Protein AF-A0A7D9I6R4-F1 (afdb_monomer)

Foldseek 3Di:
DDDDDDDDDDDDDDDDDDDDDDDDDDDDDDDDDDDDDDDDDDDDDDDDDDPPDFDQQCPDPDRQWDPQWDWAGDRNGIATDGHQQWDDRRRHDTDGDAQVNDDDDPQWDWDDDPNHTDIDGNLQADDPRRPHGAKFKWKFFFAPWIAASLGDIDHFQFQAKFWAKAFQPPRQKTKIWHWHQWFPSPGIATQWMWIDGVPWTWIGGQVWIDIPNHTDDPQDDDPQQWTWHDDPQWIWIDGPQQWIWIGSSMHIIMIMGGSVRQQGMATCNARNPNDPQQRLQAPVRDRDPDNQRSRLSRHPDVPGDGTDDDDQLCVVPVVLLVVQQVLLCCCCDPPNVVQCVPVPCVSVVLSVQSSRQSSVPPPQSQLSSLLSVVVSQVVSVVVVRHGPCLVVPVCNVFQCSVVQAIDPWDWDGDPNHIATHADPQFDDRRSSRGNPLKWKWKWFWFQQFIWIWTQDPNDIDIDTLDRRTALEWAADVNVQWIWGHNQFFIWIAAQNNPDIGTQDTDHQFQYWYADVVQQWIWTQGNPWRWIWIWHRPDPVRDTPGTLVVGTQFQYWYALPPQQWIWTAHPDFQGTWTQRPVVRDIHRLGGDDWHWNAWEDPNVQQKIWTWTQDPVRWIFIWMTHSNNDIDTLPRTGRADWEWEDDPFWIWIARLPQQKIWIAGPVPRDTPDMDRHDRRGDYIYMGIARFVVVVPDQFDPQWDWDDDRNDIATGGHPPWDDRRSDTD

Structure (mmCIF, N/CA/C/O backbone):
data_AF-A0A7D9I6R4-F1
#
_entry.id   AF-A0A7D9I6R4-F1
#
loop_
_atom_site.group_PDB
_atom_site.id
_atom_site.type_symbol
_atom_site.label_atom_id
_atom_site.label_alt_id
_atom_site.label_comp_id
_atom_site.label_asym_id
_atom_site.label_entity_id
_atom_site.label_seq_id
_atom_site.pdbx_PDB_ins_code
_atom_site.Cartn_x
_atom_site.Cartn_y
_atom_site.Cartn_z
_atom_site.occupancy
_atom_site.B_iso_or_equiv
_atom_site.auth_seq_id
_atom_site.auth_comp_id
_atom_site.auth_asym_id
_atom_site.auth_atom_id
_atom_site.pdbx_PDB_model_num
ATOM 1 N N . MET A 1 1 ? 73.455 -9.790 -32.658 1.00 32.09 1 MET A N 1
ATOM 2 C CA . MET A 1 1 ? 73.722 -9.852 -31.201 1.00 32.09 1 MET A CA 1
ATOM 3 C C . MET A 1 1 ? 72.393 -9.532 -30.529 1.00 32.09 1 MET A C 1
ATOM 5 O O . MET A 1 1 ? 71.788 -8.560 -30.947 1.00 32.09 1 MET A O 1
ATOM 9 N N . GLN A 1 2 ? 71.750 -10.508 -29.870 1.00 26.17 2 GLN A N 1
ATOM 10 C CA . GLN A 1 2 ? 71.812 -10.755 -28.407 1.00 26.17 2 GLN A CA 1
ATOM 11 C C . GLN A 1 2 ? 71.181 -9.602 -27.591 1.00 26.17 2 GLN A C 1
ATOM 13 O O . GLN A 1 2 ? 71.525 -8.459 -27.856 1.00 26.17 2 GLN A O 1
ATOM 18 N N . ALA A 1 3 ? 70.298 -9.817 -26.602 1.00 26.41 3 ALA A N 1
ATOM 19 C CA . ALA A 1 3 ? 69.797 -11.053 -25.963 1.00 26.41 3 ALA A CA 1
ATOM 20 C C . ALA A 1 3 ? 68.340 -10.844 -25.440 1.00 26.41 3 ALA A C 1
ATOM 22 O O . ALA A 1 3 ? 67.947 -9.707 -25.222 1.00 26.41 3 ALA A O 1
ATOM 23 N N . GLN A 1 4 ? 67.449 -11.849 -25.489 1.00 29.31 4 GLN A N 1
ATOM 24 C CA . GLN A 1 4 ? 66.974 -12.737 -24.390 1.00 29.31 4 GLN A CA 1
ATOM 25 C C . GLN A 1 4 ? 66.313 -12.101 -23.148 1.00 29.31 4 GLN A C 1
ATOM 27 O O . GLN A 1 4 ? 66.927 -11.268 -22.493 1.00 29.31 4 GLN A O 1
ATOM 32 N N . THR A 1 5 ? 65.144 -12.650 -2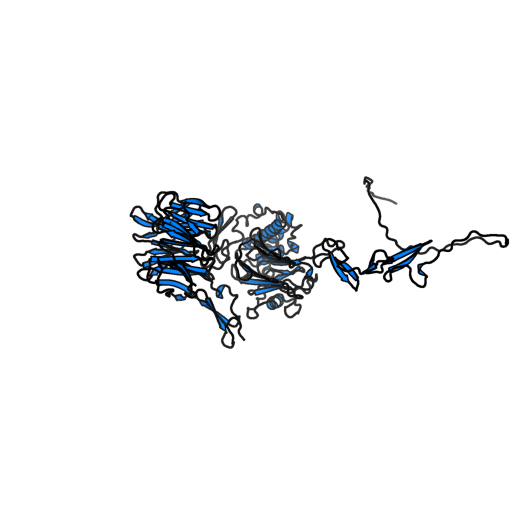2.761 1.00 25.30 5 THR A N 1
ATOM 33 C CA . THR A 1 5 ? 64.712 -13.191 -21.429 1.00 25.30 5 THR A CA 1
ATOM 34 C C . THR A 1 5 ? 63.216 -13.569 -21.587 1.00 25.30 5 THR A C 1
ATOM 36 O O . THR A 1 5 ? 62.458 -12.700 -21.992 1.00 25.30 5 THR A O 1
ATOM 39 N N . THR A 1 6 ? 62.704 -14.813 -21.562 1.00 26.06 6 THR A N 1
ATOM 40 C CA . THR A 1 6 ? 62.756 -15.985 -20.642 1.00 26.06 6 THR A CA 1
ATOM 41 C C . THR A 1 6 ? 61.730 -15.948 -19.493 1.00 26.06 6 THR A C 1
ATOM 43 O O . THR A 1 6 ? 61.860 -15.091 -18.634 1.00 26.06 6 THR A O 1
ATOM 46 N N . ILE A 1 7 ? 60.801 -16.927 -19.461 1.00 24.83 7 ILE A N 1
ATOM 47 C CA . ILE A 1 7 ? 60.247 -17.740 -18.329 1.00 24.83 7 ILE A CA 1
ATOM 48 C C . ILE A 1 7 ? 59.116 -18.619 -18.949 1.00 24.83 7 ILE A C 1
ATOM 50 O O . ILE A 1 7 ? 58.303 -18.075 -19.683 1.00 24.83 7 ILE A O 1
ATOM 54 N N . PHE A 1 8 ? 59.087 -19.965 -18.969 1.00 24.11 8 PHE A N 1
ATOM 55 C CA . PHE A 1 8 ? 59.126 -21.057 -17.961 1.00 24.11 8 PHE A CA 1
ATOM 56 C C . PHE A 1 8 ? 57.809 -21.363 -17.207 1.00 24.11 8 PHE A C 1
ATOM 58 O O . PHE A 1 8 ? 57.538 -20.714 -16.209 1.00 24.11 8 PHE A O 1
ATOM 65 N N . VAL A 1 9 ? 57.127 -22.469 -17.572 1.00 24.27 9 VAL A N 1
ATOM 66 C CA . VAL A 1 9 ? 56.463 -23.447 -16.659 1.00 24.27 9 VAL A CA 1
ATOM 67 C C . VAL A 1 9 ? 56.519 -24.853 -17.304 1.00 24.27 9 VAL A C 1
ATOM 69 O O . VAL A 1 9 ? 56.555 -24.961 -18.530 1.00 24.27 9 VAL A O 1
ATOM 72 N N . ARG A 1 10 ? 56.575 -25.940 -16.509 1.00 24.72 10 ARG A N 1
ATOM 73 C CA . ARG A 1 10 ? 56.607 -27.345 -16.982 1.00 24.72 10 ARG A CA 1
ATOM 74 C C . ARG A 1 10 ? 55.971 -28.316 -15.962 1.00 24.72 10 ARG A C 1
ATOM 76 O O . ARG A 1 10 ? 56.543 -28.474 -14.890 1.00 24.72 10 ARG A O 1
ATOM 83 N N . GLY A 1 11 ? 54.908 -29.040 -16.353 1.00 23.61 11 GLY A N 1
ATOM 84 C CA . GLY A 1 11 ? 54.276 -30.154 -15.597 1.00 23.61 11 GLY A CA 1
ATOM 85 C C . GLY A 1 11 ? 53.530 -29.728 -14.314 1.00 23.61 11 GLY A C 1
ATOM 86 O O . GLY A 1 11 ? 53.775 -28.635 -13.824 1.00 23.61 11 GLY A O 1
ATOM 87 N N . LEU A 1 12 ? 52.617 -30.486 -13.692 1.00 25.75 12 LEU A N 1
ATOM 88 C CA . LEU A 1 12 ? 51.916 -31.775 -13.927 1.00 25.75 12 LEU A CA 1
ATOM 89 C C . LEU A 1 12 ? 50.505 -31.619 -13.264 1.00 25.75 12 LEU A C 1
ATOM 91 O O . LEU A 1 12 ? 50.325 -30.649 -12.535 1.00 25.75 12 LEU A O 1
ATOM 95 N N . GLN A 1 13 ? 49.470 -32.462 -13.388 1.00 25.48 13 GLN A N 1
ATOM 96 C CA . GLN A 1 13 ? 49.214 -33.778 -14.009 1.00 25.48 13 GLN A CA 1
ATOM 97 C C . GLN A 1 13 ? 47.686 -33.889 -14.278 1.00 25.48 13 GLN A C 1
ATOM 99 O O . GLN A 1 13 ? 46.950 -33.175 -13.608 1.00 25.48 13 GLN A O 1
ATOM 104 N N . ASN A 1 14 ? 47.196 -34.795 -15.143 1.00 27.12 14 ASN A N 1
ATOM 105 C CA . ASN A 1 14 ? 45.758 -35.137 -15.222 1.00 27.12 14 ASN A CA 1
ATOM 106 C C . ASN A 1 14 ? 45.530 -36.652 -15.339 1.00 27.12 14 ASN A C 1
ATOM 108 O O . ASN A 1 14 ? 46.279 -37.337 -16.038 1.00 27.12 14 ASN A O 1
ATOM 112 N N . ASP A 1 15 ? 44.496 -37.139 -14.648 1.00 27.59 15 ASP A N 1
ATOM 113 C CA . ASP A 1 15 ? 44.070 -38.541 -14.615 1.00 27.59 15 ASP A CA 1
ATOM 114 C C . ASP A 1 15 ? 42.933 -38.842 -15.612 1.00 27.59 15 ASP A C 1
ATOM 116 O O . ASP A 1 15 ? 42.275 -37.954 -16.151 1.00 27.59 15 ASP A O 1
ATOM 120 N N . LEU A 1 16 ? 42.752 -40.135 -15.863 1.00 28.47 16 LEU A N 1
ATOM 121 C CA . LEU A 1 16 ? 41.934 -40.774 -16.901 1.00 28.47 16 LEU A CA 1
ATOM 122 C C . LEU A 1 16 ? 40.437 -40.383 -16.948 1.00 28.47 16 LEU A C 1
ATOM 124 O O . LEU A 1 16 ? 39.720 -40.581 -15.971 1.00 28.47 16 LEU A O 1
ATOM 128 N N . SER A 1 17 ? 39.920 -40.044 -18.138 1.00 27.73 17 SER A N 1
ATOM 129 C CA . SER A 1 17 ? 38.779 -40.727 -18.810 1.00 27.73 17 SER A CA 1
ATOM 130 C C . SER A 1 17 ? 38.403 -40.045 -20.144 1.00 27.73 17 SER A C 1
ATOM 132 O O . SER A 1 17 ? 38.553 -38.839 -20.291 1.00 27.73 17 SER A O 1
ATOM 134 N N . GLY A 1 18 ? 37.957 -40.826 -21.136 1.00 28.66 18 GLY A N 1
ATOM 135 C CA . GLY A 1 18 ? 37.377 -40.344 -22.408 1.00 28.66 18 GLY A CA 1
ATOM 136 C C . GLY A 1 18 ? 36.001 -40.997 -22.639 1.00 28.66 18 GLY A C 1
ATOM 137 O O . GLY A 1 18 ? 35.413 -41.431 -21.647 1.00 28.66 18 GLY A O 1
ATOM 138 N N . PRO A 1 19 ? 35.528 -41.217 -23.887 1.00 32.28 19 PRO A N 1
ATOM 139 C CA . PRO A 1 19 ? 36.073 -40.739 -25.164 1.00 32.28 19 PRO A 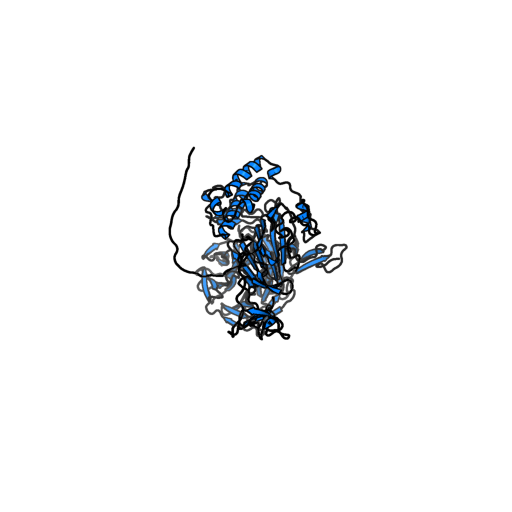CA 1
ATOM 140 C C . PRO A 1 19 ? 35.034 -40.154 -26.167 1.00 32.28 19 PRO A C 1
ATOM 142 O O . PRO A 1 19 ? 33.860 -40.498 -26.155 1.00 32.28 19 PRO A O 1
ATOM 145 N N . GLU A 1 20 ? 35.555 -39.349 -27.101 1.00 27.98 20 GLU A N 1
ATOM 146 C CA . GLU A 1 20 ? 35.215 -39.281 -28.542 1.00 27.98 20 GLU A CA 1
ATOM 147 C C . GLU A 1 20 ? 33.764 -39.052 -29.037 1.00 27.98 20 GLU A C 1
ATOM 149 O O . GLU A 1 20 ? 32.931 -39.957 -29.082 1.00 27.98 20 GLU A O 1
ATOM 154 N N . HIS A 1 21 ? 33.575 -37.897 -29.691 1.00 26.62 21 HIS A N 1
ATOM 155 C CA . HIS A 1 21 ? 32.935 -37.826 -31.013 1.00 26.62 21 HIS A CA 1
ATOM 156 C C . HIS A 1 21 ? 33.837 -37.059 -31.995 1.00 26.62 21 HIS A C 1
ATOM 158 O O . HIS A 1 21 ? 34.577 -36.159 -31.598 1.00 26.62 21 HIS A O 1
ATOM 164 N N . TYR A 1 22 ? 33.815 -37.471 -33.265 1.00 26.95 22 TYR A N 1
ATOM 165 C CA . TYR A 1 22 ? 34.643 -36.941 -34.353 1.00 26.95 22 TYR A CA 1
ATOM 166 C C . TYR A 1 22 ? 33.794 -36.094 -35.309 1.00 26.95 22 TYR A C 1
ATOM 168 O O . TYR A 1 22 ? 32.767 -36.571 -35.784 1.00 26.95 22 TYR A O 1
ATOM 176 N N . GLU A 1 23 ? 34.293 -34.920 -35.700 1.00 26.16 23 GLU A N 1
ATOM 177 C CA . GLU A 1 23 ? 33.867 -34.232 -36.926 1.00 26.16 23 GLU A CA 1
ATOM 178 C C . GLU A 1 23 ? 34.981 -34.221 -37.982 1.00 26.16 23 GLU A C 1
ATOM 180 O O . GLU A 1 23 ? 36.171 -34.351 -37.684 1.00 26.16 23 GLU A O 1
ATOM 185 N N . ILE A 1 24 ? 34.574 -34.094 -39.246 1.00 25.53 24 ILE A N 1
ATOM 186 C CA . ILE A 1 24 ? 35.428 -34.222 -40.430 1.00 25.53 24 ILE A CA 1
ATOM 187 C C . ILE A 1 24 ? 35.634 -32.842 -41.058 1.00 25.53 24 ILE A C 1
ATOM 189 O O . ILE A 1 24 ? 34.670 -32.180 -41.433 1.00 25.53 24 ILE A O 1
ATOM 193 N N . THR A 1 25 ? 36.887 -32.434 -41.281 1.00 27.55 25 THR A N 1
ATOM 194 C CA . THR A 1 25 ? 37.210 -31.228 -42.065 1.00 27.55 25 THR A CA 1
ATOM 195 C C . THR A 1 25 ? 37.971 -31.573 -43.349 1.00 27.55 25 THR A C 1
ATOM 197 O O . THR A 1 25 ? 38.782 -32.498 -43.389 1.00 27.55 25 THR A O 1
ATOM 200 N N . ARG A 1 26 ? 37.688 -30.816 -44.418 1.00 26.62 26 ARG A N 1
ATOM 201 C CA . ARG A 1 26 ? 38.297 -30.927 -45.757 1.00 26.62 26 ARG A CA 1
ATOM 202 C C . ARG A 1 26 ? 39.832 -30.945 -45.734 1.00 26.62 26 ARG A C 1
ATOM 204 O O . ARG A 1 26 ? 40.449 -30.159 -45.023 1.00 26.62 26 ARG A O 1
ATOM 211 N N . MET A 1 27 ? 40.425 -31.713 -46.650 1.00 27.06 27 MET A N 1
ATOM 212 C CA . MET A 1 27 ? 41.819 -31.543 -47.080 1.00 27.06 27 MET A CA 1
ATOM 213 C C . MET A 1 27 ? 41.871 -30.952 -48.494 1.00 27.06 27 MET A C 1
ATOM 215 O O . MET A 1 27 ? 41.152 -31.411 -49.382 1.00 27.06 27 MET A O 1
ATOM 219 N N . GLU A 1 28 ? 42.739 -29.963 -48.710 1.00 29.31 28 GLU A N 1
ATOM 220 C CA . GLU A 1 28 ? 43.051 -29.430 -50.039 1.00 29.31 28 GLU A CA 1
ATOM 221 C C . GLU A 1 28 ? 44.321 -30.065 -50.627 1.00 29.31 28 GLU A C 1
ATOM 223 O O . GLU A 1 28 ? 45.289 -30.322 -49.920 1.00 29.31 28 GLU A O 1
ATOM 228 N N . ASN A 1 29 ? 44.272 -30.283 -51.945 1.00 28.66 29 ASN A N 1
ATOM 229 C CA . ASN A 1 29 ? 45.355 -30.284 -52.938 1.00 28.66 29 ASN A CA 1
ATOM 230 C C . ASN A 1 29 ? 46.816 -30.508 -52.493 1.00 28.66 29 ASN A C 1
ATOM 232 O O . ASN A 1 29 ? 47.449 -29.607 -51.951 1.00 28.66 29 ASN A O 1
ATOM 236 N N . ASP A 1 30 ? 47.421 -31.584 -53.010 1.00 30.09 30 ASP A N 1
ATOM 237 C CA . ASP A 1 30 ? 48.823 -31.545 -53.448 1.00 30.09 30 ASP A CA 1
ATOM 238 C C . ASP A 1 30 ? 49.037 -32.399 -54.717 1.00 30.09 30 ASP A C 1
ATOM 240 O O . ASP A 1 30 ? 48.397 -33.438 -54.906 1.00 30.09 30 ASP A O 1
ATOM 244 N N . LEU A 1 31 ? 49.896 -31.932 -55.631 1.00 31.44 31 LEU A N 1
ATOM 245 C CA . LEU A 1 31 ? 50.113 -32.517 -56.969 1.00 31.44 31 LEU A CA 1
ATOM 246 C C . LEU A 1 31 ? 51.328 -33.472 -57.003 1.00 31.44 31 LEU A C 1
ATOM 248 O O . LEU A 1 31 ? 52.356 -33.166 -56.401 1.00 31.44 31 LEU A O 1
ATOM 252 N N . PRO A 1 32 ? 51.286 -34.587 -57.764 1.00 39.84 32 PRO A N 1
ATOM 253 C CA . PRO A 1 32 ? 52.398 -35.536 -57.842 1.00 39.84 32 PRO A CA 1
ATOM 254 C C . PRO A 1 32 ? 53.421 -35.191 -58.939 1.00 39.84 32 PRO A C 1
ATOM 256 O O . PRO A 1 32 ? 53.068 -34.693 -60.011 1.00 39.84 32 PRO A O 1
ATOM 259 N N . SER A 1 33 ? 54.686 -35.564 -58.721 1.00 30.00 33 SER A N 1
ATOM 260 C CA . SER A 1 33 ? 55.720 -35.636 -59.765 1.00 30.00 33 SER A CA 1
ATOM 261 C C . SER A 1 33 ? 55.946 -37.092 -60.231 1.00 30.00 33 SER A C 1
ATOM 263 O O . SER A 1 33 ? 55.788 -38.016 -59.431 1.00 30.00 33 SER A O 1
ATOM 265 N N . PRO A 1 34 ? 56.276 -37.343 -61.517 1.00 44.47 34 PRO A N 1
ATOM 266 C CA . PRO A 1 34 ? 56.351 -38.698 -62.072 1.00 44.47 34 PRO A CA 1
ATOM 267 C C . PRO A 1 34 ? 57.790 -39.168 -62.334 1.00 44.47 34 PRO A C 1
ATOM 269 O O . PRO A 1 34 ? 58.611 -38.367 -62.768 1.00 44.47 34 PRO A O 1
ATOM 272 N N . GLU A 1 35 ? 58.065 -40.477 -62.248 1.00 32.78 35 GLU A N 1
ATOM 273 C CA . GLU A 1 35 ? 59.196 -41.070 -62.983 1.00 32.78 35 GLU A CA 1
ATOM 274 C C . GLU A 1 35 ? 59.034 -42.579 -63.308 1.00 32.78 35 GLU A C 1
ATOM 276 O O . GLU A 1 35 ? 58.620 -43.387 -62.483 1.00 32.78 35 GLU A O 1
ATOM 281 N N . HIS A 1 36 ? 59.423 -42.929 -64.542 1.00 33.00 36 HIS A N 1
ATOM 282 C CA . HIS A 1 36 ? 59.846 -44.248 -65.051 1.00 33.00 36 HIS A CA 1
ATOM 283 C C . HIS A 1 36 ? 58.875 -45.426 -65.347 1.00 33.00 36 HIS A C 1
ATOM 285 O O . HIS A 1 36 ? 58.915 -46.485 -64.734 1.00 33.00 36 HIS A O 1
ATOM 291 N N . SER A 1 37 ? 58.256 -45.311 -66.534 1.00 35.50 37 SER A N 1
ATOM 292 C CA . SER A 1 37 ? 58.421 -46.206 -67.716 1.00 35.50 37 SER A CA 1
ATOM 293 C C . SER A 1 37 ? 57.910 -47.667 -67.752 1.00 35.50 37 SER A C 1
ATOM 295 O O . SER A 1 37 ? 58.115 -48.484 -66.866 1.00 35.50 37 SER A O 1
ATOM 297 N N . VAL A 1 38 ? 57.320 -47.993 -68.911 1.00 38.84 38 VAL A N 1
ATOM 298 C CA . VAL A 1 38 ? 56.558 -49.206 -69.271 1.00 38.84 38 VAL A CA 1
ATOM 299 C C . VAL A 1 38 ? 57.440 -50.315 -69.874 1.00 38.84 38 VAL A C 1
ATOM 301 O O . VAL A 1 38 ? 58.400 -50.013 -70.580 1.00 38.84 38 VAL A O 1
ATOM 304 N N . SER A 1 39 ? 57.026 -51.585 -69.760 1.00 32.97 39 SER A N 1
ATOM 305 C CA . SER A 1 39 ? 57.252 -52.579 -70.827 1.00 32.97 39 SER A CA 1
ATOM 306 C C . SER A 1 39 ? 56.009 -53.444 -71.061 1.00 32.97 39 SER A C 1
ATOM 308 O O . SER A 1 39 ? 55.287 -53.782 -70.128 1.00 32.97 39 SER A O 1
ATOM 310 N N . PHE A 1 40 ? 55.757 -53.764 -72.329 1.00 37.91 40 PHE A N 1
ATOM 311 C CA . PHE A 1 40 ? 54.580 -54.476 -72.835 1.00 37.91 40 PHE A CA 1
ATOM 312 C C . PHE A 1 40 ? 54.872 -55.972 -73.066 1.00 37.91 40 PHE A C 1
ATOM 314 O O . PHE A 1 40 ? 56.020 -56.337 -73.300 1.00 37.91 40 PHE A O 1
ATOM 321 N N . ILE A 1 41 ? 53.797 -56.771 -73.139 1.00 37.44 41 ILE A N 1
ATOM 322 C CA . ILE A 1 41 ? 53.741 -58.193 -73.548 1.00 37.44 41 ILE A CA 1
ATOM 323 C C . ILE A 1 41 ? 54.261 -59.192 -72.497 1.00 37.44 41 ILE A C 1
ATOM 325 O O . ILE A 1 41 ? 55.437 -59.523 -72.455 1.00 37.44 41 ILE A O 1
ATOM 329 N N . ASP A 1 42 ? 53.323 -59.779 -71.753 1.00 38.62 42 ASP A N 1
ATOM 330 C CA . ASP A 1 42 ? 52.967 -61.182 -71.998 1.00 38.62 42 ASP A CA 1
ATOM 331 C C . ASP A 1 42 ? 51.455 -61.364 -71.800 1.00 38.62 42 ASP A C 1
ATOM 333 O O . ASP A 1 42 ? 50.863 -60.815 -70.870 1.00 38.62 42 ASP A O 1
ATOM 337 N N . LEU A 1 43 ? 50.805 -62.064 -72.733 1.00 39.88 43 LEU A N 1
ATOM 338 C CA . LEU A 1 43 ? 49.350 -62.211 -72.783 1.00 39.88 43 LEU A CA 1
ATOM 339 C C . LEU A 1 43 ? 48.955 -63.687 -72.642 1.00 39.88 43 LEU A C 1
ATOM 341 O O . LEU A 1 43 ? 49.490 -64.537 -73.350 1.00 39.88 43 LEU A O 1
ATOM 345 N N . LEU A 1 44 ? 47.878 -63.908 -71.879 1.00 40.19 44 LEU A N 1
ATOM 346 C CA . LEU A 1 44 ? 46.994 -65.085 -71.888 1.00 40.19 44 LEU A CA 1
ATOM 347 C C . LEU A 1 44 ? 47.365 -66.273 -70.972 1.00 40.19 44 LEU A C 1
ATOM 349 O O . LEU A 1 44 ? 48.530 -66.581 -70.762 1.00 40.19 44 LEU A O 1
ATOM 353 N N . ILE A 1 45 ? 46.303 -66.981 -70.539 1.00 41.12 45 ILE A N 1
ATOM 354 C CA . ILE A 1 45 ? 46.241 -68.169 -69.651 1.00 41.12 45 ILE A CA 1
ATOM 355 C C . ILE A 1 45 ? 46.300 -67.817 -68.140 1.00 41.12 45 ILE A C 1
ATOM 357 O O . ILE A 1 45 ? 47.296 -67.286 -67.677 1.00 41.12 45 ILE A O 1
ATOM 361 N N . MET A 1 46 ? 45.317 -68.138 -67.277 1.00 37.50 46 MET A N 1
ATOM 362 C CA . MET A 1 46 ? 43.909 -68.551 -67.463 1.00 37.50 46 MET A CA 1
ATOM 363 C C . MET A 1 46 ? 43.188 -68.644 -66.087 1.00 37.50 46 MET A C 1
ATOM 365 O O . MET A 1 46 ? 43.808 -69.047 -65.113 1.00 37.50 46 MET A O 1
ATOM 369 N N . TYR A 1 47 ? 41.870 -68.405 -66.059 1.00 41.81 47 TYR A N 1
ATOM 370 C CA . TYR A 1 47 ? 40.887 -68.764 -65.005 1.00 41.81 47 TYR A CA 1
ATOM 371 C C . TYR A 1 47 ? 40.875 -68.076 -63.614 1.00 41.81 47 TYR A C 1
ATOM 373 O O . TYR A 1 47 ? 41.536 -68.492 -62.672 1.00 41.81 47 TYR A O 1
ATOM 381 N N . ILE A 1 48 ? 39.917 -67.143 -63.492 1.00 46.75 48 ILE A N 1
ATOM 382 C CA . ILE A 1 48 ? 38.890 -67.016 -62.430 1.00 46.75 48 ILE A CA 1
ATOM 383 C C . ILE A 1 48 ? 39.347 -67.144 -60.961 1.00 46.75 48 ILE A C 1
ATOM 385 O O . ILE A 1 48 ? 39.329 -68.225 -60.374 1.00 46.75 48 ILE A O 1
ATOM 389 N N . THR A 1 49 ? 39.472 -65.992 -60.301 1.00 54.47 49 THR A N 1
ATOM 390 C CA . THR A 1 49 ? 38.707 -65.748 -59.067 1.00 54.47 49 THR A CA 1
ATOM 391 C C . THR A 1 49 ? 37.471 -64.916 -59.431 1.00 54.47 49 THR A C 1
ATOM 393 O O . THR A 1 49 ? 37.564 -64.061 -60.317 1.00 54.47 49 THR A O 1
ATOM 396 N N . PRO A 1 50 ? 36.296 -65.135 -58.813 1.00 56.00 50 PRO A N 1
ATOM 397 C CA . PRO A 1 50 ? 35.211 -64.177 -58.935 1.00 56.00 50 PRO A CA 1
ATOM 398 C C . PRO A 1 50 ? 35.600 -62.932 -58.134 1.00 56.00 50 PRO A C 1
ATOM 400 O O . PRO A 1 50 ? 35.640 -62.967 -56.907 1.00 56.00 50 PRO A O 1
ATOM 403 N N . PHE A 1 51 ? 35.874 -61.824 -58.824 1.00 58.56 51 PHE A N 1
ATOM 404 C CA . PHE A 1 51 ? 35.659 -60.520 -58.208 1.00 58.56 51 PHE A CA 1
ATOM 405 C C . PHE A 1 51 ? 34.163 -60.438 -57.905 1.00 58.56 51 PHE A C 1
ATOM 407 O O . PHE A 1 51 ? 33.346 -60.369 -58.824 1.00 58.56 51 PHE A O 1
ATOM 414 N N . THR A 1 52 ? 33.805 -60.504 -56.625 1.00 65.75 52 THR A N 1
ATOM 415 C CA . THR A 1 52 ? 32.480 -60.101 -56.163 1.00 65.75 52 THR A CA 1
ATOM 416 C C . THR A 1 52 ? 32.384 -58.603 -56.398 1.00 65.75 52 THR A C 1
ATOM 418 O O . THR A 1 52 ? 32.946 -57.814 -55.639 1.00 65.75 52 THR A O 1
ATOM 421 N N . VAL A 1 53 ? 31.767 -58.228 -57.516 1.00 75.31 53 VAL A N 1
ATOM 422 C CA . VAL A 1 53 ? 31.395 -56.841 -57.776 1.00 75.31 53 VAL A CA 1
ATOM 423 C C . VAL A 1 53 ? 30.343 -56.475 -56.741 1.00 75.31 53 VAL A C 1
ATOM 425 O O . VAL A 1 53 ? 29.401 -57.241 -56.534 1.00 75.31 53 VAL A O 1
ATOM 428 N N . ASP A 1 54 ? 30.553 -55.342 -56.084 1.00 81.56 54 ASP A N 1
ATOM 429 C CA . ASP A 1 54 ? 29.588 -54.758 -55.163 1.00 81.56 54 ASP A CA 1
ATOM 430 C C . ASP A 1 54 ? 28.246 -54.553 -55.877 1.00 81.56 54 ASP A C 1
ATOM 432 O O . ASP A 1 54 ? 28.216 -54.072 -57.015 1.00 81.56 54 ASP A O 1
ATOM 436 N N . ILE A 1 55 ? 27.150 -54.976 -55.251 1.00 83.56 55 ILE A N 1
ATOM 437 C CA . ILE A 1 55 ? 25.811 -54.776 -55.800 1.00 83.56 55 ILE A CA 1
ATOM 438 C C . ILE A 1 55 ? 25.293 -53.495 -55.172 1.00 83.56 55 ILE A C 1
ATOM 440 O O . ILE A 1 55 ? 24.968 -53.492 -54.000 1.00 83.56 55 ILE A O 1
ATOM 444 N N . ASP A 1 56 ? 25.190 -52.424 -55.954 1.00 86.81 56 ASP A N 1
ATOM 445 C CA . ASP A 1 56 ? 24.537 -51.206 -55.481 1.00 86.81 56 ASP A CA 1
ATOM 446 C C . ASP A 1 56 ? 23.024 -51.449 -55.358 1.00 86.81 56 ASP A C 1
ATOM 448 O O . ASP A 1 56 ? 22.281 -51.363 -56.344 1.00 86.81 56 ASP A O 1
ATOM 452 N N . GLU A 1 57 ? 22.564 -51.790 -54.151 1.00 89.50 57 GLU A N 1
ATOM 453 C CA . GLU A 1 57 ? 21.143 -52.023 -53.882 1.00 89.50 57 GLU A CA 1
ATOM 454 C C . GLU A 1 57 ? 20.298 -50.741 -53.988 1.00 89.50 57 GLU A C 1
ATOM 456 O O . GLU A 1 57 ? 19.093 -50.822 -54.249 1.00 89.50 57 GLU A O 1
ATOM 461 N N . CYS A 1 58 ? 20.915 -49.561 -53.865 1.00 88.81 58 CYS A N 1
ATOM 462 C CA . CYS A 1 58 ? 20.255 -48.262 -53.989 1.00 88.81 58 CYS A CA 1
ATOM 463 C C . CYS A 1 58 ? 19.975 -47.873 -55.453 1.00 88.81 58 CYS A C 1
ATOM 465 O O . CYS A 1 58 ? 19.035 -47.125 -55.720 1.00 88.81 58 CYS A O 1
ATOM 467 N N . SER A 1 59 ? 20.723 -48.427 -56.413 1.00 85.75 59 SER A N 1
ATOM 468 C CA . SER A 1 59 ? 20.498 -48.257 -57.861 1.00 85.75 59 SER A CA 1
ATOM 469 C C . SER A 1 59 ? 19.319 -49.078 -58.426 1.00 85.75 59 SER A C 1
ATOM 471 O O . SER A 1 59 ? 19.103 -49.112 -59.642 1.00 85.75 59 SER A O 1
ATOM 473 N N . ASN A 1 60 ? 18.545 -49.766 -57.581 1.00 78.06 60 ASN A N 1
ATOM 474 C CA . ASN A 1 60 ? 17.411 -50.590 -58.003 1.00 78.06 60 ASN A CA 1
ATOM 475 C C . ASN A 1 60 ? 16.142 -49.753 -58.298 1.00 78.06 60 ASN A C 1
ATOM 477 O O . ASN A 1 60 ? 15.924 -48.689 -57.728 1.00 78.06 60 ASN A O 1
ATOM 481 N N . ALA A 1 61 ? 15.257 -50.246 -59.174 1.00 68.44 61 ALA A N 1
ATOM 482 C CA . ALA A 1 61 ? 14.067 -49.508 -59.634 1.00 68.44 61 ALA A CA 1
ATOM 483 C C . ALA A 1 61 ? 13.007 -49.257 -58.538 1.00 68.44 61 ALA A C 1
ATOM 485 O O . ALA A 1 61 ? 12.117 -48.423 -58.707 1.00 68.44 61 ALA A O 1
ATOM 486 N N . THR A 1 62 ? 13.104 -49.981 -57.425 1.00 78.12 62 THR A N 1
ATOM 487 C CA . THR A 1 62 ? 12.398 -49.724 -56.167 1.00 78.12 62 THR A CA 1
ATOM 488 C C . THR A 1 62 ? 13.444 -49.690 -55.060 1.00 78.12 62 THR A C 1
ATOM 490 O O . THR A 1 62 ? 14.116 -50.703 -54.853 1.00 78.12 62 THR A O 1
ATOM 493 N N . SER A 1 63 ? 13.577 -48.548 -54.380 1.00 83.00 63 SER A N 1
ATOM 494 C CA . SER A 1 63 ? 14.499 -48.376 -53.247 1.00 83.00 63 SER A CA 1
ATOM 495 C C . SER A 1 63 ? 14.242 -49.436 -52.164 1.00 83.00 63 SER A C 1
ATOM 497 O O . SER A 1 63 ? 13.075 -49.735 -51.895 1.00 83.00 63 SER A O 1
ATOM 499 N N . PRO A 1 64 ? 15.287 -49.999 -51.531 1.00 88.00 64 PRO A N 1
ATOM 500 C CA . PRO A 1 64 ? 15.142 -50.952 -50.432 1.00 88.00 64 PRO A CA 1
ATOM 501 C C . PRO A 1 64 ? 14.873 -50.284 -49.067 1.00 88.00 64 PRO A C 1
ATOM 503 O O . PRO A 1 64 ? 14.741 -50.989 -48.066 1.00 88.00 64 PRO A O 1
ATOM 506 N N . CYS A 1 65 ? 14.816 -48.950 -49.019 1.00 92.94 65 CYS A N 1
ATOM 507 C CA . CYS A 1 65 ? 14.562 -48.149 -47.819 1.00 92.94 65 CYS A CA 1
ATOM 508 C C . CYS A 1 65 ? 13.115 -47.629 -47.757 1.00 92.94 65 CYS A C 1
ATOM 510 O O . CYS A 1 65 ? 12.378 -47.681 -48.746 1.00 92.94 65 CYS A O 1
ATOM 512 N N . HIS A 1 66 ? 12.721 -47.074 -46.607 1.00 93.75 66 HIS A N 1
ATOM 513 C CA . HIS A 1 66 ? 11.445 -46.375 -46.441 1.00 93.75 66 HIS A CA 1
ATOM 514 C C . HIS A 1 66 ? 11.308 -45.219 -47.454 1.00 93.75 66 HIS A C 1
ATOM 516 O O . HIS A 1 66 ? 12.304 -44.647 -47.898 1.00 93.75 66 HIS A O 1
ATOM 522 N N . ALA A 1 67 ? 10.076 -44.840 -47.816 1.00 90.75 67 ALA A N 1
ATOM 523 C CA . ALA A 1 67 ? 9.832 -43.760 -48.784 1.00 90.75 67 ALA A CA 1
ATOM 524 C C . ALA A 1 67 ? 10.474 -42.426 -48.347 1.00 90.75 67 ALA A C 1
ATOM 526 O O . ALA A 1 67 ? 11.017 -41.684 -49.170 1.00 90.75 67 ALA A O 1
ATOM 527 N N . ASP A 1 68 ? 10.481 -42.184 -47.038 1.00 92.12 68 ASP A N 1
ATOM 528 C CA . ASP A 1 68 ? 11.074 -41.018 -46.378 1.00 92.12 68 ASP A CA 1
ATOM 529 C C . ASP A 1 68 ? 12.491 -41.285 -45.836 1.00 92.12 68 ASP A C 1
ATOM 531 O O . ASP A 1 68 ? 12.923 -40.671 -44.866 1.00 92.12 68 ASP A O 1
ATOM 535 N N . ALA A 1 69 ? 13.227 -42.204 -46.468 1.00 92.88 69 ALA A N 1
ATOM 536 C CA . ALA A 1 69 ? 14.637 -42.470 -46.202 1.00 92.88 69 ALA A CA 1
ATOM 537 C C . ALA A 1 69 ? 15.483 -42.381 -47.478 1.00 92.88 69 ALA A C 1
ATOM 539 O O . ALA A 1 69 ? 15.013 -42.667 -48.584 1.00 92.88 69 ALA A O 1
ATOM 540 N N . ASP A 1 70 ? 16.746 -42.008 -47.306 1.00 93.44 70 ASP A N 1
ATOM 541 C CA . ASP A 1 70 ? 17.772 -42.052 -48.338 1.00 93.44 70 ASP A CA 1
ATOM 542 C C . ASP A 1 70 ? 18.603 -43.335 -48.191 1.00 93.44 70 ASP A C 1
ATOM 544 O O . ASP A 1 70 ? 19.011 -43.727 -47.093 1.00 93.44 70 ASP A O 1
ATOM 548 N N . CYS A 1 71 ? 18.833 -44.005 -49.321 1.00 93.06 71 CYS A N 1
ATOM 549 C CA . CYS A 1 71 ? 19.631 -45.223 -49.407 1.00 93.06 71 CYS A CA 1
ATOM 550 C C . CYS A 1 71 ? 21.092 -44.863 -49.687 1.00 93.06 71 CYS A C 1
ATOM 552 O O . CYS A 1 71 ? 21.384 -44.162 -50.659 1.00 93.06 71 CYS A O 1
ATOM 554 N N . VAL A 1 72 ? 22.011 -45.365 -48.862 1.00 92.06 72 VAL A N 1
ATOM 555 C CA . VAL A 1 72 ? 23.457 -45.192 -49.030 1.00 92.06 72 VAL A CA 1
ATOM 556 C C . VAL A 1 72 ? 24.104 -46.563 -49.212 1.00 92.06 72 VAL A C 1
ATOM 558 O O . VAL A 1 72 ? 24.139 -47.373 -48.284 1.00 92.06 72 VAL A O 1
ATOM 561 N N . ASN A 1 73 ? 24.625 -46.813 -50.414 1.00 90.31 73 ASN A N 1
ATOM 562 C CA . ASN A 1 73 ? 25.349 -48.040 -50.733 1.00 90.31 73 ASN A CA 1
ATOM 563 C C . ASN A 1 73 ? 26.720 -48.065 -50.039 1.00 90.31 73 ASN A C 1
ATOM 565 O O . ASN A 1 73 ? 27.445 -47.064 -50.052 1.00 90.31 73 ASN A O 1
ATOM 569 N N . ILE A 1 74 ? 27.095 -49.207 -49.465 1.00 90.56 74 ILE A N 1
ATOM 570 C CA . ILE A 1 74 ? 28.382 -49.439 -48.800 1.00 90.56 74 ILE A CA 1
ATOM 571 C C . ILE A 1 74 ? 28.979 -50.779 -49.271 1.00 90.56 74 ILE A C 1
ATOM 573 O O . ILE A 1 74 ? 28.241 -51.669 -49.662 1.00 90.56 74 ILE A O 1
ATOM 577 N N . PRO A 1 75 ? 30.305 -50.996 -49.243 1.00 88.00 75 PRO A N 1
ATOM 578 C CA . PRO A 1 75 ? 30.872 -52.224 -49.807 1.00 88.00 75 PRO A CA 1
ATOM 579 C C . PRO A 1 75 ? 30.319 -53.514 -49.165 1.00 88.00 75 PRO A C 1
ATOM 581 O O . PRO A 1 75 ? 30.674 -53.865 -48.037 1.00 88.00 75 PRO A O 1
ATOM 584 N N . GLY A 1 76 ? 29.486 -54.237 -49.916 1.00 84.25 76 GLY A N 1
ATOM 585 C CA . GLY A 1 76 ? 28.827 -55.489 -49.550 1.00 84.25 76 GLY A CA 1
ATOM 586 C C . GLY A 1 76 ? 27.457 -55.373 -48.867 1.00 84.25 76 GLY A C 1
ATOM 587 O O . GLY A 1 76 ? 26.995 -56.406 -48.376 1.00 84.25 76 GLY A O 1
ATOM 588 N N . ASN A 1 77 ? 26.848 -54.181 -48.767 1.00 88.38 77 ASN A N 1
ATOM 589 C CA . ASN A 1 77 ? 25.509 -53.961 -48.189 1.00 88.38 77 ASN A CA 1
ATOM 590 C C . ASN A 1 77 ? 24.984 -52.529 -48.475 1.00 88.38 77 ASN A C 1
ATOM 592 O O . ASN A 1 77 ? 25.704 -51.672 -48.965 1.00 88.38 77 ASN A O 1
ATOM 596 N N . TYR A 1 78 ? 23.794 -52.180 -47.992 1.00 91.12 78 TYR A N 1
ATOM 597 C CA . TYR A 1 78 ? 23.320 -50.793 -47.932 1.00 91.12 78 TYR A CA 1
ATOM 598 C C . TYR A 1 78 ? 22.972 -50.372 -46.497 1.00 91.12 78 TYR A C 1
ATOM 600 O O . TYR A 1 78 ? 22.778 -51.202 -45.603 1.00 91.12 78 TYR A O 1
ATOM 608 N N . THR A 1 79 ? 22.885 -49.063 -46.268 1.00 92.81 79 THR A N 1
ATOM 609 C CA . THR A 1 79 ? 22.243 -48.484 -45.083 1.00 92.81 79 THR A CA 1
ATOM 610 C C . THR A 1 79 ? 21.147 -47.511 -45.502 1.00 92.81 79 THR A C 1
ATOM 612 O O . THR A 1 79 ? 21.222 -46.891 -46.563 1.00 92.81 79 THR A O 1
ATOM 615 N N . CYS A 1 80 ? 20.123 -47.383 -44.665 1.00 94.62 80 CYS A N 1
ATOM 616 C CA . CYS A 1 80 ? 19.017 -46.459 -44.863 1.00 94.62 80 CYS A CA 1
ATOM 617 C C . CYS A 1 80 ? 19.039 -45.419 -43.748 1.00 94.62 80 CYS A C 1
ATOM 619 O O . CYS A 1 80 ? 19.081 -45.786 -42.575 1.00 94.62 80 CYS A O 1
ATOM 621 N N . MET A 1 81 ? 18.974 -44.139 -44.099 1.00 92.19 81 MET A N 1
ATOM 622 C CA . MET A 1 81 ? 18.866 -43.048 -43.129 1.00 92.19 81 MET A CA 1
ATOM 623 C C . MET A 1 81 ? 17.583 -42.276 -43.410 1.00 92.19 81 MET A C 1
ATOM 625 O O . MET A 1 81 ? 17.328 -41.933 -44.562 1.00 92.19 81 MET A O 1
ATOM 629 N N . CYS A 1 82 ? 16.762 -42.022 -42.390 1.00 91.50 82 CYS A N 1
ATOM 630 C CA . CYS A 1 82 ? 15.576 -41.185 -42.566 1.00 91.50 82 CYS A CA 1
ATOM 631 C C . CYS A 1 82 ? 15.981 -39.787 -43.064 1.00 91.50 82 CYS A C 1
ATOM 633 O O . CYS A 1 82 ? 17.033 -39.260 -42.692 1.00 91.50 82 CYS A O 1
ATOM 635 N N . LYS A 1 83 ? 15.157 -39.207 -43.937 1.00 89.19 83 LYS A N 1
ATOM 636 C CA . LYS A 1 83 ? 15.359 -37.862 -44.482 1.00 89.19 83 LYS A CA 1
ATOM 637 C C . LYS A 1 83 ? 15.247 -36.817 -43.376 1.00 89.19 83 LYS A C 1
ATOM 639 O O . LYS A 1 83 ? 14.667 -37.065 -42.321 1.00 89.19 83 LYS A O 1
ATOM 644 N N . LEU A 1 84 ? 15.780 -35.625 -43.638 1.00 81.50 84 LEU A N 1
ATOM 645 C CA . LEU A 1 84 ? 15.672 -34.492 -42.722 1.00 81.50 84 LEU A CA 1
ATOM 646 C C . LEU A 1 84 ? 14.198 -34.243 -42.348 1.00 81.50 84 LEU A C 1
ATOM 648 O O . LEU A 1 84 ? 13.342 -34.184 -43.229 1.00 81.50 84 LEU A O 1
ATOM 652 N N . GLY A 1 85 ? 13.915 -34.138 -41.046 1.00 76.94 85 GLY A N 1
ATOM 653 C CA . GLY A 1 85 ? 12.550 -34.054 -40.515 1.00 76.94 85 GLY A CA 1
ATOM 654 C C . GLY A 1 85 ? 11.874 -35.401 -40.229 1.00 76.94 85 GLY A C 1
ATOM 655 O O . GLY A 1 85 ? 10.703 -35.405 -39.869 1.00 76.94 85 GLY A O 1
ATOM 656 N N . PHE A 1 86 ? 12.574 -36.536 -40.353 1.00 82.81 86 PHE A N 1
ATOM 657 C CA . PHE A 1 86 ? 12.048 -37.867 -40.028 1.00 82.81 86 PHE A CA 1
ATOM 658 C C . PHE A 1 86 ? 13.001 -38.672 -39.126 1.00 82.81 86 PHE A C 1
ATOM 660 O O . PHE A 1 86 ? 14.221 -38.555 -39.224 1.00 82.81 86 PHE A O 1
ATOM 667 N N . SER A 1 87 ? 12.446 -39.536 -38.271 1.00 83.56 87 SER A N 1
ATOM 668 C CA . SER A 1 87 ? 13.182 -40.396 -37.330 1.00 83.56 87 SER A CA 1
ATOM 669 C C . SER A 1 87 ? 12.703 -41.850 -37.394 1.00 83.56 87 SER A C 1
ATOM 671 O O . SER A 1 87 ? 11.524 -42.115 -37.633 1.00 83.56 87 SER A O 1
ATOM 673 N N . GLY A 1 88 ? 13.610 -42.809 -37.184 1.00 87.44 88 GLY A N 1
ATOM 674 C CA . GLY A 1 88 ? 13.296 -44.239 -37.192 1.00 87.44 88 GLY A CA 1
ATOM 675 C C . GLY A 1 88 ? 14.452 -45.129 -37.659 1.00 87.44 88 GLY A C 1
ATOM 676 O O . GLY A 1 88 ? 15.619 -44.788 -37.482 1.00 87.44 88 GLY A O 1
ATOM 677 N N . ASP A 1 89 ? 14.127 -46.292 -38.230 1.00 88.69 89 ASP A N 1
ATOM 678 C CA . ASP A 1 89 ? 15.094 -47.324 -38.645 1.00 88.69 89 ASP A CA 1
ATOM 679 C C . ASP A 1 89 ? 15.569 -47.202 -40.105 1.00 88.69 89 ASP A C 1
ATOM 681 O O . ASP A 1 89 ? 16.416 -47.981 -40.548 1.00 88.69 89 ASP A O 1
ATOM 685 N N . GLY A 1 90 ? 15.008 -46.259 -40.869 1.00 89.94 90 GLY A N 1
ATOM 686 C CA . GLY A 1 90 ? 15.319 -46.036 -42.283 1.00 89.94 90 GLY A CA 1
ATOM 687 C C . GLY A 1 90 ? 14.753 -47.087 -43.249 1.00 89.94 90 GLY A C 1
ATOM 688 O O . GLY A 1 90 ? 14.599 -46.807 -44.436 1.00 89.94 90 GLY A O 1
ATOM 689 N N . GLN A 1 91 ? 14.433 -48.294 -42.785 1.00 89.75 91 GLN A N 1
ATOM 690 C CA . GLN A 1 91 ? 14.092 -49.444 -43.629 1.00 89.75 91 GLN A CA 1
ATOM 691 C C . GLN A 1 91 ? 12.583 -49.624 -43.780 1.00 89.75 91 GLN A C 1
ATOM 693 O O . GLN A 1 91 ? 12.081 -49.760 -44.893 1.00 89.75 91 GLN A O 1
ATOM 698 N N . GLN A 1 92 ? 11.859 -49.639 -42.663 1.00 85.94 92 GLN A N 1
ATOM 699 C CA . GLN A 1 92 ? 10.408 -49.846 -42.613 1.00 85.94 92 GLN A CA 1
ATOM 700 C C . GLN A 1 92 ? 9.692 -48.748 -41.831 1.00 85.94 92 GLN A C 1
ATOM 702 O O . GLN A 1 92 ? 8.485 -48.591 -41.994 1.00 85.94 92 GLN A O 1
ATOM 707 N N . ASN A 1 93 ? 10.420 -47.987 -41.014 1.00 86.38 93 ASN A N 1
ATOM 708 C CA . ASN A 1 93 ? 9.867 -46.949 -40.169 1.00 86.38 93 ASN A CA 1
ATOM 709 C C . ASN A 1 93 ? 10.709 -45.673 -40.277 1.00 86.38 93 ASN A C 1
ATOM 711 O O . ASN A 1 93 ? 11.827 -45.625 -39.769 1.00 86.38 93 ASN A O 1
ATOM 715 N N . CYS A 1 94 ? 10.147 -44.637 -40.896 1.00 88.62 94 CYS A N 1
ATOM 716 C CA . CYS A 1 94 ? 10.538 -43.249 -40.668 1.00 88.62 94 CYS A CA 1
ATOM 717 C C . CYS A 1 94 ? 9.255 -42.465 -40.394 1.00 88.62 94 CYS A C 1
ATOM 719 O O . CYS A 1 94 ? 8.433 -42.302 -41.295 1.00 88.62 94 CYS A O 1
ATOM 721 N N . VAL A 1 95 ? 9.074 -42.011 -39.156 1.00 84.50 95 VAL A N 1
ATOM 722 C CA . VAL A 1 95 ? 7.977 -41.112 -38.771 1.00 84.50 95 VAL A CA 1
ATOM 723 C C . VAL A 1 95 ? 8.450 -39.671 -38.877 1.00 84.50 95 VAL A C 1
ATOM 725 O O . VAL A 1 95 ? 9.638 -39.409 -38.684 1.00 84.50 95 VAL A O 1
ATOM 728 N N . ALA A 1 96 ? 7.546 -38.744 -39.190 1.00 80.31 96 ALA A N 1
ATOM 729 C CA . ALA A 1 96 ? 7.864 -37.324 -39.113 1.00 80.31 96 ALA A CA 1
ATOM 730 C C . ALA A 1 96 ? 8.291 -36.976 -37.677 1.00 80.31 96 ALA A C 1
ATOM 732 O O . ALA A 1 96 ? 7.724 -37.488 -36.712 1.00 80.31 96 ALA A O 1
ATOM 733 N N . ILE A 1 97 ? 9.321 -36.146 -37.545 1.00 79.75 97 ILE A N 1
ATOM 734 C CA . ILE A 1 97 ? 9.693 -35.534 -36.273 1.00 79.75 97 ILE A CA 1
ATOM 735 C C . ILE A 1 97 ? 8.739 -34.365 -36.078 1.00 79.75 97 ILE A C 1
ATOM 737 O O . ILE A 1 97 ? 8.736 -33.444 -36.888 1.00 79.75 97 ILE A O 1
ATOM 741 N N . ASP A 1 98 ? 7.958 -34.416 -35.010 1.00 82.88 98 ASP A N 1
ATOM 742 C CA . ASP A 1 98 ? 7.099 -33.343 -34.524 1.00 82.88 98 ASP A CA 1
ATOM 743 C C . ASP A 1 98 ? 7.264 -33.204 -33.000 1.00 82.88 98 ASP A C 1
ATOM 745 O O . ASP A 1 98 ? 8.070 -33.907 -32.382 1.00 82.88 98 ASP A O 1
ATOM 749 N N . CYS A 1 99 ? 6.502 -32.308 -32.375 1.00 81.06 99 CYS A N 1
ATOM 750 C CA . CYS A 1 99 ? 6.554 -32.102 -30.926 1.00 81.06 99 CYS A CA 1
ATOM 751 C C . CYS A 1 99 ? 5.823 -33.176 -30.094 1.00 81.06 99 CYS A C 1
ATOM 753 O O . CYS A 1 99 ? 5.825 -33.078 -28.869 1.00 81.06 99 CYS A O 1
ATOM 755 N N . GLU A 1 100 ? 5.217 -34.201 -30.710 1.00 81.50 100 GLU A N 1
ATOM 756 C CA . GLU A 1 100 ? 4.773 -35.410 -29.998 1.00 81.50 100 GLU A CA 1
ATOM 757 C C . GLU A 1 100 ? 5.922 -36.430 -29.865 1.00 81.50 100 GLU A C 1
ATOM 759 O O . GLU A 1 100 ? 5.948 -37.226 -28.924 1.00 81.50 100 GLU A O 1
ATOM 764 N N . VAL A 1 101 ? 6.892 -36.397 -30.790 1.00 79.31 101 VAL A N 1
ATOM 765 C CA . VAL A 1 101 ? 8.053 -37.306 -30.834 1.00 79.31 101 VAL A CA 1
ATOM 766 C C . VAL A 1 101 ? 9.330 -36.677 -30.253 1.00 79.31 101 VAL A C 1
ATOM 768 O O . VAL A 1 101 ? 10.150 -37.382 -29.655 1.00 79.31 101 VAL A O 1
ATOM 771 N N . LEU A 1 102 ? 9.530 -35.368 -30.428 1.00 81.31 102 LEU A N 1
ATOM 772 C CA . LEU A 1 102 ? 10.753 -34.658 -30.050 1.00 81.31 102 LEU A CA 1
ATOM 773 C C . LEU A 1 102 ? 10.715 -34.185 -28.587 1.00 81.31 102 LEU A C 1
ATOM 775 O O . LEU A 1 102 ? 10.060 -33.201 -28.255 1.00 81.31 102 LEU A O 1
ATOM 779 N N . ASN A 1 103 ? 11.476 -34.859 -27.719 1.00 84.56 103 ASN A N 1
ATOM 780 C CA . ASN A 1 103 ? 11.718 -34.397 -26.350 1.00 84.56 103 ASN A CA 1
ATOM 781 C C . ASN A 1 103 ? 12.906 -33.429 -26.325 1.00 84.56 103 ASN A C 1
ATOM 783 O O . ASN A 1 103 ? 14.020 -33.829 -26.667 1.00 84.56 103 ASN A O 1
ATOM 787 N N . CYS A 1 104 ? 12.667 -32.196 -25.886 1.00 86.12 104 CYS A N 1
ATOM 788 C CA . CYS A 1 104 ? 13.700 -31.177 -25.720 1.00 86.12 104 CYS A CA 1
ATOM 789 C C . CYS A 1 104 ? 14.308 -31.177 -24.307 1.00 86.12 104 CYS A C 1
ATOM 791 O O . CYS A 1 104 ? 13.793 -31.825 -23.390 1.00 86.12 104 CYS A O 1
ATOM 793 N N . GLY A 1 105 ? 15.441 -30.493 -24.154 1.00 87.25 105 GLY A N 1
ATOM 794 C CA . GLY A 1 105 ? 16.163 -30.321 -22.898 1.00 87.25 105 GLY A CA 1
ATOM 795 C C . GLY A 1 105 ? 15.474 -29.381 -21.904 1.00 87.25 105 GLY A C 1
ATOM 796 O O . GLY A 1 105 ? 14.337 -28.944 -22.086 1.00 87.25 105 GLY A O 1
ATOM 797 N N . ALA A 1 106 ? 16.180 -29.068 -20.816 1.00 89.06 106 ALA A N 1
ATOM 798 C CA . ALA A 1 106 ? 15.741 -28.022 -19.897 1.00 89.06 106 ALA A CA 1
ATOM 799 C C . ALA A 1 106 ? 15.740 -26.667 -20.621 1.00 89.06 106 ALA A C 1
ATOM 801 O O . ALA A 1 106 ? 16.640 -26.398 -21.409 1.00 89.06 106 ALA A O 1
ATOM 802 N N . ASN A 1 107 ? 14.735 -25.833 -20.343 1.00 87.31 107 ASN A N 1
ATOM 803 C CA . ASN A 1 107 ? 14.557 -24.509 -20.950 1.00 87.31 107 ASN A CA 1
ATOM 804 C C . ASN A 1 107 ? 14.472 -24.506 -22.488 1.00 87.31 107 ASN A C 1
ATOM 806 O O . ASN A 1 107 ? 14.640 -23.458 -23.104 1.00 87.31 107 ASN A O 1
ATOM 810 N N . GLU A 1 108 ? 14.174 -25.644 -23.118 1.00 87.94 108 GLU A N 1
ATOM 811 C CA . GLU A 1 108 ? 13.966 -25.748 -24.561 1.00 87.94 108 GLU A CA 1
ATOM 812 C C . GLU A 1 108 ? 12.494 -26.023 -24.904 1.00 87.94 108 GLU A C 1
ATOM 814 O O . GLU A 1 108 ? 11.785 -26.743 -24.198 1.00 87.94 108 GLU A O 1
ATOM 819 N N . VAL A 1 109 ? 12.043 -25.493 -26.040 1.00 87.31 109 VAL A N 1
ATOM 820 C CA . VAL A 1 109 ? 10.715 -25.727 -26.616 1.00 87.31 109 VAL A CA 1
ATOM 821 C C . VAL A 1 109 ? 10.872 -26.294 -28.021 1.00 87.31 109 VAL A C 1
ATOM 823 O O . VAL A 1 109 ? 11.679 -25.815 -28.818 1.00 87.31 109 VAL A O 1
ATOM 826 N N . CYS A 1 110 ? 10.075 -27.312 -28.343 1.00 85.12 110 CYS A N 1
ATOM 827 C CA . CYS A 1 110 ? 9.939 -27.786 -29.714 1.00 85.12 110 CYS A CA 1
ATOM 828 C C . CYS A 1 110 ? 9.085 -26.800 -30.522 1.00 85.12 110 CYS A C 1
ATOM 830 O O . CYS A 1 110 ? 7.944 -26.518 -30.153 1.00 85.12 110 CYS A O 1
ATOM 832 N N . MET A 1 111 ? 9.614 -26.309 -31.643 1.00 82.06 111 MET A N 1
ATOM 833 C CA . MET A 1 111 ? 8.867 -25.481 -32.593 1.00 82.06 111 MET A CA 1
ATOM 834 C C . MET A 1 111 ? 9.174 -25.874 -34.041 1.00 82.06 111 MET A C 1
ATOM 836 O O . MET A 1 111 ? 10.239 -26.421 -34.332 1.00 82.06 111 MET A O 1
ATOM 840 N N . ASP A 1 112 ? 8.252 -25.558 -34.950 1.00 80.31 112 ASP A N 1
ATOM 841 C CA . ASP A 1 112 ? 8.499 -25.603 -36.393 1.00 80.31 112 ASP A CA 1
ATOM 842 C C . ASP A 1 112 ? 9.371 -24.403 -36.801 1.00 80.31 112 ASP A C 1
ATOM 844 O O . ASP A 1 112 ? 8.996 -23.248 -36.581 1.00 80.31 112 ASP A O 1
ATOM 848 N N . VAL A 1 113 ? 10.536 -24.679 -37.389 1.00 77.19 113 VAL A N 1
ATOM 849 C CA . VAL A 1 113 ? 11.382 -23.686 -38.054 1.00 77.19 113 VAL A CA 1
ATOM 850 C C . VAL A 1 113 ? 11.614 -24.119 -39.497 1.00 77.19 113 VAL A C 1
ATOM 852 O O . VAL A 1 113 ? 12.238 -25.147 -39.757 1.00 77.19 113 VAL A O 1
ATOM 855 N N . ASP A 1 114 ? 11.130 -23.306 -40.437 1.00 80.50 114 ASP A N 1
ATOM 856 C CA . ASP A 1 114 ? 11.243 -23.518 -41.887 1.00 80.50 114 ASP A CA 1
ATOM 857 C C . ASP A 1 114 ? 10.691 -24.874 -42.394 1.00 80.50 114 ASP A C 1
ATOM 859 O O . ASP A 1 114 ? 11.138 -25.397 -43.419 1.00 80.50 114 ASP A O 1
ATOM 863 N N . GLY A 1 115 ? 9.684 -25.437 -41.713 1.00 75.69 115 GLY A N 1
ATOM 864 C CA . GLY A 1 115 ? 9.056 -26.721 -42.044 1.00 75.69 115 GLY A CA 1
ATOM 865 C C . GLY A 1 115 ? 9.716 -27.930 -41.371 1.00 75.69 115 GLY A C 1
ATOM 866 O O . GLY A 1 115 ? 9.530 -29.059 -41.831 1.00 75.69 115 GLY A O 1
ATOM 867 N N . LEU A 1 116 ? 10.517 -27.705 -40.327 1.00 77.06 116 LEU A N 1
ATOM 868 C CA . LEU A 1 116 ? 11.230 -28.726 -39.562 1.00 77.06 116 LEU A CA 1
ATOM 869 C C . LEU A 1 116 ? 11.076 -28.469 -38.063 1.00 77.06 116 LEU A C 1
ATOM 871 O O . LEU A 1 116 ? 11.445 -27.409 -37.558 1.00 77.06 116 LEU A O 1
ATOM 875 N N . TYR A 1 117 ? 10.606 -29.476 -37.333 1.00 80.62 117 TYR A N 1
ATOM 876 C CA . TYR A 1 117 ? 10.515 -29.400 -35.881 1.00 80.62 117 TYR A CA 1
ATOM 877 C C . TYR A 1 117 ? 11.891 -29.574 -35.240 1.00 80.62 117 TYR A C 1
ATOM 879 O O . TYR A 1 117 ? 12.577 -30.577 -35.464 1.00 80.62 117 TYR A O 1
ATOM 887 N N . ARG A 1 118 ? 12.293 -28.593 -34.430 1.00 83.75 118 ARG A N 1
ATOM 888 C CA . ARG A 1 118 ? 13.547 -28.609 -33.671 1.00 83.75 118 ARG A CA 1
ATOM 889 C C . ARG A 1 118 ? 13.350 -28.016 -32.281 1.00 83.75 118 ARG A C 1
ATOM 891 O O . ARG A 1 118 ? 12.458 -27.196 -32.072 1.00 83.75 118 ARG A O 1
ATOM 898 N N . CYS A 1 119 ? 14.221 -28.404 -31.360 1.00 84.56 119 CYS A N 1
ATOM 899 C CA . CYS A 1 119 ? 14.344 -27.736 -30.074 1.00 84.56 119 CYS A CA 1
ATOM 900 C C . CYS A 1 119 ? 15.062 -26.396 -30.267 1.00 84.56 119 CYS A C 1
ATOM 902 O O . CYS A 1 119 ? 16.058 -26.310 -30.990 1.00 84.56 119 CYS A O 1
ATOM 904 N N . VAL A 1 120 ? 14.523 -25.354 -29.649 1.00 86.94 120 VAL A N 1
ATOM 905 C CA . VAL A 1 120 ? 15.148 -24.037 -29.481 1.00 86.94 120 VAL A CA 1
ATOM 906 C C . VAL A 1 120 ? 15.017 -23.639 -28.017 1.00 86.94 120 VAL A C 1
ATOM 908 O O . VAL A 1 120 ? 14.178 -24.204 -27.317 1.00 86.94 120 VAL A O 1
ATOM 911 N N . CYS A 1 121 ? 15.771 -22.646 -27.550 1.00 86.75 121 CYS A N 1
ATOM 912 C CA . CYS A 1 121 ? 15.518 -22.092 -26.224 1.00 86.75 121 CYS A CA 1
ATOM 913 C C . CYS A 1 121 ? 14.084 -21.553 -26.117 1.00 86.75 121 CYS A C 1
ATOM 915 O O . CYS A 1 121 ? 13.558 -20.938 -27.048 1.00 86.75 121 CYS A O 1
ATOM 917 N N . HIS A 1 122 ? 13.453 -21.791 -24.970 1.00 89.56 122 HIS A N 1
ATOM 918 C CA . HIS A 1 122 ? 12.240 -21.098 -24.557 1.00 89.56 122 HIS A CA 1
ATOM 919 C C . HIS A 1 122 ? 12.491 -19.579 -24.649 1.00 89.56 122 HIS A C 1
ATOM 921 O O . HIS A 1 122 ? 13.600 -19.164 -24.323 1.00 89.56 122 HIS A O 1
ATOM 927 N N . PRO A 1 123 ? 11.518 -18.735 -25.050 1.00 87.19 123 PRO A N 1
ATOM 928 C CA . PRO A 1 123 ? 11.755 -17.305 -25.310 1.00 87.19 123 PRO A CA 1
ATOM 929 C C . PRO A 1 123 ? 12.384 -16.495 -24.165 1.00 87.19 123 PRO A C 1
ATOM 931 O O . PRO A 1 123 ? 12.938 -15.430 -24.404 1.00 87.19 123 PRO A O 1
ATOM 934 N N . ASP A 1 124 ? 12.315 -17.001 -22.934 1.00 91.31 124 ASP A N 1
ATOM 935 C CA . ASP A 1 124 ? 12.944 -16.403 -21.751 1.00 91.31 124 ASP A CA 1
ATOM 936 C C . ASP A 1 124 ? 14.428 -16.798 -21.570 1.00 91.31 124 ASP A C 1
ATOM 938 O O . ASP A 1 124 ? 15.044 -16.378 -20.599 1.00 91.31 124 ASP A O 1
ATOM 942 N N . TYR A 1 125 ? 15.017 -17.608 -22.461 1.00 92.12 125 TYR A N 1
ATOM 943 C CA . TYR A 1 125 ? 16.377 -18.150 -22.332 1.00 92.12 125 TYR A CA 1
ATOM 944 C C . TYR A 1 125 ? 17.193 -18.053 -23.631 1.00 92.12 125 TYR A C 1
ATOM 946 O O . TYR A 1 125 ? 16.657 -18.032 -24.739 1.00 92.12 125 TYR A O 1
ATOM 954 N N . THR A 1 126 ? 18.520 -18.029 -23.493 1.00 91.62 126 THR A N 1
ATOM 955 C CA . THR A 1 126 ? 19.501 -17.914 -24.581 1.00 91.62 126 THR A CA 1
ATOM 956 C C . THR A 1 126 ? 20.775 -18.729 -24.307 1.00 91.62 126 THR A C 1
ATOM 958 O O . THR A 1 126 ? 20.914 -19.381 -23.270 1.00 91.62 126 THR A O 1
ATOM 961 N N . GLY A 1 127 ? 21.714 -18.687 -25.255 1.00 90.25 127 GLY A N 1
ATOM 962 C CA . GLY A 1 127 ? 22.975 -19.430 -25.243 1.00 90.25 127 GLY A CA 1
ATOM 963 C C . GLY A 1 127 ? 22.864 -20.833 -25.849 1.00 90.25 127 GLY A C 1
ATOM 964 O O . GLY A 1 127 ? 21.775 -21.381 -25.998 1.00 90.25 127 GLY A O 1
ATOM 965 N N . ASP A 1 128 ? 24.012 -21.441 -26.170 1.00 85.06 128 ASP A N 1
ATOM 966 C CA . ASP A 1 128 ? 24.106 -22.770 -26.810 1.00 85.06 128 ASP A CA 1
ATOM 967 C C . ASP A 1 128 ? 23.532 -23.925 -25.956 1.00 85.06 128 ASP A C 1
ATOM 969 O O . ASP A 1 128 ? 23.486 -25.071 -26.402 1.00 85.06 128 ASP A O 1
ATOM 973 N N . SER A 1 129 ? 23.160 -23.662 -24.700 1.00 88.50 129 SER A N 1
ATOM 974 C CA . SER A 1 129 ? 22.594 -24.638 -23.757 1.00 88.50 129 SER A CA 1
ATOM 975 C C . SER A 1 129 ? 21.342 -24.131 -23.028 1.00 88.50 129 SER A C 1
ATOM 977 O O . SER A 1 129 ? 20.905 -24.776 -22.077 1.00 88.50 129 SER A O 1
ATOM 979 N N . CYS A 1 130 ? 20.765 -23.002 -23.466 1.00 90.44 130 CYS A N 1
ATOM 980 C CA . CYS A 1 130 ? 19.550 -22.398 -22.900 1.00 90.44 130 CYS A CA 1
ATOM 981 C C . CYS A 1 130 ? 19.604 -22.180 -21.370 1.00 90.44 130 CYS A C 1
ATOM 983 O O . CYS A 1 130 ? 18.593 -22.237 -20.667 1.00 90.44 130 CYS A O 1
ATOM 985 N N . ASP A 1 131 ? 20.807 -21.942 -20.846 1.00 92.81 131 ASP A N 1
ATOM 986 C CA . ASP A 1 131 ? 21.125 -21.794 -19.425 1.00 92.81 131 ASP A CA 1
ATOM 987 C C . ASP A 1 131 ? 21.201 -20.328 -18.969 1.00 92.81 131 ASP A C 1
ATOM 989 O O . ASP A 1 131 ? 21.295 -20.058 -17.772 1.00 92.81 131 ASP A O 1
ATOM 993 N N . GLN A 1 132 ? 21.129 -19.380 -19.907 1.00 91.06 132 GLN A N 1
ATOM 994 C CA . GLN A 1 132 ? 21.156 -17.942 -19.644 1.00 91.06 132 GLN A CA 1
ATOM 995 C C . GLN A 1 132 ? 19.745 -17.372 -19.772 1.00 91.06 132 GLN A C 1
ATOM 997 O O . GLN A 1 132 ? 19.155 -17.428 -20.846 1.00 91.06 132 GLN A O 1
ATOM 1002 N N . GLU A 1 133 ? 19.197 -16.834 -18.688 1.00 91.94 133 GLU A N 1
ATOM 1003 C CA . GLU A 1 133 ? 17.885 -16.181 -18.687 1.00 91.94 133 GLU A CA 1
ATOM 1004 C C . GLU A 1 133 ? 17.975 -14.787 -19.327 1.00 91.94 133 GLU A C 1
ATOM 1006 O O . GLU A 1 133 ? 18.857 -13.992 -18.994 1.00 91.94 133 GLU A O 1
ATOM 1011 N N . ILE A 1 134 ? 17.069 -14.492 -20.258 1.00 92.50 134 ILE A N 1
ATOM 1012 C CA . ILE A 1 134 ? 16.882 -13.163 -20.841 1.00 92.50 134 ILE A CA 1
ATOM 1013 C C . ILE A 1 134 ? 15.904 -12.410 -19.944 1.00 92.50 134 ILE A C 1
ATOM 1015 O O . ILE A 1 134 ? 14.750 -12.822 -19.799 1.00 92.50 134 ILE A O 1
ATOM 1019 N N . LYS A 1 135 ? 16.342 -11.279 -19.395 1.00 93.81 135 LYS A N 1
ATOM 1020 C CA . LYS A 1 135 ? 15.500 -10.400 -18.587 1.00 93.81 135 LYS A CA 1
ATOM 1021 C C . LYS A 1 135 ? 15.887 -8.935 -18.754 1.00 93.81 135 LYS A C 1
ATOM 1023 O O . LYS A 1 135 ? 17.072 -8.621 -18.850 1.00 93.81 135 LYS A O 1
ATOM 1028 N N . GLY A 1 136 ? 14.887 -8.063 -18.784 1.00 93.69 136 GLY A N 1
ATOM 1029 C CA . GLY A 1 136 ? 15.049 -6.613 -18.727 1.00 93.69 136 GLY A CA 1
ATOM 1030 C C . GLY A 1 136 ? 14.609 -6.096 -17.363 1.00 93.69 136 GLY A C 1
ATOM 1031 O O . GLY A 1 136 ? 13.581 -6.537 -16.850 1.00 93.69 136 GLY A O 1
ATOM 1032 N N . THR A 1 137 ? 15.344 -5.133 -16.803 1.00 93.94 137 THR A N 1
ATOM 1033 C CA . THR A 1 137 ? 14.986 -4.460 -15.545 1.00 93.94 137 THR A CA 1
ATOM 1034 C C . THR A 1 137 ? 14.741 -2.973 -15.793 1.00 93.94 137 THR A C 1
ATOM 1036 O O . THR A 1 137 ? 15.651 -2.265 -16.209 1.00 93.94 137 THR A O 1
ATOM 1039 N N . CYS A 1 138 ? 13.529 -2.500 -15.508 1.00 95.31 138 CYS A N 1
ATOM 1040 C CA . CYS A 1 138 ? 13.174 -1.083 -15.481 1.00 95.31 138 CYS A CA 1
ATOM 1041 C C . CYS A 1 138 ? 13.110 -0.596 -14.032 1.00 95.31 138 CYS A C 1
ATOM 1043 O O . CYS A 1 138 ? 12.621 -1.305 -13.148 1.00 95.31 138 CYS A O 1
ATOM 1045 N N . LEU A 1 139 ? 13.580 0.625 -13.791 1.00 90.75 139 LEU A N 1
ATOM 1046 C CA . LEU A 1 139 ? 13.594 1.258 -12.476 1.00 90.75 139 LEU A CA 1
ATOM 1047 C C . LEU A 1 139 ? 12.825 2.579 -12.531 1.00 90.75 139 LEU A C 1
ATOM 1049 O O . LEU A 1 139 ? 13.110 3.411 -13.387 1.00 90.75 139 LEU A O 1
ATOM 1053 N N . ALA A 1 140 ? 11.920 2.802 -11.582 1.00 89.69 140 ALA A N 1
ATOM 1054 C CA . ALA A 1 140 ? 11.389 4.123 -11.253 1.00 89.69 140 ALA A CA 1
ATOM 1055 C C . ALA A 1 140 ? 11.720 4.395 -9.779 1.00 89.69 140 ALA A C 1
ATOM 1057 O O . ALA A 1 140 ? 11.177 3.746 -8.883 1.00 89.69 140 ALA A O 1
ATOM 1058 N N . ARG A 1 141 ? 12.685 5.283 -9.517 1.00 78.88 141 ARG A N 1
ATOM 1059 C CA . ARG A 1 141 ? 13.234 5.530 -8.175 1.00 78.88 141 ARG A CA 1
ATOM 1060 C C . ARG A 1 141 ? 12.987 6.965 -7.745 1.00 78.88 141 ARG A C 1
ATOM 1062 O O . ARG A 1 141 ? 13.553 7.899 -8.304 1.00 78.88 141 ARG A O 1
ATOM 1069 N N . GLY A 1 142 ? 12.162 7.132 -6.718 1.00 67.12 142 GLY A N 1
ATOM 1070 C CA . GLY A 1 142 ? 11.700 8.458 -6.331 1.00 67.12 142 GLY A CA 1
ATOM 1071 C C . GLY A 1 142 ? 10.702 9.002 -7.354 1.00 67.12 142 GLY A C 1
ATOM 1072 O O . GLY A 1 142 ? 9.977 8.264 -8.017 1.00 67.12 142 GLY A O 1
ATOM 1073 N N . ASP A 1 143 ? 10.712 10.318 -7.491 1.00 65.75 143 ASP A N 1
ATOM 1074 C CA . ASP A 1 143 ? 10.343 11.041 -8.703 1.00 65.75 143 ASP A CA 1
ATOM 1075 C C . ASP A 1 143 ? 11.319 12.233 -8.726 1.00 65.75 143 ASP A C 1
ATOM 1077 O O . ASP A 1 143 ? 11.354 12.999 -7.754 1.00 65.75 143 ASP A O 1
ATOM 1081 N N . PRO A 1 144 ? 12.204 12.327 -9.735 1.00 78.31 144 PRO A N 1
ATOM 1082 C CA . PRO A 1 144 ? 11.854 12.088 -11.135 1.00 78.31 144 PRO A CA 1
ATOM 1083 C C . PRO A 1 144 ? 12.556 10.920 -11.848 1.00 78.31 144 PRO A C 1
ATOM 1085 O O . PRO A 1 144 ? 12.427 10.846 -13.068 1.00 78.31 144 PRO A O 1
ATOM 1088 N N . HIS A 1 145 ? 13.342 10.072 -11.176 1.00 88.50 145 HIS A N 1
ATOM 1089 C CA . HIS A 1 145 ? 14.299 9.194 -11.869 1.00 88.50 145 HIS A CA 1
ATOM 1090 C C . HIS A 1 145 ? 13.687 7.915 -12.445 1.00 88.50 145 HIS A C 1
ATOM 1092 O O . HIS A 1 145 ? 13.125 7.092 -11.718 1.00 88.50 145 HIS A O 1
ATOM 1098 N N . TYR A 1 146 ? 13.914 7.698 -13.740 1.00 92.62 146 TYR A N 1
ATOM 1099 C CA . TYR A 1 146 ? 13.593 6.459 -14.443 1.00 92.62 146 TYR A CA 1
ATOM 1100 C C . TYR A 1 146 ? 14.832 5.898 -15.146 1.00 92.62 146 TYR A C 1
ATOM 1102 O O . TYR A 1 146 ? 15.692 6.651 -15.612 1.00 92.62 146 TYR A O 1
ATOM 1110 N N . THR A 1 147 ? 14.892 4.574 -15.268 1.00 93.88 147 THR A N 1
ATOM 1111 C CA . THR A 1 147 ? 15.817 3.846 -16.144 1.00 93.88 147 THR A CA 1
ATOM 1112 C C . THR A 1 147 ? 15.024 2.784 -16.904 1.00 93.88 147 THR A C 1
ATOM 1114 O O . THR A 1 147 ? 14.366 1.952 -16.279 1.00 93.88 147 THR A O 1
ATOM 1117 N N . THR A 1 148 ? 15.064 2.825 -18.237 1.00 96.62 148 THR A N 1
ATOM 1118 C CA . THR A 1 148 ? 14.378 1.871 -19.129 1.00 96.62 148 THR A CA 1
ATOM 1119 C C . THR A 1 148 ? 15.014 0.480 -19.108 1.00 96.62 148 THR A C 1
ATOM 1121 O O . THR A 1 148 ? 16.126 0.303 -18.607 1.00 96.62 148 THR A O 1
ATOM 1124 N N . PHE A 1 149 ? 14.331 -0.501 -19.706 1.00 96.50 149 PHE A N 1
ATOM 1125 C CA . PHE A 1 149 ? 14.845 -1.866 -19.863 1.00 96.50 149 PHE A CA 1
ATOM 1126 C C . PHE A 1 149 ? 16.181 -1.936 -20.623 1.00 96.50 149 PHE A C 1
ATOM 1128 O O . PHE A 1 149 ? 17.010 -2.783 -20.292 1.00 96.50 149 PHE A O 1
ATOM 1135 N N . ASP A 1 150 ? 16.411 -1.028 -21.579 1.00 95.12 150 ASP A N 1
ATOM 1136 C CA . ASP A 1 150 ? 17.640 -0.945 -22.385 1.00 95.12 150 ASP A CA 1
ATOM 1137 C C . ASP A 1 150 ? 18.662 0.079 -21.825 1.00 95.12 150 ASP A C 1
ATOM 1139 O O . ASP A 1 150 ? 19.729 0.321 -22.398 1.00 95.12 150 ASP A O 1
ATOM 1143 N N . GLY A 1 151 ? 18.377 0.658 -20.650 1.00 91.69 151 GLY A N 1
ATOM 1144 C CA . GLY A 1 151 ? 19.319 1.460 -19.865 1.00 91.69 151 GLY A CA 1
ATOM 1145 C C . GLY A 1 151 ? 19.311 2.971 -20.123 1.00 91.69 151 GLY A C 1
ATOM 1146 O O . GLY A 1 151 ? 20.189 3.672 -19.615 1.00 91.69 151 GLY A O 1
ATOM 1147 N N . THR A 1 152 ? 18.343 3.521 -20.862 1.00 94.25 152 THR A N 1
ATOM 1148 C CA . THR A 1 152 ? 18.135 4.977 -20.928 1.00 94.25 152 THR A CA 1
ATOM 1149 C C . THR A 1 152 ? 17.680 5.506 -19.576 1.00 94.25 152 THR A C 1
ATOM 1151 O O . THR A 1 152 ? 16.581 5.214 -19.112 1.00 94.25 152 THR A O 1
ATOM 1154 N N . HIS A 1 153 ? 18.511 6.345 -18.965 1.00 93.19 153 HIS A N 1
ATOM 1155 C CA . HIS A 1 153 ? 18.186 7.057 -17.734 1.00 93.19 153 HIS A CA 1
ATOM 1156 C C . HIS A 1 153 ? 17.695 8.482 -18.021 1.00 93.19 153 HIS A C 1
ATOM 1158 O O . HIS A 1 153 ? 18.323 9.213 -18.797 1.00 93.19 153 HIS A O 1
ATOM 1164 N N . TYR A 1 154 ? 16.589 8.887 -17.393 1.00 92.06 154 TYR A N 1
ATOM 1165 C CA . TYR A 1 154 ? 15.984 10.207 -17.574 1.00 92.06 154 TYR A CA 1
ATOM 1166 C C . TYR A 1 154 ? 15.189 10.690 -16.347 1.00 92.06 154 TYR A C 1
ATOM 1168 O O . TYR A 1 154 ? 14.756 9.899 -15.513 1.00 92.06 154 TYR A O 1
ATOM 1176 N N . ASP A 1 155 ? 14.950 12.006 -16.294 1.00 89.69 155 ASP A N 1
ATOM 1177 C CA . ASP A 1 155 ? 14.183 12.679 -15.238 1.00 89.69 155 ASP A CA 1
ATOM 1178 C C . ASP A 1 155 ? 12.802 13.135 -15.759 1.00 89.69 155 ASP A C 1
ATOM 1180 O O . ASP A 1 155 ? 12.728 13.977 -16.663 1.00 89.69 155 ASP A O 1
ATOM 1184 N N . PHE A 1 156 ? 11.699 12.641 -15.187 1.00 89.88 156 PHE A N 1
ATOM 1185 C CA . PHE A 1 156 ? 10.331 13.040 -15.544 1.00 89.88 156 PHE A CA 1
ATOM 1186 C C . PHE A 1 156 ? 9.426 13.307 -14.321 1.00 89.88 156 PHE A C 1
ATOM 1188 O O . PHE A 1 156 ? 9.002 12.380 -13.641 1.00 89.88 156 PHE A O 1
ATOM 1195 N N . MET A 1 157 ? 9.074 14.582 -14.094 1.00 85.38 157 MET A N 1
ATOM 1196 C CA . MET A 1 157 ? 8.243 15.042 -12.962 1.00 85.38 157 MET A CA 1
ATOM 1197 C C . MET A 1 157 ? 6.736 14.989 -13.242 1.00 85.38 157 MET A C 1
ATOM 1199 O O . MET A 1 157 ? 6.059 16.020 -13.324 1.00 85.38 157 MET A O 1
ATOM 1203 N N . GLY A 1 158 ? 6.216 13.783 -13.450 1.00 86.31 158 GLY A N 1
ATOM 1204 C CA . GLY A 1 158 ? 4.796 13.542 -13.700 1.00 86.31 158 GLY A CA 1
ATOM 1205 C C . GLY A 1 158 ? 3.961 13.486 -12.419 1.00 86.31 158 GLY A C 1
ATOM 1206 O O . GLY A 1 158 ? 4.360 12.865 -11.445 1.00 86.31 158 GLY A O 1
ATOM 1207 N N . VAL A 1 159 ? 2.765 14.085 -12.421 1.00 85.19 159 VAL A N 1
ATOM 1208 C CA . VAL A 1 159 ? 1.823 14.043 -11.278 1.00 85.19 159 VAL A CA 1
ATOM 1209 C C . VAL A 1 159 ? 0.445 13.571 -11.759 1.00 85.19 159 VAL A C 1
ATOM 1211 O O . VAL A 1 159 ? -0.527 14.323 -11.792 1.00 85.19 159 VAL A O 1
ATOM 1214 N N . CYS A 1 160 ? 0.409 12.331 -12.240 1.00 86.94 160 CYS A N 1
ATOM 1215 C CA . CYS A 1 160 ? -0.740 11.659 -12.850 1.00 86.94 160 CYS A CA 1
ATOM 1216 C C . CYS A 1 160 ? -0.563 10.132 -12.718 1.00 86.94 160 CYS A C 1
ATOM 1218 O O . CYS A 1 160 ? 0.430 9.667 -12.151 1.00 86.94 160 CYS A O 1
ATOM 1220 N N . GLU A 1 161 ? -1.500 9.355 -13.263 1.00 89.56 161 GLU A N 1
ATOM 1221 C CA . GLU A 1 161 ? -1.270 7.956 -13.625 1.00 89.56 161 GLU A CA 1
ATOM 1222 C C . GLU A 1 161 ? -0.574 7.858 -15.000 1.00 89.56 161 GLU A C 1
ATOM 1224 O O . GLU A 1 161 ? -0.992 8.485 -15.979 1.00 89.56 161 GLU A O 1
ATOM 1229 N N . TYR A 1 162 ? 0.486 7.051 -15.071 1.00 94.19 162 TYR A N 1
AT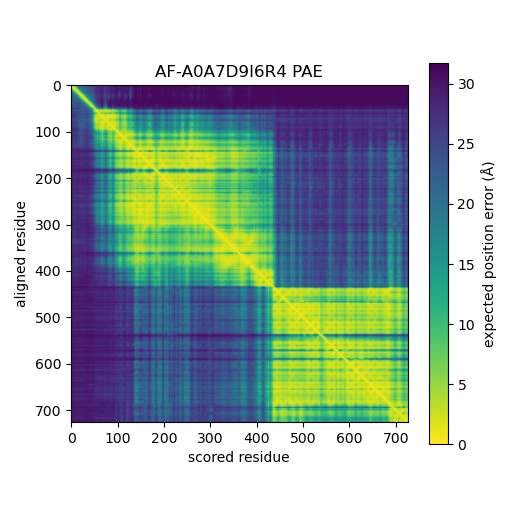OM 1230 C CA . TYR A 1 162 ? 1.268 6.787 -16.279 1.00 94.19 162 TYR A CA 1
ATOM 1231 C C . TYR A 1 162 ? 1.423 5.286 -16.529 1.00 94.19 162 TYR A C 1
ATOM 1233 O O . TYR A 1 162 ? 1.530 4.499 -15.585 1.00 94.19 162 TYR A O 1
ATOM 1241 N N . VAL A 1 163 ? 1.500 4.890 -17.801 1.00 96.56 163 VAL A N 1
ATOM 1242 C CA . VAL A 1 163 ? 1.865 3.521 -18.199 1.00 96.56 163 VAL A CA 1
ATOM 1243 C C . VAL A 1 163 ? 3.380 3.348 -18.069 1.00 96.56 163 VAL A C 1
ATOM 1245 O O . VAL A 1 163 ? 4.141 3.928 -18.845 1.00 96.56 163 VAL A O 1
ATOM 1248 N N . LEU A 1 164 ? 3.823 2.534 -17.108 1.00 97.06 164 LEU A N 1
ATOM 1249 C CA . LEU A 1 164 ? 5.235 2.171 -16.975 1.00 97.06 164 LEU A CA 1
ATOM 1250 C C . LEU A 1 164 ? 5.659 1.227 -18.094 1.00 97.06 164 LEU A C 1
ATOM 1252 O O . LEU A 1 164 ? 6.582 1.526 -18.841 1.00 97.06 164 LEU A O 1
ATOM 1256 N N . ALA A 1 165 ? 4.965 0.103 -18.221 1.00 98.19 165 ALA A N 1
ATOM 1257 C CA . ALA A 1 165 ? 5.260 -0.921 -19.210 1.00 98.19 165 ALA A CA 1
ATOM 1258 C C . ALA A 1 165 ? 3.983 -1.693 -19.534 1.00 98.19 165 ALA A C 1
ATOM 1260 O O . ALA A 1 165 ? 3.238 -2.060 -18.625 1.00 98.19 165 ALA A O 1
ATOM 1261 N N . LYS A 1 166 ? 3.746 -1.987 -20.808 1.00 96.19 166 LYS A N 1
ATOM 1262 C CA . LYS A 1 166 ? 2.712 -2.930 -21.244 1.00 96.19 166 LYS A CA 1
ATOM 1263 C C . LYS A 1 166 ? 3.189 -3.764 -22.421 1.00 96.19 166 LYS A C 1
ATOM 1265 O O . LYS A 1 166 ? 4.019 -3.315 -23.209 1.00 96.19 166 LYS A O 1
ATOM 1270 N N . ASP A 1 167 ? 2.617 -4.951 -22.554 1.00 93.81 167 ASP A N 1
ATOM 1271 C CA . ASP A 1 167 ? 2.805 -5.811 -23.717 1.00 93.81 167 ASP A CA 1
ATOM 1272 C C . ASP A 1 167 ? 2.045 -5.247 -24.930 1.00 93.81 167 ASP A C 1
ATOM 1274 O O . ASP A 1 167 ? 0.812 -5.264 -24.976 1.00 93.81 167 ASP A O 1
ATOM 1278 N N . SER A 1 168 ? 2.784 -4.757 -25.926 1.00 91.88 168 SER A N 1
ATOM 1279 C CA . SER A 1 168 ? 2.230 -4.164 -27.151 1.00 91.88 168 SER A CA 1
ATOM 1280 C C . SER A 1 168 ? 1.804 -5.190 -28.207 1.00 91.88 168 SER A C 1
ATOM 1282 O O . SER A 1 168 ? 1.147 -4.829 -29.188 1.00 91.88 168 SER A O 1
ATOM 1284 N N . ARG A 1 169 ? 2.152 -6.471 -28.025 1.00 88.56 169 ARG A N 1
ATOM 1285 C CA . ARG A 1 169 ? 1.877 -7.560 -28.972 1.00 88.56 169 ARG A CA 1
ATOM 1286 C C . ARG A 1 169 ? 0.580 -8.279 -28.624 1.00 88.56 169 ARG A C 1
ATOM 1288 O O . ARG A 1 169 ? -0.344 -8.287 -29.437 1.00 88.56 169 ARG A O 1
ATOM 1295 N N . ASP A 1 170 ? 0.503 -8.849 -27.424 1.00 81.12 170 ASP A N 1
ATOM 1296 C CA . ASP A 1 170 ? -0.588 -9.739 -27.009 1.00 81.12 170 ASP A CA 1
ATOM 1297 C C . ASP A 1 170 ? -1.454 -9.145 -25.875 1.00 81.12 170 ASP A C 1
ATOM 1299 O O . ASP A 1 170 ? -2.514 -9.688 -25.562 1.00 81.12 170 ASP A O 1
ATOM 1303 N N . ASN A 1 171 ? -1.077 -7.975 -25.335 1.00 83.12 171 ASN A N 1
ATOM 1304 C CA . ASN A 1 171 ? -1.720 -7.292 -24.200 1.00 83.12 171 ASN A CA 1
ATOM 1305 C C . ASN A 1 171 ? -1.836 -8.193 -22.952 1.00 83.12 171 ASN A C 1
ATOM 1307 O O . ASN A 1 171 ? -2.829 -8.141 -22.223 1.00 83.12 171 ASN A O 1
ATOM 1311 N N . ILE A 1 172 ? -0.831 -9.043 -22.713 1.00 85.62 172 ILE A N 1
ATOM 1312 C CA . ILE A 1 172 ? -0.785 -9.953 -21.562 1.00 85.62 172 ILE A CA 1
ATOM 1313 C C . ILE A 1 172 ? -0.648 -9.171 -20.256 1.00 85.62 172 ILE A C 1
ATOM 1315 O O . ILE A 1 172 ? -1.294 -9.537 -19.278 1.00 85.62 172 ILE A O 1
ATOM 1319 N N . PHE A 1 173 ? 0.159 -8.108 -20.224 1.00 95.00 173 PHE A N 1
ATOM 1320 C CA . PHE A 1 173 ? 0.334 -7.294 -19.023 1.00 95.00 173 PHE A CA 1
ATOM 1321 C C . PHE A 1 173 ? 0.301 -5.790 -19.301 1.00 95.00 173 PHE A C 1
ATOM 1323 O O . PHE A 1 173 ? 0.684 -5.333 -20.378 1.00 95.00 173 PHE A O 1
ATOM 1330 N N . GLU A 1 174 ? -0.098 -5.027 -18.286 1.00 95.75 174 GLU A N 1
ATOM 1331 C CA . GLU A 1 174 ? 0.048 -3.572 -18.219 1.00 95.75 174 GLU A CA 1
ATOM 1332 C C . GLU A 1 174 ? 0.346 -3.160 -16.772 1.00 95.75 174 GLU A C 1
ATOM 1334 O O . GLU A 1 174 ? -0.344 -3.583 -15.842 1.00 95.75 174 GLU A O 1
ATOM 1339 N N . ILE A 1 175 ? 1.380 -2.339 -16.579 1.00 98.06 175 ILE A N 1
ATOM 1340 C CA . ILE A 1 175 ? 1.783 -1.775 -15.290 1.00 98.06 175 ILE A CA 1
ATOM 1341 C C . ILE A 1 175 ? 1.593 -0.265 -15.337 1.00 98.06 175 ILE A C 1
ATOM 1343 O O . ILE A 1 175 ? 2.119 0.415 -16.223 1.00 98.06 175 ILE A O 1
ATOM 1347 N N . ARG A 1 176 ? 0.877 0.263 -14.347 1.00 95.12 176 ARG A N 1
ATOM 1348 C CA . ARG A 1 176 ? 0.624 1.694 -14.172 1.00 95.12 176 ARG A CA 1
ATOM 1349 C C . ARG A 1 176 ? 1.200 2.189 -12.860 1.00 95.12 176 ARG A C 1
ATOM 1351 O O . ARG A 1 176 ? 1.136 1.481 -11.857 1.00 95.12 176 ARG A O 1
ATOM 1358 N N . GLN A 1 177 ? 1.700 3.417 -12.869 1.00 92.75 177 GLN A N 1
ATOM 1359 C CA . GLN A 1 177 ? 2.194 4.127 -11.694 1.00 92.75 177 GLN A CA 1
ATOM 1360 C C . GLN A 1 177 ? 1.418 5.427 -11.516 1.00 92.75 177 GLN A C 1
ATOM 1362 O O . GLN A 1 177 ? 1.321 6.220 -12.450 1.00 92.75 177 GLN A O 1
ATOM 1367 N N . VAL A 1 178 ? 0.902 5.658 -10.308 1.00 87.69 178 VAL A N 1
ATOM 1368 C CA . VAL A 1 178 ? 0.313 6.942 -9.912 1.00 87.69 178 VAL A CA 1
ATOM 1369 C C . VAL A 1 178 ? 1.349 7.729 -9.122 1.00 87.69 178 VAL A C 1
ATOM 1371 O O . VAL A 1 178 ? 1.833 7.235 -8.103 1.00 87.69 178 VAL A O 1
ATOM 1374 N N . ASN A 1 179 ? 1.640 8.959 -9.541 1.00 83.19 179 ASN A N 1
ATOM 1375 C CA . ASN A 1 179 ? 2.529 9.874 -8.822 1.00 83.19 179 ASN A CA 1
ATOM 1376 C C . ASN A 1 179 ? 1.748 11.028 -8.188 1.00 83.19 179 ASN A C 1
ATOM 1378 O O . ASN A 1 179 ? 0.891 11.644 -8.822 1.00 83.19 179 ASN A O 1
ATOM 1382 N N . GLU A 1 180 ? 2.068 11.341 -6.933 1.00 75.50 180 GLU A N 1
ATOM 1383 C CA . GLU A 1 180 ? 1.489 12.461 -6.181 1.00 75.50 180 GLU A CA 1
ATOM 1384 C C . GLU A 1 180 ? 2.592 13.371 -5.611 1.00 75.50 180 GLU A C 1
ATOM 1386 O O . GLU A 1 180 ? 3.686 12.876 -5.334 1.00 75.50 180 GLU A O 1
ATOM 1391 N N . PRO A 1 181 ? 2.344 14.675 -5.374 1.00 69.31 181 PRO A N 1
ATOM 1392 C CA . PRO A 1 181 ? 3.329 15.552 -4.746 1.00 69.31 181 PRO A CA 1
ATOM 1393 C C . PRO A 1 181 ? 3.592 15.108 -3.305 1.00 69.31 181 PRO A C 1
ATOM 1395 O O . PRO A 1 181 ? 2.650 14.958 -2.526 1.00 69.31 181 PRO A O 1
ATOM 1398 N N . CYS A 1 182 ? 4.858 14.954 -2.922 1.00 58.12 182 CYS A N 1
ATOM 1399 C CA . CYS A 1 182 ? 5.243 14.477 -1.595 1.00 58.12 182 CYS A CA 1
ATOM 1400 C C . CYS A 1 182 ? 6.255 15.408 -0.905 1.00 58.12 182 CYS A C 1
ATOM 1402 O O . CYS A 1 182 ? 6.854 16.304 -1.507 1.00 58.12 182 CYS A O 1
ATOM 1404 N N . GLY A 1 183 ? 6.425 15.225 0.409 1.00 55.16 183 GLY A N 1
ATOM 1405 C CA . GLY A 1 183 ? 7.400 15.968 1.211 1.00 55.16 183 GLY A CA 1
ATOM 1406 C C . GLY A 1 183 ? 7.153 17.481 1.216 1.00 55.16 183 GLY A C 1
ATOM 1407 O O . GLY A 1 183 ? 6.228 17.967 1.862 1.00 55.16 183 GLY A O 1
ATOM 1408 N N . SER A 1 184 ? 8.006 18.236 0.518 1.00 41.88 184 SER A N 1
ATOM 1409 C CA . SER A 1 184 ? 7.910 19.698 0.385 1.00 41.88 184 SER A CA 1
ATOM 1410 C C . SER A 1 184 ? 6.948 20.171 -0.715 1.00 41.88 184 SER A C 1
ATOM 1412 O O . SER A 1 184 ? 6.736 21.377 -0.846 1.00 41.88 184 SER A O 1
ATOM 1414 N N . GLY A 1 185 ? 6.395 19.253 -1.519 1.00 44.16 185 GLY A N 1
ATOM 1415 C CA . GLY A 1 185 ? 5.558 19.565 -2.683 1.00 44.16 185 GLY A CA 1
ATOM 1416 C C . GLY A 1 185 ? 6.333 20.055 -3.914 1.00 44.16 185 GLY A C 1
ATOM 1417 O O . GLY A 1 185 ? 5.719 20.551 -4.854 1.00 44.16 185 GLY A O 1
ATOM 1418 N N . LEU A 1 186 ? 7.669 19.948 -3.903 1.00 46.50 186 LEU A N 1
ATOM 1419 C CA . LEU A 1 186 ? 8.553 20.253 -5.041 1.00 46.50 186 LEU A CA 1
ATOM 1420 C C . LEU A 1 186 ? 8.989 19.005 -5.829 1.00 46.50 186 LEU A C 1
ATOM 1422 O O . LEU A 1 186 ? 9.586 19.143 -6.891 1.00 46.50 186 LEU A O 1
ATOM 1426 N N . VAL A 1 187 ? 8.701 17.821 -5.293 1.00 57.28 187 VAL A N 1
ATOM 1427 C CA . VAL A 1 187 ? 8.940 16.502 -5.891 1.00 57.28 187 VAL A CA 1
ATOM 1428 C C . VAL A 1 187 ? 7.658 15.683 -5.775 1.00 57.28 187 VAL A C 1
ATOM 1430 O O . VAL A 1 187 ? 6.815 15.967 -4.911 1.00 57.28 187 VAL A O 1
ATOM 1433 N N . ALA A 1 188 ? 7.505 14.682 -6.632 1.00 59.31 188 ALA A N 1
ATOM 1434 C CA . ALA A 1 188 ? 6.468 13.675 -6.481 1.00 59.31 188 ALA A CA 1
ATOM 1435 C C . ALA A 1 188 ? 7.033 12.386 -5.857 1.00 59.31 188 ALA A C 1
ATOM 1437 O O . ALA A 1 188 ? 8.223 12.273 -5.570 1.00 59.31 188 ALA A O 1
ATOM 1438 N N . CYS A 1 189 ? 6.153 11.440 -5.565 1.00 68.25 189 CYS A N 1
ATOM 1439 C CA . CYS A 1 189 ? 6.486 10.093 -5.120 1.00 68.25 189 CYS A CA 1
ATOM 1440 C C . CYS A 1 189 ? 5.459 9.126 -5.716 1.00 68.25 189 CYS A C 1
ATOM 1442 O O . CYS A 1 189 ? 4.294 9.499 -5.894 1.00 68.25 189 CYS A O 1
ATOM 1444 N N . THR A 1 190 ? 5.841 7.860 -5.904 1.00 78.88 190 THR A N 1
ATOM 1445 C CA . THR A 1 190 ? 4.885 6.775 -6.163 1.00 78.88 190 THR A CA 1
ATOM 1446 C C . THR A 1 190 ? 3.809 6.743 -5.069 1.00 78.88 190 THR A C 1
ATOM 1448 O O . THR A 1 190 ? 4.088 6.536 -3.885 1.00 78.88 190 THR A O 1
ATOM 1451 N N . LYS A 1 191 ? 2.551 6.953 -5.449 1.00 78.12 191 LYS A N 1
ATOM 1452 C CA . LYS A 1 191 ? 1.376 6.779 -4.585 1.00 78.12 191 LYS A CA 1
ATOM 1453 C C . LYS A 1 191 ? 0.962 5.311 -4.546 1.00 78.12 191 LYS A C 1
ATOM 1455 O O . LYS A 1 191 ? 0.762 4.750 -3.469 1.00 78.12 191 LYS A O 1
ATOM 1460 N N . SER A 1 192 ? 0.846 4.714 -5.727 1.00 85.31 192 SER A N 1
ATOM 1461 C CA . SER A 1 192 ? 0.376 3.350 -5.942 1.00 85.31 192 SER A CA 1
ATOM 1462 C C . SER A 1 192 ? 0.859 2.800 -7.284 1.00 85.31 192 SER A C 1
ATOM 1464 O O . SER A 1 192 ? 1.250 3.553 -8.183 1.00 85.31 192 SER A O 1
ATOM 1466 N N . LEU A 1 193 ? 0.803 1.475 -7.411 1.00 93.06 193 LEU A N 1
ATOM 1467 C CA . LEU A 1 193 ? 0.999 0.747 -8.662 1.00 93.06 193 LEU A CA 1
ATOM 1468 C C . LEU A 1 193 ? -0.241 -0.088 -8.973 1.00 93.06 193 LEU A C 1
ATOM 1470 O O . LEU A 1 193 ? -0.880 -0.619 -8.064 1.00 93.06 193 LEU A O 1
ATOM 1474 N N . SER A 1 194 ? -0.533 -0.272 -10.255 1.00 90.00 194 SER A N 1
ATOM 1475 C CA . SER A 1 194 ? -1.531 -1.238 -10.717 1.00 90.00 194 SER A CA 1
ATOM 1476 C C . SER A 1 194 ? -0.895 -2.198 -11.714 1.00 90.00 194 SER A C 1
ATOM 1478 O O . SER A 1 194 ? -0.321 -1.748 -12.701 1.00 90.00 194 SER A O 1
ATOM 1480 N N . LEU A 1 195 ? -1.011 -3.504 -11.473 1.00 95.75 195 LEU A N 1
ATOM 1481 C CA . LEU A 1 195 ? -0.632 -4.566 -12.406 1.00 95.75 195 LEU A CA 1
ATOM 1482 C C . LEU A 1 195 ? -1.905 -5.224 -12.945 1.00 95.75 195 LEU A C 1
ATOM 1484 O O . LEU A 1 195 ? -2.692 -5.798 -12.190 1.00 95.75 195 LEU A O 1
ATOM 1488 N N . VAL A 1 196 ? -2.083 -5.165 -14.259 1.00 87.00 196 VAL A N 1
ATOM 1489 C CA . VAL A 1 196 ? -3.112 -5.898 -14.997 1.00 87.00 196 VAL A CA 1
ATOM 1490 C C . VAL A 1 196 ? -2.451 -7.113 -15.637 1.00 87.00 196 VAL A C 1
ATOM 1492 O O . VAL A 1 196 ? -1.482 -6.955 -16.373 1.00 87.00 196 VAL A O 1
ATOM 1495 N N . ILE A 1 197 ? -2.972 -8.310 -15.365 1.00 87.44 197 ILE A N 1
ATOM 1496 C CA . ILE A 1 197 ? -2.588 -9.591 -15.989 1.00 87.44 197 ILE A CA 1
ATOM 1497 C C . ILE A 1 197 ? -3.848 -10.456 -16.199 1.00 87.44 197 ILE A C 1
ATOM 1499 O O . ILE A 1 197 ? -4.907 -10.150 -15.636 1.00 87.44 197 ILE A O 1
ATOM 1503 N N . PRO A 1 198 ? -3.811 -11.557 -16.975 1.00 83.94 198 PRO A N 1
ATOM 1504 C CA . PRO A 1 198 ? -5.018 -12.309 -17.297 1.00 83.94 198 PRO A CA 1
ATOM 1505 C C . PRO A 1 198 ? -5.660 -12.917 -16.040 1.00 83.94 198 PRO A C 1
ATOM 1507 O O . PRO A 1 198 ? -5.100 -13.799 -15.386 1.00 83.94 198 PRO A O 1
ATOM 1510 N N . GLY A 1 199 ? -6.860 -12.428 -15.710 1.00 75.31 199 GLY A N 1
ATOM 1511 C CA . GLY A 1 199 ? -7.640 -12.836 -14.536 1.00 75.31 199 GLY A CA 1
ATOM 1512 C C . GLY A 1 199 ? -7.370 -12.051 -13.245 1.00 75.31 199 GLY A C 1
ATOM 1513 O O . GLY A 1 199 ? -8.083 -12.282 -12.264 1.00 75.31 199 GLY A O 1
ATOM 1514 N N . PHE A 1 200 ? -6.406 -11.122 -13.229 1.00 78.06 200 PHE A N 1
ATOM 1515 C CA . PHE A 1 200 ? -6.073 -10.329 -12.041 1.00 78.06 200 PHE A CA 1
ATOM 1516 C C . PHE A 1 200 ? -5.831 -8.850 -12.369 1.00 78.06 200 PHE A C 1
ATOM 1518 O O . PHE A 1 200 ? -4.967 -8.505 -13.171 1.00 78.06 200 PHE A O 1
ATOM 1525 N N . LEU A 1 201 ? -6.554 -7.981 -11.668 1.00 81.56 201 LEU A N 1
ATOM 1526 C CA . LEU A 1 201 ? -6.161 -6.602 -11.406 1.00 81.56 201 LEU A CA 1
ATOM 1527 C C . LEU A 1 201 ? -5.572 -6.557 -9.994 1.00 81.56 201 LEU A C 1
ATOM 1529 O O . LEU A 1 201 ? -6.282 -6.849 -9.030 1.00 81.56 201 LEU A O 1
ATOM 1533 N N . VAL A 1 202 ? -4.293 -6.217 -9.869 1.00 88.12 202 VAL A N 1
ATOM 1534 C CA . VAL A 1 202 ? -3.617 -6.025 -8.582 1.00 88.12 202 VAL A CA 1
ATOM 1535 C C . VAL A 1 202 ? -3.362 -4.542 -8.390 1.00 88.12 202 VAL A C 1
ATOM 1537 O O . VAL A 1 202 ? -2.698 -3.930 -9.221 1.00 88.12 202 VAL A O 1
ATOM 1540 N N . ASN A 1 203 ? -3.841 -3.975 -7.289 1.00 83.19 203 ASN A N 1
ATOM 1541 C CA . ASN A 1 203 ? -3.508 -2.616 -6.883 1.00 83.19 203 ASN A CA 1
ATOM 1542 C C . ASN A 1 203 ? -2.609 -2.691 -5.645 1.00 83.19 203 ASN A C 1
ATOM 1544 O O . ASN A 1 203 ? -2.996 -3.249 -4.614 1.00 83.19 203 ASN A O 1
ATOM 1548 N N . LEU A 1 204 ? -1.401 -2.148 -5.769 1.00 86.19 204 LEU A N 1
ATOM 1549 C CA . LEU A 1 204 ? -0.478 -1.920 -4.668 1.00 86.19 204 LEU A CA 1
ATOM 1550 C C . LEU A 1 204 ? -0.643 -0.480 -4.193 1.00 86.19 204 LEU A C 1
ATOM 1552 O O . LEU A 1 204 ? -0.320 0.466 -4.909 1.00 86.19 204 LEU A O 1
ATOM 1556 N N . GLU A 1 205 ? -1.109 -0.319 -2.967 1.00 82.06 205 GLU A N 1
ATOM 1557 C CA . GLU A 1 205 ? -1.171 0.948 -2.252 1.00 82.06 205 GLU A CA 1
ATOM 1558 C C . GLU A 1 205 ? -0.306 0.859 -0.991 1.00 82.06 205 GLU A C 1
ATOM 1560 O O . GLU A 1 205 ? 0.075 -0.224 -0.537 1.00 82.06 205 GLU A O 1
ATOM 1565 N N . ARG A 1 206 ? 0.025 2.009 -0.403 1.00 71.31 206 ARG A N 1
ATOM 1566 C CA . ARG A 1 206 ? 0.866 2.066 0.799 1.00 71.31 206 ARG A CA 1
ATOM 1567 C C . ARG A 1 206 ? 0.206 1.268 1.929 1.00 71.31 206 ARG A C 1
ATOM 1569 O O . ARG A 1 206 ? -0.862 1.637 2.403 1.00 71.31 206 ARG A O 1
ATOM 1576 N N . ASN A 1 207 ? 0.852 0.173 2.332 1.00 63.66 207 ASN A N 1
ATOM 1577 C CA . ASN A 1 207 ? 0.389 -0.799 3.332 1.00 63.66 207 ASN A CA 1
ATOM 1578 C C . ASN A 1 207 ? -0.922 -1.549 2.989 1.00 63.66 207 ASN A C 1
ATOM 1580 O O . ASN A 1 207 ? -1.451 -2.259 3.844 1.00 63.66 207 ASN A O 1
ATOM 1584 N N . ARG A 1 208 ? -1.435 -1.461 1.752 1.00 74.44 208 ARG A N 1
ATOM 1585 C CA . ARG A 1 208 ? -2.673 -2.131 1.318 1.00 74.44 208 ARG A CA 1
ATOM 1586 C C . ARG A 1 208 ? -2.492 -2.772 -0.058 1.00 74.44 208 ARG A C 1
ATOM 1588 O O . ARG A 1 208 ? -2.162 -2.101 -1.026 1.00 74.44 208 ARG A O 1
ATOM 1595 N N . VAL A 1 209 ? -2.752 -4.075 -0.160 1.00 80.50 209 VAL A N 1
ATOM 1596 C CA . VAL A 1 209 ? -2.793 -4.787 -1.447 1.00 80.50 209 VAL A CA 1
ATOM 1597 C C . VAL A 1 209 ? -4.219 -5.224 -1.727 1.00 80.50 209 VAL A C 1
ATOM 1599 O O . VAL A 1 209 ? -4.848 -5.872 -0.888 1.00 80.50 209 VAL A O 1
ATOM 1602 N N . MET A 1 210 ? -4.717 -4.894 -2.916 1.00 72.06 210 MET A N 1
ATOM 1603 C CA . MET A 1 210 ? -6.007 -5.355 -3.417 1.00 72.06 210 MET A CA 1
ATOM 1604 C C . MET A 1 210 ? -5.808 -6.238 -4.645 1.00 72.06 210 MET A C 1
ATOM 1606 O O . MET A 1 210 ? -4.984 -5.941 -5.507 1.00 72.06 210 MET A O 1
ATOM 1610 N N . VAL A 1 211 ? -6.586 -7.314 -4.742 1.00 78.44 211 VAL A N 1
ATOM 1611 C CA . VAL A 1 211 ? -6.649 -8.186 -5.920 1.00 78.44 211 VAL A CA 1
ATOM 1612 C C . VAL A 1 211 ? -8.109 -8.317 -6.334 1.00 78.44 211 VAL A C 1
ATOM 1614 O O . VAL A 1 211 ? -8.953 -8.716 -5.534 1.00 78.44 211 VAL A O 1
ATOM 1617 N N . ASN A 1 212 ? -8.418 -7.956 -7.581 1.00 71.50 212 ASN A N 1
ATOM 1618 C CA . ASN A 1 212 ? -9.774 -7.913 -8.137 1.00 71.50 212 ASN A CA 1
ATOM 1619 C C . ASN A 1 212 ? -10.766 -7.125 -7.250 1.00 71.50 212 ASN A C 1
ATOM 1621 O O . ASN A 1 212 ? -11.905 -7.542 -7.051 1.00 71.50 212 ASN A O 1
ATOM 1625 N N . GLY A 1 213 ? -10.314 -5.993 -6.695 1.00 58.66 213 GLY A N 1
ATOM 1626 C CA . GLY A 1 213 ? -11.113 -5.108 -5.834 1.00 58.66 213 GLY A CA 1
ATOM 1627 C C . GLY A 1 213 ? -11.315 -5.590 -4.391 1.00 58.66 213 GLY A C 1
ATOM 1628 O O . GLY A 1 213 ? -12.056 -4.959 -3.649 1.00 58.66 213 GLY A O 1
ATOM 1629 N N . SER A 1 214 ? -10.685 -6.693 -3.975 1.00 57.62 214 SER A N 1
ATOM 1630 C CA . SER A 1 214 ? -10.719 -7.181 -2.587 1.00 57.62 214 SER A CA 1
ATOM 1631 C C . SER A 1 214 ? -9.354 -7.021 -1.920 1.00 57.62 214 SER A C 1
ATOM 1633 O O . SER A 1 214 ? -8.351 -7.438 -2.494 1.00 57.62 214 SER A O 1
ATOM 1635 N N . THR A 1 215 ? -9.302 -6.463 -0.709 1.00 70.38 215 THR A N 1
ATOM 1636 C CA . THR A 1 215 ? -8.069 -6.388 0.098 1.00 70.38 215 THR A CA 1
ATOM 1637 C C . THR A 1 215 ? -7.593 -7.782 0.503 1.00 70.38 215 THR A C 1
ATOM 1639 O O . THR A 1 215 ? -8.399 -8.622 0.907 1.00 70.38 215 THR A O 1
ATOM 1642 N N . VAL A 1 216 ? -6.284 -8.035 0.427 1.00 71.19 216 VAL A N 1
ATOM 1643 C CA . VAL A 1 216 ? -5.692 -9.353 0.705 1.00 71.19 216 VAL A CA 1
ATOM 1644 C C . VAL A 1 216 ? -4.581 -9.280 1.748 1.00 71.19 216 VAL A C 1
ATOM 1646 O O . VAL A 1 216 ? -3.741 -8.384 1.732 1.00 71.19 216 VAL A O 1
ATOM 1649 N N . SER A 1 217 ? -4.560 -10.252 2.661 1.00 79.56 217 SER A N 1
ATOM 1650 C CA . SER A 1 217 ? -3.453 -10.431 3.604 1.00 79.56 217 SER A CA 1
ATOM 1651 C C . SER A 1 217 ? -2.265 -11.092 2.906 1.00 79.56 217 SER A C 1
ATOM 1653 O O . SER A 1 217 ? -2.443 -12.040 2.141 1.00 79.56 217 SER A O 1
ATOM 1655 N N . LEU A 1 218 ? -1.051 -10.616 3.187 1.00 81.12 218 LEU A N 1
ATOM 1656 C CA . LEU A 1 218 ? 0.177 -11.159 2.607 1.00 81.12 218 LEU A CA 1
ATOM 1657 C C . LEU A 1 218 ? 0.863 -12.158 3.565 1.00 81.12 218 LEU A C 1
ATOM 1659 O O . LEU A 1 218 ? 0.812 -11.957 4.779 1.00 81.12 218 LEU A O 1
ATOM 1663 N N . PRO A 1 219 ? 1.560 -13.194 3.055 1.00 90.62 219 PRO A N 1
ATOM 1664 C CA . PRO A 1 219 ? 1.734 -13.521 1.640 1.00 90.62 219 PRO A CA 1
ATOM 1665 C C . PRO A 1 219 ? 0.490 -14.177 1.014 1.00 90.62 219 PRO A C 1
ATOM 1667 O O . PRO A 1 219 ? -0.133 -15.051 1.615 1.00 90.62 219 PRO A O 1
ATOM 1670 N N . ALA A 1 220 ? 0.172 -13.799 -0.225 1.00 86.38 220 ALA A N 1
ATOM 1671 C CA . ALA A 1 220 ? -0.964 -14.308 -0.995 1.00 86.38 220 ALA A CA 1
ATOM 1672 C C . ALA A 1 220 ? -0.475 -15.104 -2.218 1.00 86.38 220 ALA A C 1
ATOM 1674 O O . ALA A 1 220 ? 0.329 -14.602 -3.000 1.00 86.38 220 ALA A O 1
ATOM 1675 N N . ASN A 1 221 ? -0.956 -16.339 -2.401 1.00 92.69 221 ASN A N 1
ATOM 1676 C CA . ASN A 1 221 ? -0.570 -17.217 -3.515 1.00 92.69 221 ASN A CA 1
ATOM 1677 C C . ASN A 1 221 ? -1.801 -17.669 -4.312 1.00 92.69 221 ASN A C 1
ATOM 1679 O O . ASN A 1 221 ? -2.701 -18.319 -3.777 1.00 92.69 221 ASN A O 1
ATOM 1683 N N . TYR A 1 222 ? -1.803 -17.376 -5.609 1.00 86.88 222 TYR A N 1
ATOM 1684 C CA . TYR A 1 222 ? -2.887 -17.664 -6.543 1.00 86.88 222 TYR A CA 1
ATOM 1685 C C . TYR A 1 222 ? -2.562 -18.886 -7.400 1.00 86.88 222 TYR A C 1
ATOM 1687 O O . TYR A 1 222 ? -2.358 -18.790 -8.607 1.00 86.88 222 TYR A O 1
ATOM 1695 N N . SER A 1 223 ? -2.506 -20.058 -6.760 1.00 83.69 223 SER A N 1
ATOM 1696 C CA . SER A 1 223 ? -2.265 -21.360 -7.414 1.00 83.69 223 SER A CA 1
ATOM 1697 C C . SER A 1 223 ? -1.002 -21.412 -8.293 1.00 83.69 223 SER A C 1
ATOM 1699 O O . SER A 1 223 ? -0.962 -22.148 -9.276 1.00 83.69 223 SER A O 1
ATOM 1701 N N . GLY A 1 224 ? 0.030 -20.633 -7.951 1.00 76.56 224 GLY A N 1
ATOM 1702 C CA . GLY A 1 224 ? 1.268 -20.528 -8.730 1.00 76.56 224 GLY A CA 1
ATOM 1703 C C . GLY A 1 224 ? 1.204 -19.622 -9.968 1.00 76.56 224 GLY A C 1
ATOM 1704 O O . GLY A 1 224 ? 2.224 -19.468 -10.629 1.00 76.56 224 GLY A O 1
ATOM 1705 N N . SER A 1 225 ? 0.064 -18.992 -10.281 1.00 82.31 225 SER A N 1
ATOM 1706 C CA . SER A 1 225 ? 0.009 -17.933 -11.304 1.00 82.31 225 SER A CA 1
ATOM 1707 C C . SER A 1 225 ? 0.626 -16.624 -10.811 1.00 82.31 225 SER A C 1
ATOM 1709 O O . SER A 1 225 ? 1.244 -15.892 -11.579 1.00 82.31 225 SER A O 1
ATOM 1711 N N . MET A 1 226 ? 0.466 -16.340 -9.517 1.00 94.56 226 MET A N 1
ATOM 1712 C CA . MET A 1 226 ? 0.982 -15.139 -8.869 1.00 94.56 226 MET A CA 1
ATOM 1713 C C . MET A 1 226 ? 1.261 -15.401 -7.387 1.00 94.56 226 MET A C 1
ATOM 1715 O O . MET A 1 226 ? 0.462 -16.056 -6.710 1.00 94.56 226 MET A O 1
ATOM 1719 N N . LEU A 1 227 ? 2.366 -14.858 -6.882 1.00 93.38 227 LEU A N 1
ATOM 1720 C CA . LEU A 1 227 ? 2.733 -14.822 -5.469 1.00 93.38 227 LEU A CA 1
ATOM 1721 C C . LEU A 1 227 ? 3.018 -13.370 -5.076 1.00 93.38 227 LEU A C 1
ATOM 1723 O O . LEU A 1 227 ? 3.857 -12.724 -5.692 1.00 93.38 227 LEU A O 1
ATOM 1727 N N . ILE A 1 228 ? 2.343 -12.872 -4.041 1.00 93.88 228 ILE A N 1
ATOM 1728 C CA . ILE A 1 228 ? 2.598 -11.552 -3.455 1.00 93.88 228 ILE A CA 1
ATOM 1729 C C . ILE A 1 228 ? 3.125 -11.763 -2.036 1.00 93.88 228 ILE A C 1
ATOM 1731 O O . ILE A 1 228 ? 2.465 -12.435 -1.240 1.00 93.88 228 ILE A O 1
ATOM 1735 N N . ARG A 1 229 ? 4.299 -11.222 -1.695 1.00 89.19 229 ARG A N 1
ATOM 1736 C CA . ARG A 1 229 ? 4.938 -11.427 -0.381 1.00 89.19 229 ARG A CA 1
ATOM 1737 C C . ARG A 1 229 ? 5.685 -10.187 0.132 1.00 89.19 229 ARG A C 1
ATOM 1739 O O . ARG A 1 229 ? 6.272 -9.470 -0.673 1.00 89.19 229 ARG A O 1
ATOM 1746 N N . PRO A 1 230 ? 5.710 -9.947 1.457 1.00 80.44 230 PRO A N 1
ATOM 1747 C CA . PRO A 1 230 ? 6.525 -8.896 2.047 1.00 80.44 230 PRO A CA 1
ATOM 1748 C C . PRO A 1 230 ? 7.958 -9.403 2.274 1.00 80.44 230 PRO A C 1
ATOM 1750 O O . PRO A 1 230 ? 8.160 -10.502 2.802 1.00 80.44 230 PRO A O 1
ATOM 1753 N N . VAL A 1 231 ? 8.959 -8.607 1.905 1.00 77.12 231 VAL A N 1
ATOM 1754 C CA . VAL A 1 231 ? 10.387 -8.915 2.087 1.00 77.12 231 VAL A CA 1
ATOM 1755 C C . VAL A 1 231 ? 11.103 -7.643 2.535 1.00 77.12 231 VAL A C 1
ATOM 1757 O O . VAL A 1 231 ? 11.162 -6.675 1.794 1.00 77.12 231 VAL A O 1
ATOM 1760 N N . GLY A 1 232 ? 11.620 -7.598 3.766 1.00 65.06 232 GLY A N 1
ATOM 1761 C CA . GLY A 1 232 ? 12.440 -6.465 4.237 1.00 65.06 232 GLY A CA 1
ATOM 1762 C C . GLY A 1 232 ? 11.751 -5.087 4.298 1.00 65.06 232 GLY A C 1
ATOM 1763 O O . GLY A 1 232 ? 12.442 -4.087 4.451 1.00 65.06 232 GLY A O 1
ATOM 1764 N N . GLY A 1 233 ? 10.418 -5.023 4.197 1.00 66.94 233 GLY A N 1
ATOM 1765 C CA . GLY A 1 233 ? 9.647 -3.774 4.064 1.00 66.94 233 GLY A CA 1
ATOM 1766 C C . GLY A 1 233 ? 9.186 -3.474 2.630 1.00 66.94 233 GLY A C 1
ATOM 1767 O O . GLY A 1 233 ? 8.389 -2.563 2.416 1.00 66.94 233 GLY A O 1
ATOM 1768 N N . GLU A 1 234 ? 9.631 -4.267 1.659 1.00 79.81 234 GLU A N 1
ATOM 1769 C CA . GLU A 1 234 ? 9.204 -4.229 0.263 1.00 79.81 234 GLU A CA 1
ATOM 1770 C C . GLU A 1 234 ? 8.048 -5.204 0.014 1.00 79.81 234 GLU A C 1
ATOM 1772 O O . GLU A 1 234 ? 7.938 -6.248 0.662 1.00 79.81 234 GLU A O 1
ATOM 1777 N N . THR A 1 235 ? 7.210 -4.890 -0.970 1.00 84.31 235 THR A N 1
ATOM 1778 C CA . THR A 1 235 ? 6.187 -5.781 -1.518 1.00 84.31 235 THR A CA 1
ATOM 1779 C C . THR A 1 235 ? 6.699 -6.362 -2.830 1.00 84.31 235 THR A C 1
ATOM 1781 O O . THR A 1 235 ? 6.962 -5.622 -3.776 1.00 84.31 235 THR A O 1
ATOM 1784 N N . HIS A 1 236 ? 6.855 -7.685 -2.877 1.00 92.62 236 HIS A N 1
ATOM 1785 C CA . HIS A 1 236 ? 7.305 -8.436 -4.051 1.00 92.62 236 HIS A CA 1
ATOM 1786 C C . HIS A 1 236 ? 6.097 -9.129 -4.694 1.00 92.62 236 HIS A C 1
ATOM 1788 O O . HIS A 1 236 ? 5.391 -9.873 -4.008 1.00 92.62 236 HIS A O 1
ATOM 1794 N N . ILE A 1 237 ? 5.868 -8.904 -5.990 1.00 95.88 237 ILE A N 1
ATOM 1795 C CA . ILE A 1 237 ? 4.958 -9.676 -6.846 1.00 95.88 237 ILE A CA 1
ATOM 1796 C C . ILE A 1 237 ? 5.805 -10.515 -7.805 1.00 95.88 237 ILE A C 1
ATOM 1798 O O . ILE A 1 237 ? 6.562 -9.969 -8.603 1.00 95.88 237 ILE A O 1
ATOM 1802 N N . GLU A 1 238 ? 5.611 -11.828 -7.778 1.00 95.00 238 GLU A N 1
ATOM 1803 C CA . GLU A 1 238 ? 6.155 -12.782 -8.748 1.00 95.00 238 GLU A CA 1
ATOM 1804 C C . GLU A 1 238 ? 5.003 -13.364 -9.577 1.00 95.00 238 GLU A C 1
ATOM 1806 O O . GLU A 1 238 ? 3.981 -13.763 -9.004 1.00 95.00 238 GLU A O 1
ATOM 1811 N N . THR A 1 239 ? 5.138 -13.447 -10.906 1.00 94.19 239 THR A N 1
ATOM 1812 C CA . THR A 1 239 ? 4.088 -14.016 -11.778 1.00 94.19 239 THR A CA 1
ATOM 1813 C C . THR A 1 239 ? 4.619 -15.052 -12.766 1.00 94.19 239 THR A C 1
ATOM 1815 O O . THR A 1 239 ? 5.698 -14.910 -13.340 1.00 94.19 239 THR A O 1
ATOM 1818 N N . ASN A 1 240 ? 3.811 -16.075 -13.069 1.00 87.25 240 ASN A N 1
ATOM 1819 C CA . ASN A 1 240 ? 4.139 -17.043 -14.126 1.00 87.25 240 ASN A CA 1
ATOM 1820 C C . ASN A 1 240 ? 3.993 -16.465 -15.553 1.00 87.25 240 ASN A C 1
ATOM 1822 O O . ASN A 1 240 ? 4.365 -17.110 -16.539 1.00 87.25 240 ASN A O 1
ATOM 1826 N N . TYR A 1 241 ? 3.476 -15.239 -15.666 1.00 90.00 241 TYR A N 1
ATOM 1827 C CA . TYR A 1 241 ? 3.448 -14.473 -16.906 1.00 90.00 241 TYR A CA 1
ATOM 1828 C C . TYR A 1 241 ? 4.824 -13.895 -17.268 1.00 90.00 241 TYR A C 1
ATOM 1830 O O . TYR A 1 241 ? 4.975 -13.421 -18.389 1.00 90.00 241 TYR A O 1
ATOM 1838 N N . GLY A 1 242 ? 5.840 -14.001 -16.401 1.00 91.62 242 GLY A N 1
ATOM 1839 C CA . GLY A 1 242 ? 7.192 -13.498 -16.674 1.00 91.62 242 GLY A CA 1
ATOM 1840 C C . GLY A 1 242 ? 7.321 -11.993 -16.447 1.00 91.62 242 GLY A C 1
ATOM 1841 O O . GLY A 1 242 ? 8.041 -11.323 -17.182 1.00 91.62 242 GLY A O 1
ATOM 1842 N N . VAL A 1 243 ? 6.567 -11.480 -15.472 1.00 96.75 243 VAL A N 1
ATOM 1843 C CA . VAL A 1 243 ? 6.571 -10.086 -15.022 1.00 96.75 243 VAL A CA 1
ATOM 1844 C C . VAL A 1 243 ? 6.676 -10.096 -13.501 1.00 96.75 243 VAL A C 1
ATOM 1846 O O . VAL A 1 243 ? 5.798 -10.659 -12.839 1.00 96.75 243 VAL A O 1
ATOM 1849 N N . ASN A 1 244 ? 7.721 -9.484 -12.955 1.00 96.12 244 ASN A N 1
ATOM 1850 C CA . ASN A 1 244 ? 7.928 -9.350 -11.515 1.00 96.12 244 ASN A CA 1
ATOM 1851 C C . ASN A 1 244 ? 7.964 -7.863 -11.135 1.00 96.12 244 ASN A C 1
ATOM 1853 O O . ASN A 1 244 ? 8.437 -7.031 -11.910 1.00 96.12 244 ASN A O 1
ATOM 1857 N N . ILE A 1 245 ? 7.457 -7.527 -9.948 1.00 96.44 245 ILE A N 1
ATOM 1858 C CA . ILE A 1 245 ? 7.456 -6.158 -9.413 1.00 96.44 245 ILE A CA 1
ATOM 1859 C C . ILE A 1 245 ? 7.981 -6.184 -7.982 1.00 96.44 245 ILE A C 1
ATOM 1861 O O . ILE A 1 245 ? 7.458 -6.917 -7.142 1.00 96.44 245 ILE A O 1
ATOM 1865 N N . VAL A 1 246 ? 8.951 -5.327 -7.685 1.00 91.25 246 VAL A N 1
ATOM 1866 C CA . VAL A 1 246 ? 9.381 -5.009 -6.322 1.00 91.25 246 VAL A CA 1
ATOM 1867 C C . VAL A 1 246 ? 9.058 -3.545 -6.050 1.00 91.25 246 VAL A C 1
ATOM 1869 O O . VAL A 1 246 ? 9.457 -2.660 -6.804 1.00 91.25 246 VAL A O 1
ATOM 1872 N N . TRP A 1 247 ? 8.323 -3.273 -4.972 1.00 87.81 247 TRP A N 1
ATOM 1873 C CA . TRP A 1 247 ? 8.022 -1.910 -4.535 1.00 87.81 247 TRP A CA 1
ATOM 1874 C C . TRP A 1 247 ? 8.342 -1.733 -3.057 1.00 87.81 247 TRP A C 1
ATOM 1876 O O . TRP A 1 247 ? 7.827 -2.466 -2.216 1.00 87.81 247 TRP A O 1
ATOM 1886 N N . ASN A 1 248 ? 9.121 -0.710 -2.702 1.00 73.38 248 ASN A N 1
ATOM 1887 C CA . ASN A 1 248 ? 9.461 -0.427 -1.301 1.00 73.38 248 ASN A CA 1
ATOM 1888 C C . ASN A 1 248 ? 8.309 0.189 -0.472 1.00 73.38 248 ASN A C 1
ATOM 1890 O O . ASN A 1 248 ? 8.559 0.719 0.607 1.00 73.38 248 ASN A O 1
ATOM 1894 N N . ASN A 1 249 ? 7.069 0.166 -0.980 1.00 70.94 249 ASN A N 1
ATOM 1895 C CA . ASN A 1 249 ? 5.874 0.795 -0.396 1.00 70.94 249 ASN A CA 1
ATOM 1896 C C . ASN A 1 249 ? 5.985 2.324 -0.188 1.00 70.94 249 ASN A C 1
ATOM 1898 O O . ASN A 1 249 ? 5.209 2.909 0.573 1.00 70.94 249 ASN A O 1
ATOM 1902 N N . VAL 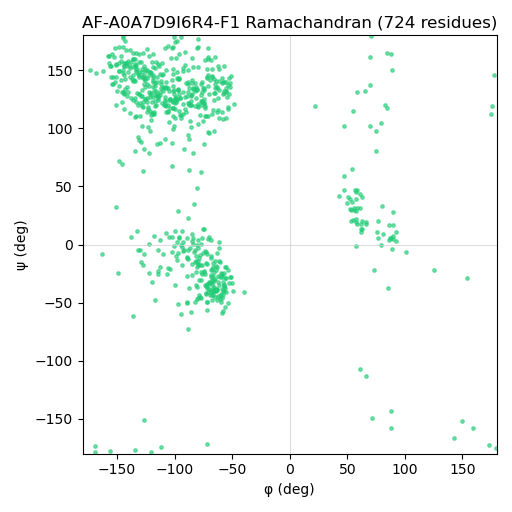A 1 250 ? 6.937 2.991 -0.858 1.00 70.31 250 VAL A N 1
ATOM 1903 C CA . VAL A 1 250 ? 7.131 4.447 -0.753 1.00 70.31 250 VAL A CA 1
ATOM 1904 C C . VAL A 1 250 ? 7.360 5.124 -2.108 1.00 70.31 250 VAL A C 1
ATOM 1906 O O . VAL A 1 250 ? 6.577 5.998 -2.465 1.00 70.31 250 VAL A O 1
ATOM 1909 N N . TYR A 1 251 ? 8.429 4.778 -2.832 1.00 72.12 251 TYR A N 1
ATOM 1910 C CA . TYR A 1 251 ? 8.849 5.482 -4.057 1.00 72.12 251 TYR A CA 1
ATOM 1911 C C . TYR A 1 251 ? 9.838 4.726 -4.970 1.00 72.12 251 TYR A C 1
ATOM 1913 O O . TYR A 1 251 ? 10.137 5.221 -6.047 1.00 72.12 251 TYR A O 1
ATOM 1921 N N . ASN A 1 252 ? 10.395 3.575 -4.567 1.00 79.31 252 ASN A N 1
ATOM 1922 C CA . ASN A 1 252 ? 11.272 2.774 -5.434 1.00 79.31 252 ASN A CA 1
ATOM 1923 C C . ASN A 1 252 ? 10.488 1.597 -5.994 1.00 79.31 252 ASN A C 1
ATOM 1925 O O . ASN A 1 252 ? 10.055 0.734 -5.225 1.00 79.31 252 ASN A O 1
ATOM 1929 N N . VAL A 1 253 ? 10.346 1.575 -7.313 1.00 89.56 253 VAL A N 1
ATOM 1930 C CA . VAL A 1 253 ? 9.722 0.523 -8.110 1.00 89.56 253 VAL A CA 1
ATOM 1931 C C . VAL A 1 253 ? 10.793 -0.103 -8.996 1.00 89.56 253 VAL A C 1
ATOM 1933 O O . VAL A 1 253 ? 11.481 0.597 -9.739 1.00 89.56 253 VAL A O 1
ATOM 1936 N N . GLU A 1 254 ? 10.911 -1.421 -8.940 1.00 91.81 254 GLU A N 1
ATOM 1937 C CA . GLU A 1 254 ? 11.707 -2.223 -9.863 1.00 91.81 254 GLU A CA 1
ATOM 1938 C C . GLU A 1 254 ? 10.767 -3.196 -10.582 1.00 91.81 254 GLU A C 1
ATOM 1940 O O . GLU A 1 254 ? 9.973 -3.896 -9.949 1.00 91.81 254 GLU A O 1
ATOM 1945 N N . ILE A 1 255 ? 10.818 -3.190 -11.914 1.00 96.31 255 ILE A N 1
ATOM 1946 C CA . ILE A 1 255 ? 10.033 -4.060 -12.791 1.00 96.31 255 ILE A CA 1
ATOM 1947 C C . ILE A 1 255 ? 11.006 -4.941 -13.554 1.00 96.31 255 ILE A C 1
ATOM 1949 O O . ILE A 1 255 ? 11.908 -4.438 -14.221 1.00 96.31 255 ILE A O 1
ATOM 1953 N N . GLU A 1 256 ? 10.776 -6.245 -13.522 1.00 96.69 256 GLU A N 1
ATOM 1954 C CA . GLU A 1 256 ? 11.516 -7.215 -14.319 1.00 96.69 256 GLU A CA 1
ATOM 1955 C C . GLU A 1 256 ? 10.571 -7.896 -15.314 1.00 96.69 256 GLU A C 1
ATOM 1957 O O . GLU A 1 256 ? 9.483 -8.345 -14.943 1.00 96.69 256 GLU A O 1
ATOM 1962 N N . VAL A 1 257 ? 10.986 -7.976 -16.579 1.00 97.50 257 VAL A N 1
ATOM 1963 C CA . VAL A 1 257 ? 10.268 -8.684 -17.649 1.00 97.50 257 VAL A CA 1
ATOM 1964 C C . VAL A 1 257 ? 11.174 -9.731 -18.290 1.00 97.50 257 VAL A C 1
ATOM 1966 O O . VAL A 1 257 ? 12.353 -9.475 -18.536 1.00 97.50 257 VAL A O 1
ATOM 1969 N N . LEU A 1 258 ? 10.631 -10.918 -18.567 1.00 95.00 258 LEU A N 1
ATOM 1970 C CA . LEU A 1 258 ? 11.376 -12.013 -19.198 1.00 95.00 258 LEU A CA 1
ATOM 1971 C C . LEU A 1 258 ? 11.402 -11.915 -20.735 1.00 95.00 258 LEU A C 1
ATOM 1973 O O . LEU A 1 258 ? 10.556 -11.267 -21.358 1.00 95.00 258 LEU A O 1
ATOM 1977 N N . GLY A 1 259 ? 12.363 -12.608 -21.352 1.00 93.06 259 GLY A N 1
ATOM 1978 C CA . GLY A 1 259 ? 12.676 -12.550 -22.786 1.00 93.06 259 GLY A CA 1
ATOM 1979 C C . GLY A 1 259 ? 11.526 -12.802 -23.766 1.00 93.06 259 GLY A C 1
ATOM 1980 O O . GLY A 1 259 ? 11.583 -12.301 -24.889 1.00 93.06 259 GLY A O 1
ATOM 1981 N N . ARG A 1 260 ? 10.432 -13.469 -23.367 1.00 90.94 260 ARG A N 1
ATOM 1982 C CA . ARG A 1 260 ? 9.196 -13.547 -24.176 1.00 90.94 260 ARG A CA 1
ATOM 1983 C C . ARG A 1 260 ? 8.662 -12.180 -24.635 1.00 90.94 260 ARG A C 1
ATOM 1985 O O . ARG A 1 260 ? 8.027 -12.105 -25.691 1.00 90.94 260 ARG A O 1
ATOM 1992 N N . TYR A 1 261 ? 8.941 -11.118 -23.876 1.00 96.19 261 TYR A N 1
ATOM 1993 C CA . TYR A 1 261 ? 8.516 -9.746 -24.164 1.00 96.19 261 TYR A CA 1
ATOM 1994 C C . TYR A 1 261 ? 9.537 -8.918 -24.958 1.00 96.19 261 TYR A C 1
ATOM 1996 O O . TYR A 1 261 ? 9.277 -7.748 -25.237 1.00 96.19 261 TYR A O 1
ATOM 2004 N N . LEU A 1 262 ? 10.674 -9.500 -25.355 1.00 93.81 262 LEU A N 1
ATOM 2005 C CA . LEU A 1 262 ? 11.680 -8.815 -26.167 1.00 93.81 262 LEU A CA 1
ATOM 2006 C C . LEU A 1 262 ? 11.050 -8.317 -27.484 1.00 93.81 262 LEU A C 1
ATOM 2008 O O . LEU A 1 262 ? 10.409 -9.084 -28.218 1.00 93.81 262 LEU A O 1
ATOM 2012 N N . ASN A 1 263 ? 11.252 -7.038 -27.805 1.00 93.31 263 ASN A N 1
ATOM 2013 C CA . ASN A 1 263 ? 10.604 -6.316 -28.909 1.00 93.31 263 ASN A CA 1
ATOM 2014 C C . ASN A 1 263 ? 9.057 -6.286 -28.831 1.00 93.31 263 ASN A C 1
ATOM 2016 O O . ASN A 1 263 ? 8.381 -6.348 -29.865 1.00 93.31 263 ASN A O 1
ATOM 2020 N N . SER A 1 264 ? 8.467 -6.278 -27.634 1.00 94.50 264 SER A N 1
ATOM 2021 C CA . SER A 1 264 ? 7.017 -6.089 -27.446 1.00 94.50 264 SER A CA 1
ATOM 2022 C C . SER A 1 264 ? 6.644 -5.434 -26.119 1.00 94.50 264 SER A C 1
ATOM 2024 O O . SER A 1 264 ? 5.580 -5.725 -25.577 1.00 94.50 264 SER A O 1
ATOM 2026 N N . VAL A 1 265 ? 7.494 -4.555 -25.593 1.00 96.44 265 VAL A N 1
ATOM 2027 C CA . VAL A 1 265 ? 7.119 -3.672 -24.484 1.00 96.44 265 VAL A CA 1
ATOM 2028 C C . VAL A 1 265 ? 7.047 -2.237 -24.995 1.00 96.44 265 VAL A C 1
ATOM 2030 O O . VAL A 1 265 ? 7.785 -1.855 -25.898 1.00 96.44 265 VAL A O 1
ATOM 2033 N N . GLU A 1 266 ? 6.122 -1.451 -24.454 1.00 97.25 266 GLU A N 1
ATOM 2034 C CA . GLU A 1 266 ? 6.094 0.003 -24.623 1.00 97.25 266 GLU A CA 1
ATOM 2035 C C . GLU A 1 266 ? 5.600 0.683 -23.334 1.00 97.25 266 GLU A C 1
ATOM 2037 O O . GLU A 1 266 ? 4.868 0.080 -22.539 1.00 97.25 266 GLU A O 1
ATOM 2042 N N . GLY A 1 267 ? 6.003 1.936 -23.118 1.00 97.69 267 GLY A N 1
ATOM 2043 C CA . GLY A 1 267 ? 5.680 2.727 -21.927 1.00 97.69 267 GLY A CA 1
ATOM 2044 C C . GLY A 1 267 ? 6.851 3.612 -21.497 1.00 97.69 267 GLY A C 1
ATOM 2045 O O . GLY A 1 267 ? 7.832 3.763 -22.226 1.00 97.69 267 GLY A O 1
ATOM 2046 N N . LEU A 1 268 ? 6.785 4.164 -20.282 1.00 97.75 268 LEU A N 1
ATOM 2047 C CA . LEU A 1 268 ? 7.902 4.899 -19.667 1.00 97.75 268 LEU A CA 1
ATOM 2048 C C . LEU A 1 268 ? 9.185 4.054 -19.519 1.00 97.75 268 LEU A C 1
ATOM 2050 O O . LEU A 1 268 ? 10.284 4.606 -19.518 1.00 97.75 268 LEU A O 1
ATOM 2054 N N . CYS A 1 269 ? 9.061 2.732 -19.417 1.00 97.69 269 CYS A N 1
ATOM 2055 C CA . CYS A 1 269 ? 10.171 1.787 -19.304 1.00 97.69 269 CYS A CA 1
ATOM 2056 C C . CYS A 1 269 ? 10.866 1.443 -20.634 1.00 97.69 269 CYS A C 1
ATOM 2058 O O . CYS A 1 269 ? 11.772 0.611 -20.616 1.00 97.69 269 CYS A O 1
ATOM 2060 N N . GLY A 1 270 ? 10.483 2.057 -21.757 1.00 97.38 270 GLY A N 1
ATOM 2061 C CA . GLY A 1 270 ? 11.150 1.846 -23.044 1.00 97.38 270 GLY A CA 1
ATOM 2062 C C . GLY A 1 270 ? 10.612 0.669 -23.860 1.00 97.38 270 GLY A C 1
ATOM 2063 O O . GLY A 1 270 ? 9.460 0.259 -23.689 1.00 97.38 270 GLY A O 1
ATOM 2064 N N . THR A 1 271 ? 11.438 0.161 -24.778 1.00 96.62 271 THR A N 1
ATOM 2065 C CA . THR A 1 271 ? 11.038 -0.763 -25.862 1.00 96.62 271 THR A CA 1
ATOM 2066 C C . THR A 1 271 ? 11.477 -2.221 -25.655 1.00 96.62 271 THR A C 1
ATOM 2068 O O . THR A 1 271 ? 10.865 -3.133 -26.225 1.00 96.62 271 THR A O 1
ATOM 2071 N N . PHE A 1 272 ? 12.485 -2.456 -24.807 1.00 97.38 272 PHE A N 1
ATOM 2072 C CA . PHE A 1 272 ? 13.092 -3.756 -24.497 1.00 97.38 272 PHE A CA 1
ATOM 2073 C C . PHE A 1 272 ? 13.566 -4.499 -25.756 1.00 97.38 272 PHE A C 1
ATOM 2075 O O . PHE A 1 272 ? 13.025 -5.545 -26.141 1.00 97.38 272 PHE A O 1
ATOM 2082 N N . ASN A 1 273 ? 14.558 -3.921 -26.434 1.00 95.50 273 ASN A N 1
ATOM 2083 C CA . ASN A 1 273 ? 15.080 -4.393 -27.722 1.00 95.50 273 ASN A CA 1
ATOM 2084 C C . ASN A 1 273 ? 16.623 -4.364 -27.865 1.00 95.50 273 ASN A C 1
ATOM 2086 O O . ASN A 1 273 ? 17.114 -4.678 -28.951 1.00 95.50 273 ASN A O 1
ATOM 2090 N N . ASP A 1 274 ? 17.374 -4.052 -26.800 1.00 94.19 274 ASP A N 1
ATOM 2091 C CA . ASP A 1 274 ? 18.838 -3.832 -26.777 1.00 94.19 274 ASP A CA 1
ATOM 2092 C C . ASP A 1 274 ? 19.310 -2.583 -27.577 1.00 94.19 274 ASP A C 1
ATOM 2094 O O . ASP A 1 274 ? 20.492 -2.443 -27.897 1.00 94.19 274 ASP A O 1
ATOM 2098 N N . ASP A 1 275 ? 18.407 -1.638 -27.890 1.00 95.38 275 ASP A N 1
ATOM 2099 C CA . ASP A 1 275 ? 18.690 -0.348 -28.545 1.00 95.38 275 ASP A CA 1
ATOM 2100 C C . ASP A 1 275 ? 18.082 0.846 -27.784 1.00 95.38 275 ASP A C 1
ATOM 2102 O O . ASP A 1 275 ? 17.018 1.380 -28.098 1.00 95.38 275 ASP A O 1
ATOM 2106 N N . ASN A 1 276 ? 18.858 1.371 -26.835 1.00 94.38 276 ASN A N 1
ATOM 2107 C CA . ASN A 1 276 ? 18.494 2.551 -26.048 1.00 94.38 276 ASN A CA 1
ATOM 2108 C C . ASN A 1 276 ? 18.283 3.855 -26.851 1.00 94.38 276 ASN A C 1
ATOM 2110 O O . ASN A 1 276 ? 17.937 4.891 -26.279 1.00 94.38 276 ASN A O 1
ATOM 2114 N N . SER A 1 277 ? 18.488 3.856 -28.174 1.00 95.56 277 SER A N 1
ATOM 2115 C CA . SER A 1 277 ? 18.235 5.032 -29.005 1.00 95.56 277 SER A CA 1
ATOM 2116 C C . SER A 1 277 ? 16.762 5.224 -29.387 1.00 95.56 277 SER A C 1
ATOM 2118 O O . SER A 1 277 ? 16.409 6.335 -29.804 1.00 95.56 277 SER A O 1
ATOM 2120 N N . ASP A 1 278 ? 15.904 4.207 -29.210 1.00 96.06 278 ASP A N 1
ATOM 2121 C CA . ASP A 1 278 ? 14.458 4.302 -29.467 1.00 96.06 278 ASP A CA 1
ATOM 2122 C C . ASP A 1 278 ? 13.547 4.276 -28.225 1.00 96.06 278 ASP A C 1
ATOM 2124 O O . ASP A 1 278 ? 12.384 4.664 -28.347 1.00 96.06 278 ASP A O 1
ATOM 2128 N N . ASP A 1 279 ? 14.107 3.998 -27.041 1.00 97.31 279 ASP A N 1
ATOM 2129 C CA . ASP A 1 279 ? 13.468 3.997 -25.710 1.00 97.31 279 ASP A CA 1
ATOM 2130 C C . ASP A 1 279 ? 12.460 5.133 -25.463 1.00 97.31 279 ASP A C 1
ATOM 2132 O O . ASP A 1 279 ? 11.393 4.930 -24.883 1.00 97.31 279 ASP A O 1
ATOM 2136 N N . LEU A 1 280 ? 12.777 6.353 -25.911 1.00 97.62 280 LEU A N 1
ATOM 2137 C CA . LEU A 1 280 ? 11.901 7.523 -25.791 1.00 97.62 280 LEU A CA 1
ATOM 2138 C C . LEU A 1 280 ? 10.809 7.540 -26.885 1.00 97.62 280 LEU A C 1
ATOM 2140 O O . LEU A 1 280 ? 10.595 8.551 -27.567 1.00 97.62 280 LEU A O 1
ATOM 2144 N N . LEU A 1 281 ? 10.125 6.409 -27.059 1.00 97.19 281 LEU A N 1
ATOM 2145 C CA . LEU A 1 281 ? 9.001 6.195 -27.967 1.00 97.19 281 LEU A CA 1
ATOM 2146 C C . LEU A 1 281 ? 7.705 6.739 -27.350 1.00 97.19 281 LEU A C 1
ATOM 2148 O O . LEU A 1 281 ? 7.269 6.273 -26.301 1.00 97.19 281 LEU A O 1
ATOM 2152 N N . THR A 1 282 ? 7.063 7.728 -27.976 1.00 97.31 282 THR A N 1
ATOM 2153 C CA . THR A 1 282 ? 5.745 8.199 -27.509 1.00 97.31 282 THR A CA 1
ATOM 2154 C C . THR A 1 282 ? 4.642 7.174 -27.776 1.00 97.31 282 THR A C 1
ATOM 2156 O O . THR A 1 282 ? 4.757 6.357 -28.687 1.00 97.31 282 THR A O 1
ATOM 2159 N N . SER A 1 283 ? 3.513 7.302 -27.075 1.00 94.44 283 SER A N 1
ATOM 2160 C CA . SER A 1 283 ? 2.288 6.516 -27.321 1.00 94.44 283 SER A CA 1
ATOM 2161 C C . SER A 1 283 ? 1.667 6.695 -28.722 1.00 94.44 283 SER A C 1
ATOM 2163 O O . SER A 1 283 ? 0.866 5.870 -29.155 1.00 94.44 283 SER A O 1
ATOM 2165 N N . ASP A 1 284 ? 2.071 7.736 -29.461 1.00 93.75 284 ASP A N 1
ATOM 2166 C CA . ASP A 1 284 ? 1.766 7.946 -30.888 1.00 93.75 284 ASP A CA 1
ATOM 2167 C C . ASP A 1 284 ? 2.754 7.212 -31.836 1.00 93.75 284 ASP A C 1
ATOM 2169 O O . ASP A 1 284 ? 2.752 7.445 -33.049 1.00 93.75 284 ASP A O 1
ATOM 2173 N N . ASN A 1 285 ? 3.630 6.355 -31.299 1.00 93.50 285 ASN A N 1
ATOM 2174 C CA . ASN A 1 285 ? 4.747 5.684 -31.974 1.00 93.50 285 ASN A CA 1
ATOM 2175 C C . ASN A 1 285 ? 5.740 6.651 -32.650 1.00 93.50 285 ASN A C 1
ATOM 2177 O O . ASN A 1 285 ? 6.143 6.459 -33.802 1.00 93.50 285 ASN A O 1
ATOM 2181 N N . VAL A 1 286 ? 6.153 7.703 -31.930 1.00 95.81 286 VAL A N 1
ATOM 2182 C CA . VAL A 1 286 ? 7.164 8.671 -32.391 1.00 95.81 286 VAL A CA 1
ATOM 2183 C C . VAL A 1 286 ? 8.317 8.771 -31.391 1.00 95.81 286 VAL A C 1
ATOM 2185 O O . VAL A 1 286 ? 8.153 9.284 -30.289 1.00 95.81 286 VAL A O 1
ATOM 2188 N N . THR A 1 287 ? 9.516 8.349 -31.793 1.00 95.81 287 THR A N 1
ATOM 2189 C CA . THR A 1 287 ? 10.739 8.543 -30.998 1.00 95.81 287 THR A CA 1
ATOM 2190 C C . THR A 1 287 ? 11.076 10.033 -30.860 1.00 95.81 287 THR A C 1
ATOM 2192 O O . THR A 1 287 ? 11.058 10.783 -31.843 1.00 95.81 287 THR A O 1
ATOM 2195 N N . THR A 1 288 ? 11.412 10.482 -29.650 1.00 95.56 288 THR A N 1
ATOM 2196 C CA . THR A 1 288 ? 11.725 11.888 -29.342 1.00 95.56 288 THR A CA 1
ATOM 2197 C C . THR A 1 288 ? 12.951 12.023 -28.438 1.00 95.56 288 THR A C 1
ATOM 2199 O O . THR A 1 288 ? 13.312 11.106 -27.722 1.00 95.56 288 THR A O 1
ATOM 2202 N N . THR A 1 289 ? 13.591 13.196 -28.420 1.00 93.81 289 THR A N 1
ATOM 2203 C CA . THR A 1 289 ? 14.637 13.528 -27.428 1.00 93.81 289 THR A CA 1
ATOM 2204 C C . THR A 1 289 ? 14.119 14.442 -26.313 1.00 93.81 289 THR A C 1
ATOM 2206 O O . THR A 1 289 ? 14.903 14.976 -25.531 1.00 93.81 289 THR A O 1
ATOM 2209 N N . ASN A 1 290 ? 12.813 14.723 -26.281 1.00 94.44 290 ASN A N 1
ATOM 2210 C CA . ASN A 1 290 ? 12.183 15.557 -25.262 1.00 94.44 290 ASN A CA 1
ATOM 2211 C C . ASN A 1 290 ? 11.476 14.662 -24.239 1.00 94.44 290 ASN A C 1
ATOM 2213 O O . ASN A 1 290 ? 10.347 14.236 -24.471 1.00 94.44 290 ASN A O 1
ATOM 2217 N N . VAL A 1 291 ? 12.142 14.432 -23.106 1.00 94.62 291 VAL A N 1
ATOM 2218 C CA . VAL A 1 291 ? 11.665 13.594 -21.993 1.00 94.62 291 VAL A CA 1
ATOM 2219 C C . VAL A 1 291 ? 10.291 14.036 -21.479 1.00 94.62 291 VAL A C 1
ATOM 2221 O O . VAL A 1 291 ? 9.420 13.202 -21.259 1.00 94.62 291 VAL A O 1
ATOM 2224 N N . THR A 1 292 ? 10.039 15.346 -21.363 1.00 93.88 292 THR A N 1
ATOM 2225 C CA . THR A 1 292 ? 8.727 15.863 -20.941 1.00 93.88 292 THR A CA 1
ATOM 2226 C C . THR A 1 292 ? 7.627 15.516 -21.949 1.00 93.88 292 THR A C 1
ATOM 2228 O O . THR A 1 292 ? 6.523 15.156 -21.552 1.00 93.88 292 THR A O 1
ATOM 2231 N N . ALA A 1 293 ? 7.909 15.599 -23.254 1.00 94.75 293 ALA A N 1
ATOM 2232 C CA . ALA A 1 293 ? 6.945 15.228 -24.294 1.00 94.75 293 ALA A CA 1
ATOM 2233 C C . ALA A 1 293 ? 6.728 13.706 -24.376 1.00 94.75 293 ALA A C 1
ATOM 2235 O O . ALA A 1 293 ? 5.599 13.269 -24.578 1.00 94.75 293 ALA A O 1
ATOM 2236 N N . PHE A 1 294 ? 7.791 12.919 -24.184 1.00 97.06 294 PHE A N 1
ATOM 2237 C CA . PHE A 1 294 ? 7.727 11.464 -24.056 1.00 97.06 294 PHE A CA 1
ATOM 2238 C C . PHE A 1 294 ? 6.829 11.054 -22.885 1.00 97.06 294 PHE A C 1
ATOM 2240 O O . PHE A 1 294 ? 5.795 10.424 -23.106 1.00 97.06 294 PHE A O 1
ATOM 2247 N N . GLY A 1 295 ? 7.146 11.486 -21.662 1.00 94.81 295 GLY A N 1
ATOM 2248 C CA . GLY A 1 295 ? 6.402 11.055 -20.481 1.00 94.81 295 GLY A CA 1
ATOM 2249 C C . GLY A 1 295 ? 4.953 11.547 -20.460 1.00 94.81 295 GLY A C 1
ATOM 2250 O O . GLY A 1 295 ? 4.048 10.787 -20.127 1.00 94.81 295 GLY A O 1
ATOM 2251 N N . ASN A 1 296 ? 4.683 12.772 -20.933 1.00 94.56 296 ASN A N 1
ATOM 2252 C CA . ASN A 1 296 ? 3.307 13.267 -21.063 1.00 94.56 296 ASN A CA 1
ATOM 2253 C C . ASN A 1 296 ? 2.477 12.518 -22.120 1.00 94.56 296 ASN A C 1
ATOM 2255 O O . ASN A 1 296 ? 1.250 12.573 -22.052 1.00 94.56 296 ASN A O 1
ATOM 2259 N N . SER A 1 297 ? 3.100 11.809 -23.069 1.00 96.31 297 SER A N 1
ATOM 2260 C CA . SER A 1 297 ? 2.366 10.947 -24.007 1.00 96.31 297 SER A CA 1
ATOM 2261 C C . SER A 1 297 ? 1.861 9.653 -23.354 1.00 96.31 297 SER A C 1
ATOM 2263 O O . SER A 1 297 ? 0.861 9.099 -23.801 1.00 96.31 297 SER A O 1
ATOM 2265 N N . TRP A 1 298 ? 2.496 9.208 -22.264 1.00 96.38 298 TRP A N 1
ATOM 2266 C CA . TRP A 1 298 ? 2.161 7.976 -21.538 1.00 96.38 298 TRP A CA 1
ATOM 2267 C C . TRP A 1 298 ? 1.199 8.180 -20.356 1.00 96.38 298 TRP A C 1
ATOM 2269 O O . TRP A 1 298 ? 0.999 7.255 -19.566 1.00 96.38 298 TRP A O 1
ATOM 2279 N N . LYS A 1 299 ? 0.576 9.364 -20.238 1.00 92.31 299 LYS A N 1
ATOM 2280 C CA . LYS A 1 299 ? -0.547 9.604 -19.312 1.00 92.31 299 LYS A CA 1
ATOM 2281 C C . LYS A 1 299 ? -1.717 8.688 -19.677 1.00 92.31 299 LYS A C 1
ATOM 2283 O O . LYS A 1 299 ? -2.104 8.638 -20.844 1.00 92.31 299 LYS A O 1
ATOM 2288 N N . THR A 1 300 ? -2.318 8.021 -18.695 1.00 87.94 300 THR A N 1
ATOM 2289 C CA . THR A 1 300 ? -3.570 7.273 -18.919 1.00 87.94 300 THR A CA 1
ATOM 2290 C C . THR A 1 300 ? -4.782 8.207 -18.995 1.00 87.94 300 THR A C 1
ATOM 2292 O O . THR A 1 300 ? -5.717 7.935 -19.747 1.00 87.94 300 THR A O 1
ATOM 2295 N N . ASP A 1 301 ? -4.729 9.334 -18.278 1.00 79.88 301 ASP A N 1
ATOM 2296 C CA . ASP A 1 301 ? -5.725 10.408 -18.289 1.00 79.88 301 ASP A CA 1
ATOM 2297 C C . ASP A 1 301 ? -5.189 11.632 -19.078 1.00 79.88 301 ASP A C 1
ATOM 2299 O O . ASP A 1 301 ? -4.221 12.280 -18.655 1.00 79.88 301 ASP A O 1
ATOM 2303 N N . PRO A 1 302 ? -5.789 11.997 -20.230 1.00 75.69 302 PRO A N 1
ATOM 2304 C CA . PRO A 1 302 ? -5.349 13.144 -21.025 1.00 75.69 302 PRO A CA 1
ATOM 2305 C C . PRO A 1 302 ? -5.690 14.506 -20.389 1.00 75.69 302 PRO A C 1
ATOM 2307 O O . PRO A 1 302 ? -5.129 15.522 -20.811 1.00 75.69 302 PRO A O 1
ATOM 2310 N N . THR A 1 303 ? -6.588 14.550 -19.400 1.00 77.38 303 THR A N 1
ATOM 2311 C CA . THR A 1 303 ? -6.994 15.756 -18.658 1.00 77.38 303 THR A CA 1
ATOM 2312 C C . THR A 1 303 ? -6.015 16.143 -17.549 1.00 77.38 303 THR A C 1
ATOM 2314 O O . THR A 1 303 ? -5.977 17.315 -17.159 1.00 77.38 303 THR A O 1
ATOM 2317 N N . CYS A 1 304 ? -5.167 15.209 -17.100 1.00 80.38 304 CYS A N 1
ATOM 2318 C CA . CYS A 1 304 ? -4.027 15.507 -16.238 1.00 80.38 304 CYS A CA 1
ATOM 2319 C C . CYS A 1 304 ? -3.164 16.631 -16.823 1.00 80.38 304 CYS A C 1
ATOM 2321 O O . CYS A 1 304 ? -2.802 16.616 -18.007 1.00 80.38 304 CYS A O 1
ATOM 2323 N N . GLY A 1 305 ? -2.767 17.575 -15.966 1.00 82.25 305 GLY A N 1
ATOM 2324 C CA . GLY A 1 305 ? -1.817 18.621 -16.331 1.00 82.25 305 GLY A CA 1
ATOM 2325 C C . GLY A 1 305 ? -0.496 18.031 -16.827 1.00 82.25 305 GLY A C 1
ATOM 2326 O O . GLY A 1 305 ? -0.007 17.042 -16.287 1.00 82.25 305 GLY A O 1
ATOM 2327 N N . ASP A 1 306 ? 0.075 18.638 -17.864 1.00 88.94 306 ASP A N 1
ATOM 2328 C CA . ASP A 1 306 ? 1.386 18.239 -18.371 1.00 88.94 306 ASP A CA 1
ATOM 2329 C C . ASP A 1 306 ? 2.474 18.466 -17.313 1.00 88.94 306 ASP A C 1
ATOM 2331 O O . ASP A 1 306 ? 2.543 19.532 -16.691 1.00 88.94 306 ASP A O 1
ATOM 2335 N N . ALA A 1 307 ? 3.356 17.477 -17.157 1.00 87.38 307 ALA A N 1
ATOM 2336 C CA . ALA A 1 307 ? 4.551 17.573 -16.331 1.00 87.38 307 ALA A CA 1
ATOM 2337 C C . ALA A 1 307 ? 5.387 18.808 -16.723 1.00 87.38 307 ALA A C 1
ATOM 2339 O O . ALA A 1 307 ? 5.577 19.062 -17.921 1.00 87.38 307 ALA A O 1
ATOM 2340 N N . PRO A 1 308 ? 5.921 19.579 -15.759 1.00 84.88 308 PRO A N 1
ATOM 2341 C CA . PRO A 1 308 ? 6.807 20.692 -16.061 1.00 84.88 308 PRO A CA 1
ATOM 2342 C C . PRO A 1 308 ? 8.152 20.189 -16.607 1.00 84.88 308 PRO A C 1
ATOM 2344 O O . PRO A 1 308 ? 8.727 19.226 -16.106 1.00 84.88 308 PRO A O 1
ATOM 2347 N N . THR A 1 309 ? 8.720 20.889 -17.593 1.00 83.81 309 THR A N 1
ATOM 2348 C CA . THR A 1 309 ? 10.140 20.706 -17.930 1.00 83.81 309 THR A CA 1
ATOM 2349 C C . THR A 1 309 ? 10.994 21.352 -16.842 1.00 83.81 309 THR A C 1
ATOM 2351 O O . THR A 1 309 ? 11.031 22.581 -16.735 1.00 83.81 309 THR A O 1
ATOM 2354 N N . VAL A 1 310 ? 11.684 20.536 -16.046 1.00 77.25 310 VAL A N 1
ATOM 2355 C CA . VAL A 1 310 ? 12.596 20.992 -14.988 1.00 77.25 310 VAL A CA 1
ATOM 2356 C C . VAL A 1 310 ? 14.043 20.815 -15.445 1.00 77.25 310 VAL A C 1
ATOM 2358 O O . VAL A 1 310 ? 14.452 19.738 -15.868 1.00 77.25 310 VAL A O 1
ATOM 2361 N N . GLU A 1 311 ? 14.824 21.896 -15.398 1.00 82.50 311 GLU A N 1
ATOM 2362 C CA . GLU A 1 311 ? 16.263 21.844 -15.673 1.00 82.50 311 GLU A CA 1
ATOM 2363 C C . GLU A 1 311 ? 16.988 21.198 -14.486 1.00 82.50 311 GLU A C 1
ATOM 2365 O O . GLU A 1 311 ? 16.745 21.571 -13.337 1.00 82.50 311 GLU A O 1
ATOM 2370 N N . ASN A 1 312 ? 17.892 20.253 -14.766 1.00 84.62 312 ASN A N 1
ATOM 2371 C CA . ASN A 1 312 ? 18.645 19.512 -13.753 1.00 84.62 312 ASN A CA 1
ATOM 2372 C C . ASN A 1 312 ? 19.266 20.471 -12.698 1.00 84.62 312 ASN A C 1
ATOM 2374 O O . ASN A 1 312 ? 20.074 21.342 -13.057 1.00 84.62 312 ASN A O 1
ATOM 2378 N N . PRO A 1 313 ? 18.939 20.331 -11.395 1.00 84.31 313 PRO A N 1
ATOM 2379 C CA . PRO A 1 313 ? 19.362 21.274 -10.355 1.00 84.31 313 PRO A CA 1
ATOM 2380 C C . PRO A 1 313 ? 20.883 21.438 -10.207 1.00 84.31 313 PRO A C 1
ATOM 2382 O O . PRO A 1 313 ? 21.351 22.500 -9.788 1.00 84.31 313 PRO A O 1
ATOM 2385 N N . CYS A 1 314 ? 21.685 20.440 -10.591 1.00 86.94 314 CYS A N 1
ATOM 2386 C CA . CYS A 1 314 ? 23.145 20.552 -10.578 1.00 86.94 314 CYS A CA 1
ATOM 2387 C C . CYS A 1 314 ? 23.704 21.424 -11.712 1.00 86.94 314 CYS A C 1
ATOM 2389 O O . CYS A 1 314 ? 24.804 21.968 -11.579 1.00 86.94 314 CYS A O 1
ATOM 2391 N N . VAL A 1 315 ? 22.969 21.602 -12.814 1.00 87.75 315 VAL A N 1
ATOM 2392 C CA . VAL A 1 315 ? 23.364 22.509 -13.906 1.00 87.75 315 VAL A CA 1
ATOM 2393 C C . VAL A 1 315 ? 23.229 23.965 -13.459 1.00 87.75 315 VAL A C 1
ATOM 2395 O O . VAL A 1 315 ? 24.117 24.781 -13.715 1.00 87.75 315 VAL A O 1
ATOM 2398 N N . THR A 1 316 ? 22.157 24.286 -12.730 1.00 82.31 316 THR A N 1
ATOM 2399 C CA . THR A 1 316 ? 21.864 25.660 -12.293 1.00 82.31 316 THR A CA 1
ATOM 2400 C C . THR A 1 316 ? 22.739 26.123 -11.119 1.00 82.31 316 THR A C 1
ATOM 2402 O O . THR A 1 316 ? 23.006 27.321 -10.989 1.00 82.31 316 THR A O 1
ATOM 2405 N N . ASN A 1 317 ? 23.252 25.200 -10.290 1.00 84.81 317 ASN A N 1
ATOM 2406 C CA . ASN A 1 317 ? 24.094 25.514 -9.131 1.00 84.81 317 ASN A CA 1
ATOM 2407 C C . ASN A 1 317 ? 25.379 24.664 -9.068 1.00 84.81 317 ASN A C 1
ATOM 2409 O O . ASN A 1 317 ? 25.453 23.630 -8.401 1.00 84.81 317 ASN A O 1
ATOM 2413 N N . SER A 1 318 ? 26.447 25.174 -9.686 1.00 87.38 318 SER A N 1
ATOM 2414 C CA . SER A 1 318 ? 27.754 24.504 -9.752 1.00 87.38 318 SER A CA 1
ATOM 2415 C C . SER A 1 318 ? 28.450 24.285 -8.399 1.00 87.38 318 SER A C 1
ATOM 2417 O O . SER A 1 318 ? 29.322 23.420 -8.303 1.00 87.38 318 SER A O 1
ATOM 2419 N N . VAL A 1 319 ? 28.076 25.025 -7.346 1.00 87.31 319 VAL A N 1
ATOM 2420 C CA . VAL A 1 319 ? 28.611 24.812 -5.988 1.00 87.31 319 VAL A CA 1
ATOM 2421 C C . VAL A 1 319 ? 27.934 23.610 -5.334 1.00 87.31 319 VAL A C 1
ATOM 2423 O O . VAL A 1 319 ? 28.638 22.751 -4.802 1.00 87.31 319 VAL A O 1
ATOM 2426 N N . ARG A 1 320 ? 26.598 23.498 -5.430 1.00 84.88 320 ARG A N 1
ATOM 2427 C CA . ARG A 1 320 ? 25.885 22.286 -4.991 1.00 84.88 320 ARG A CA 1
ATOM 2428 C C . ARG A 1 320 ? 26.347 21.066 -5.782 1.00 84.88 320 ARG A C 1
ATOM 2430 O O . ARG A 1 320 ? 26.692 20.075 -5.157 1.00 84.88 320 ARG A O 1
ATOM 2437 N N . ALA A 1 321 ? 26.487 21.168 -7.104 1.00 89.56 321 ALA A N 1
ATOM 2438 C CA . 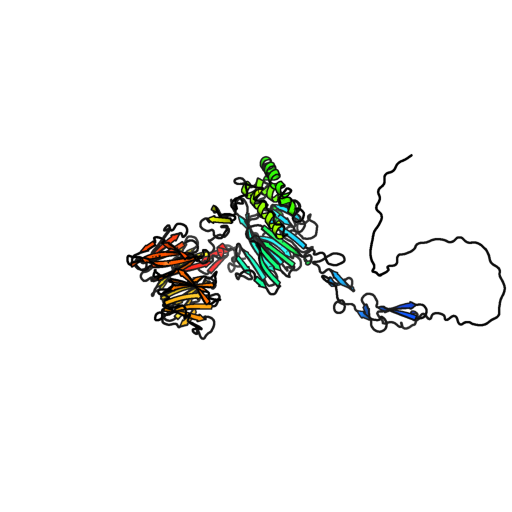ALA A 1 321 ? 26.977 20.069 -7.943 1.00 89.56 321 ALA A CA 1
ATOM 2439 C C . ALA A 1 321 ? 28.362 19.540 -7.522 1.00 89.56 321 ALA A C 1
ATOM 2441 O O . ALA A 1 321 ? 28.616 18.340 -7.575 1.00 89.56 321 ALA A O 1
ATOM 2442 N N . ALA A 1 322 ? 29.268 20.418 -7.077 1.00 90.88 322 ALA A N 1
ATOM 2443 C CA . ALA A 1 322 ? 30.573 19.998 -6.567 1.00 90.88 322 ALA A CA 1
ATOM 2444 C C . ALA A 1 322 ? 30.474 19.274 -5.210 1.00 90.88 322 ALA A C 1
ATOM 2446 O O . ALA A 1 322 ? 31.197 18.304 -4.988 1.00 90.88 322 ALA A O 1
ATOM 2447 N N . MET A 1 323 ? 29.582 19.723 -4.318 1.00 89.25 323 MET A N 1
ATOM 2448 C CA . MET A 1 323 ? 29.325 19.071 -3.025 1.00 89.25 323 MET A CA 1
ATOM 2449 C C . MET A 1 323 ? 28.619 17.721 -3.192 1.00 89.25 323 MET A C 1
ATOM 2451 O O . MET A 1 323 ? 28.997 16.746 -2.547 1.00 89.25 323 MET A O 1
ATOM 2455 N N . ALA A 1 324 ? 27.621 17.670 -4.073 1.00 91.06 324 ALA A N 1
ATOM 2456 C CA . ALA A 1 324 ? 26.880 16.475 -4.439 1.00 91.06 324 ALA A CA 1
ATOM 2457 C C . ALA A 1 324 ? 27.840 15.384 -4.935 1.00 91.06 324 ALA A C 1
ATOM 2459 O O . ALA A 1 324 ? 27.924 14.319 -4.335 1.00 91.06 324 ALA A O 1
ATOM 2460 N N . ARG A 1 325 ? 28.686 15.703 -5.921 1.00 93.25 325 ARG A N 1
ATOM 2461 C CA . ARG A 1 325 ? 29.679 14.776 -6.487 1.00 93.25 325 ARG A CA 1
ATOM 2462 C C . ARG A 1 325 ? 30.678 14.214 -5.476 1.00 93.25 325 ARG A C 1
ATOM 2464 O O . ARG A 1 325 ? 31.023 13.034 -5.549 1.00 93.25 325 ARG A O 1
ATOM 2471 N N . ASP A 1 326 ? 31.162 15.024 -4.534 1.00 92.25 326 ASP A N 1
ATOM 2472 C CA . ASP A 1 326 ? 32.092 14.540 -3.500 1.00 92.25 326 ASP A CA 1
ATOM 2473 C C . ASP A 1 326 ? 31.408 13.577 -2.515 1.00 92.25 326 ASP A C 1
ATOM 2475 O O . ASP A 1 326 ? 31.977 12.536 -2.180 1.00 92.25 326 ASP A O 1
ATOM 2479 N N . ASN A 1 327 ? 30.166 13.881 -2.122 1.00 92.31 327 ASN A N 1
ATOM 2480 C CA . ASN A 1 327 ? 29.372 13.047 -1.219 1.00 92.31 327 ASN A CA 1
ATOM 2481 C C . ASN A 1 327 ? 28.883 11.750 -1.896 1.00 92.31 327 ASN A C 1
ATOM 2483 O O . ASN A 1 327 ? 29.084 10.666 -1.359 1.00 92.31 327 ASN A O 1
ATOM 2487 N N . CYS A 1 328 ? 28.287 11.836 -3.086 1.00 93.19 328 CYS A N 1
ATOM 2488 C CA . CYS A 1 328 ? 27.670 10.704 -3.789 1.00 93.19 328 CYS A CA 1
ATOM 2489 C C . CYS A 1 328 ? 28.695 9.691 -4.313 1.00 93.19 328 CYS A C 1
ATOM 2491 O O . CYS A 1 328 ? 28.465 8.483 -4.277 1.00 93.19 328 CYS A O 1
ATOM 2493 N N . SER A 1 329 ? 29.896 10.145 -4.689 1.00 94.12 329 SER A N 1
ATOM 2494 C CA . SER A 1 329 ? 31.004 9.244 -5.044 1.00 94.12 329 SER A CA 1
ATOM 2495 C C . SER A 1 329 ? 31.593 8.470 -3.851 1.00 94.12 329 SER A C 1
ATOM 2497 O O . SER A 1 329 ? 32.589 7.759 -4.015 1.00 94.12 329 SER A O 1
ATOM 2499 N N . ALA A 1 330 ? 31.002 8.567 -2.653 1.00 93.06 330 ALA A N 1
ATOM 2500 C CA . ALA A 1 330 ? 31.268 7.658 -1.541 1.00 93.06 330 ALA A CA 1
ATOM 2501 C C . ALA A 1 330 ? 30.789 6.219 -1.809 1.00 93.06 330 ALA A C 1
ATOM 2503 O O . ALA A 1 330 ? 31.414 5.292 -1.298 1.00 93.06 330 ALA A O 1
ATOM 2504 N N . LEU A 1 331 ? 29.768 6.015 -2.657 1.00 93.06 331 LEU A N 1
ATOM 2505 C CA . LEU A 1 331 ? 29.286 4.676 -3.041 1.00 93.06 331 LEU A CA 1
ATOM 2506 C C . LEU A 1 331 ? 30.373 3.818 -3.726 1.00 93.06 331 LEU A C 1
ATOM 2508 O O . LEU A 1 331 ? 30.363 2.595 -3.628 1.00 93.06 331 LEU A O 1
ATOM 2512 N N . LEU A 1 332 ? 31.373 4.459 -4.344 1.00 92.81 332 LEU A N 1
ATOM 2513 C CA . LEU A 1 332 ? 32.534 3.808 -4.973 1.00 92.81 332 LEU A CA 1
ATOM 2514 C C . LEU A 1 332 ? 33.683 3.492 -3.994 1.00 92.81 332 LEU A C 1
ATOM 2516 O O . LEU A 1 332 ? 34.763 3.073 -4.414 1.00 92.81 332 LEU A O 1
ATOM 2520 N N . ARG A 1 333 ? 33.514 3.765 -2.696 1.00 91.69 333 ARG A N 1
ATOM 2521 C CA . ARG A 1 333 ? 34.570 3.689 -1.672 1.00 91.69 333 ARG A CA 1
ATOM 2522 C C . ARG A 1 333 ? 34.138 2.749 -0.546 1.00 91.69 333 ARG A C 1
ATOM 2524 O O . ARG A 1 333 ? 32.987 2.334 -0.472 1.00 91.69 333 ARG A O 1
ATOM 2531 N N . ALA A 1 334 ? 35.062 2.380 0.339 1.00 89.62 334 ALA A N 1
ATOM 2532 C CA . ALA A 1 334 ? 34.686 1.643 1.545 1.00 89.62 334 ALA A CA 1
ATOM 2533 C C . ALA A 1 334 ? 33.719 2.484 2.409 1.00 89.62 334 ALA A C 1
ATOM 2535 O O . ALA A 1 334 ? 33.931 3.696 2.505 1.00 89.62 334 ALA A O 1
ATOM 2536 N N . PRO A 1 335 ? 32.687 1.871 3.021 1.00 91.94 335 PRO A N 1
ATOM 2537 C CA . PRO A 1 335 ? 32.382 0.434 3.036 1.00 91.94 335 PRO A CA 1
ATOM 2538 C C . PRO A 1 335 ? 31.575 -0.064 1.818 1.00 91.94 335 PRO A C 1
ATOM 2540 O O . PRO A 1 335 ? 31.597 -1.259 1.534 1.00 91.94 335 PRO A O 1
ATOM 2543 N N . PHE A 1 336 ? 30.932 0.831 1.061 1.00 92.69 336 PHE A N 1
ATOM 2544 C CA . PHE A 1 336 ? 30.026 0.510 -0.052 1.00 92.69 336 PHE A CA 1
ATOM 2545 C C . PHE A 1 336 ? 30.644 -0.285 -1.216 1.00 92.69 336 PHE A C 1
ATOM 2547 O O . PHE A 1 336 ? 29.941 -1.061 -1.867 1.00 92.69 336 PHE A O 1
ATOM 2554 N N . TRP A 1 337 ? 31.955 -0.151 -1.448 1.00 88.31 337 TRP A N 1
ATOM 2555 C CA . TRP A 1 337 ? 32.657 -0.792 -2.571 1.00 88.31 337 TRP A CA 1
ATOM 2556 C C . TRP A 1 337 ? 32.478 -2.318 -2.628 1.00 88.31 337 TRP A C 1
ATOM 2558 O O . TRP A 1 337 ? 32.502 -2.878 -3.718 1.00 88.31 337 TRP A O 1
ATOM 2568 N N . VAL A 1 338 ? 32.267 -2.977 -1.477 1.00 90.62 338 VAL A N 1
ATOM 2569 C CA . VAL A 1 338 ? 32.104 -4.441 -1.362 1.00 90.62 338 VAL A CA 1
ATOM 2570 C C . VAL A 1 338 ? 30.927 -4.953 -2.196 1.00 90.62 338 VAL A C 1
ATOM 2572 O O . VAL A 1 338 ? 30.949 -6.089 -2.653 1.00 90.62 338 VAL A O 1
ATOM 2575 N N . CYS A 1 339 ? 29.917 -4.112 -2.414 1.00 92.56 339 CYS A N 1
ATOM 2576 C CA . CYS A 1 339 ? 28.754 -4.439 -3.226 1.00 92.56 339 CYS A CA 1
ATOM 2577 C C . CYS A 1 339 ? 28.884 -3.999 -4.694 1.00 92.56 339 CYS A C 1
ATOM 2579 O O . CYS A 1 339 ? 28.173 -4.517 -5.548 1.00 92.56 339 CYS A O 1
ATOM 2581 N N . ASN A 1 340 ? 29.811 -3.093 -5.027 1.00 89.00 340 ASN A N 1
ATOM 2582 C CA . ASN A 1 340 ? 29.877 -2.482 -6.361 1.00 89.00 340 ASN A CA 1
ATOM 2583 C C . ASN A 1 340 ? 30.296 -3.471 -7.475 1.00 89.00 340 ASN A C 1
ATOM 2585 O O . ASN A 1 340 ? 30.186 -3.138 -8.651 1.00 89.00 340 ASN A O 1
ATOM 2589 N N . GLU A 1 341 ? 30.775 -4.672 -7.131 1.00 85.25 341 GLU A N 1
ATOM 2590 C CA . GLU A 1 341 ? 30.996 -5.772 -8.088 1.00 85.25 341 GLU A CA 1
ATOM 2591 C C . GLU A 1 341 ? 29.702 -6.536 -8.451 1.00 85.25 341 GLU A C 1
ATOM 2593 O O . GLU A 1 341 ? 29.693 -7.274 -9.431 1.00 85.25 341 GLU A O 1
ATOM 2598 N N . THR A 1 342 ? 28.613 -6.361 -7.690 1.00 87.56 342 THR A N 1
ATOM 2599 C CA . THR A 1 342 ? 27.317 -7.047 -7.879 1.00 87.56 342 THR A CA 1
ATOM 2600 C C . THR A 1 342 ? 26.193 -6.057 -8.197 1.00 87.56 342 THR A C 1
ATOM 2602 O O . THR A 1 342 ? 25.470 -6.229 -9.175 1.00 87.56 342 THR A O 1
ATOM 2605 N N . VAL A 1 343 ? 26.093 -4.969 -7.430 1.00 86.75 343 VAL A N 1
ATOM 2606 C CA . VAL A 1 343 ? 25.201 -3.830 -7.688 1.00 86.75 343 VAL A CA 1
ATOM 2607 C C . VAL A 1 343 ? 26.083 -2.632 -8.030 1.00 86.75 343 VAL A C 1
ATOM 2609 O O . VAL A 1 343 ? 26.486 -1.869 -7.158 1.00 86.75 343 VAL A O 1
ATOM 2612 N N . ASN A 1 344 ? 26.445 -2.469 -9.301 1.00 90.25 344 ASN A N 1
ATOM 2613 C CA . ASN A 1 344 ? 27.318 -1.369 -9.709 1.00 90.25 344 ASN A CA 1
ATOM 2614 C C . ASN A 1 344 ? 26.599 -0.015 -9.544 1.00 90.25 344 ASN A C 1
ATOM 2616 O O . ASN A 1 344 ? 25.662 0.296 -10.280 1.00 90.25 344 ASN A O 1
ATOM 2620 N N . ALA A 1 345 ? 27.062 0.814 -8.602 1.00 89.56 345 ALA A N 1
ATOM 2621 C CA . ALA A 1 345 ? 26.446 2.097 -8.256 1.00 89.56 345 ALA A CA 1
ATOM 2622 C C . ALA A 1 345 ? 26.464 3.131 -9.400 1.00 89.56 345 ALA A C 1
ATOM 2624 O O . ALA A 1 345 ? 25.715 4.108 -9.360 1.00 89.56 345 ALA A O 1
ATOM 2625 N N . THR A 1 346 ? 27.327 2.935 -10.404 1.00 89.88 346 THR A N 1
ATOM 2626 C CA . THR A 1 346 ? 27.403 3.799 -11.593 1.00 89.88 346 THR A CA 1
ATOM 2627 C C . THR A 1 346 ? 26.461 3.309 -12.689 1.00 89.88 346 THR A C 1
ATOM 2629 O O . THR A 1 346 ? 25.675 4.097 -13.200 1.00 89.88 346 THR A O 1
ATOM 2632 N N . GLU A 1 347 ? 26.511 2.018 -13.030 1.00 84.38 347 GLU A N 1
ATOM 2633 C CA . GLU A 1 347 ? 25.680 1.425 -14.096 1.00 84.38 347 GLU A CA 1
ATOM 2634 C C . GLU A 1 347 ? 24.202 1.342 -13.698 1.00 84.38 347 GLU A C 1
ATOM 2636 O O . GLU A 1 347 ? 23.336 1.549 -14.537 1.00 84.38 347 GLU A O 1
ATOM 2641 N N . ARG A 1 348 ? 23.894 1.137 -12.409 1.00 83.19 348 ARG A N 1
ATOM 2642 C CA . ARG A 1 348 ? 22.534 1.290 -11.865 1.00 83.19 348 ARG A CA 1
ATOM 2643 C C . ARG A 1 348 ? 22.234 2.722 -11.396 1.00 83.19 348 ARG A C 1
ATOM 2645 O O . ARG A 1 348 ? 21.371 2.898 -10.545 1.00 83.19 348 ARG A O 1
ATOM 2652 N N . TYR A 1 349 ? 22.935 3.746 -11.886 1.00 88.94 349 TYR A N 1
ATOM 2653 C CA . TYR A 1 349 ? 22.637 5.182 -11.707 1.00 88.94 349 TYR A CA 1
ATOM 2654 C C . TYR A 1 349 ? 22.548 5.764 -10.275 1.00 88.94 349 TYR A C 1
ATOM 2656 O O . TYR A 1 349 ? 22.429 6.974 -10.150 1.00 88.94 349 TYR A O 1
ATOM 2664 N N . PHE A 1 350 ? 22.717 4.993 -9.191 1.00 87.56 350 PHE A N 1
ATOM 2665 C CA . PHE A 1 350 ? 22.630 5.489 -7.799 1.00 87.56 350 PHE A CA 1
ATOM 2666 C C . PHE A 1 350 ? 23.470 6.751 -7.512 1.00 87.56 350 PHE A C 1
ATOM 2668 O O . PHE A 1 350 ? 23.088 7.587 -6.695 1.00 87.56 350 PHE A O 1
ATOM 2675 N N . ILE A 1 351 ? 24.624 6.906 -8.170 1.00 91.69 351 ILE A N 1
ATOM 2676 C CA . ILE A 1 351 ? 25.467 8.107 -8.039 1.00 91.69 351 ILE A CA 1
ATOM 2677 C C . ILE A 1 351 ? 24.851 9.320 -8.756 1.00 91.69 351 ILE A C 1
ATOM 2679 O O . ILE A 1 351 ? 24.997 10.438 -8.265 1.00 91.69 351 ILE A O 1
ATOM 2683 N N . ALA A 1 352 ? 24.181 9.117 -9.894 1.00 89.81 352 ALA A N 1
ATOM 2684 C CA . ALA A 1 352 ? 23.532 10.170 -10.672 1.00 89.81 352 ALA A CA 1
ATOM 2685 C C . ALA A 1 352 ? 22.277 10.696 -9.960 1.00 89.81 352 ALA A C 1
ATOM 2687 O O . ALA A 1 352 ? 22.194 11.904 -9.734 1.00 89.81 352 ALA A O 1
ATOM 2688 N N . ASP A 1 353 ? 21.393 9.794 -9.518 1.00 88.19 353 ASP A N 1
ATOM 2689 C CA . ASP A 1 353 ? 20.214 10.093 -8.693 1.00 88.19 353 ASP A CA 1
ATOM 2690 C C . ASP A 1 353 ? 20.638 10.888 -7.440 1.00 88.19 353 ASP A C 1
ATOM 2692 O O . ASP A 1 353 ? 20.176 12.001 -7.196 1.00 88.19 353 ASP A O 1
ATOM 2696 N N . CYS A 1 354 ? 21.652 10.397 -6.712 1.00 88.44 354 CYS A N 1
ATOM 2697 C CA . CYS A 1 354 ? 22.218 11.113 -5.567 1.00 88.44 354 CYS A CA 1
ATOM 2698 C C . CYS A 1 354 ? 22.751 12.501 -5.923 1.00 88.44 354 CYS A C 1
ATOM 2700 O O . CYS A 1 354 ? 22.543 13.443 -5.154 1.00 88.44 354 CYS A O 1
ATOM 2702 N N . GLU A 1 355 ? 23.469 12.654 -7.045 1.00 90.56 355 GLU A N 1
ATOM 2703 C CA . GLU A 1 355 ? 23.960 13.972 -7.444 1.00 90.56 355 GLU A CA 1
ATOM 2704 C C . GLU A 1 355 ? 22.780 14.931 -7.660 1.00 90.56 355 GLU A C 1
ATOM 2706 O O . GLU A 1 355 ? 22.800 16.036 -7.110 1.00 90.56 355 GLU A O 1
ATOM 2711 N N . TYR A 1 356 ? 21.742 14.490 -8.379 1.00 87.88 356 TYR A N 1
ATOM 2712 C CA . TYR A 1 356 ? 20.524 15.255 -8.644 1.00 87.88 356 TYR A CA 1
ATOM 2713 C C . TYR A 1 356 ? 19.820 15.689 -7.352 1.00 87.88 356 TYR A C 1
ATOM 2715 O O . TYR A 1 356 ? 19.650 16.892 -7.115 1.00 87.88 356 TYR A O 1
ATOM 2723 N N . ASP A 1 357 ? 19.474 14.731 -6.491 1.00 83.88 357 ASP A N 1
ATOM 2724 C CA . ASP A 1 357 ? 18.744 14.964 -5.243 1.00 83.88 357 ASP A CA 1
ATOM 2725 C C . ASP A 1 357 ? 19.510 15.905 -4.312 1.00 83.88 357 ASP A C 1
ATOM 2727 O O . ASP A 1 357 ? 18.962 16.872 -3.779 1.00 83.88 357 ASP A O 1
ATOM 2731 N N . MET A 1 358 ? 20.824 15.719 -4.186 1.00 85.44 358 MET A N 1
ATOM 2732 C CA . MET A 1 358 ? 21.687 16.601 -3.396 1.00 85.44 358 MET A CA 1
ATOM 2733 C C . MET A 1 358 ? 21.725 18.046 -3.910 1.00 85.44 358 MET A C 1
ATOM 2735 O O . MET A 1 358 ? 21.966 18.976 -3.132 1.00 85.44 358 MET A O 1
ATOM 2739 N N . CYS A 1 359 ? 21.492 18.266 -5.204 1.00 85.94 359 CYS A N 1
ATOM 2740 C CA . CYS A 1 359 ? 21.349 19.601 -5.777 1.00 85.94 359 CYS A CA 1
ATOM 2741 C C . CYS A 1 359 ? 19.937 20.183 -5.576 1.00 85.94 359 CYS A C 1
ATOM 2743 O O . CYS A 1 359 ? 19.813 21.398 -5.357 1.00 85.94 359 CYS A O 1
ATOM 2745 N N . ALA A 1 360 ? 18.901 19.338 -5.616 1.00 80.75 360 ALA A N 1
ATOM 2746 C CA . ALA A 1 360 ? 17.497 19.693 -5.399 1.00 80.75 360 ALA A CA 1
ATOM 2747 C C . ALA A 1 360 ? 17.175 20.019 -3.925 1.00 80.75 360 ALA A C 1
ATOM 2749 O O . ALA A 1 360 ? 16.397 20.931 -3.638 1.00 80.75 360 ALA A O 1
ATOM 2750 N N . CYS A 1 361 ? 17.802 19.320 -2.976 1.00 77.12 361 CYS A N 1
ATOM 2751 C CA . CYS A 1 361 ? 17.497 19.407 -1.550 1.00 77.12 361 CYS A CA 1
ATOM 2752 C C . CYS A 1 361 ? 18.017 20.697 -0.891 1.00 77.12 361 CYS A C 1
ATOM 2754 O O . CYS A 1 361 ? 19.095 20.756 -0.299 1.00 77.12 361 CYS A O 1
ATOM 2756 N N . GLU A 1 362 ? 17.202 21.754 -0.957 1.00 67.00 362 GLU A N 1
ATOM 2757 C CA . GLU A 1 362 ? 17.557 23.102 -0.493 1.00 67.00 362 GLU A CA 1
ATOM 2758 C C . GLU A 1 362 ? 17.795 23.217 1.022 1.00 67.00 362 GLU A C 1
ATOM 2760 O O . GLU A 1 362 ? 18.689 23.952 1.446 1.00 67.00 362 GLU A O 1
ATOM 2765 N N . ASN A 1 363 ? 16.980 22.521 1.825 1.00 68.62 363 ASN A N 1
ATOM 2766 C CA . ASN A 1 363 ? 16.856 22.757 3.270 1.00 68.62 363 ASN A CA 1
ATOM 2767 C C . ASN A 1 363 ? 17.504 21.674 4.148 1.00 68.62 363 ASN A C 1
ATOM 2769 O O . ASN A 1 363 ? 17.870 21.963 5.285 1.00 68.62 363 ASN A O 1
ATOM 2773 N N . ASN A 1 364 ? 17.634 20.440 3.648 1.00 74.50 364 ASN A N 1
ATOM 2774 C CA . ASN A 1 364 ? 18.215 19.317 4.388 1.00 74.50 364 ASN A CA 1
ATOM 2775 C C . ASN A 1 364 ? 18.948 18.339 3.442 1.00 74.50 364 ASN A C 1
ATOM 2777 O O . ASN A 1 364 ? 18.444 17.248 3.182 1.00 74.50 364 ASN A O 1
ATOM 2781 N N . PRO A 1 365 ? 20.116 18.718 2.890 1.00 75.56 365 PRO A N 1
ATOM 2782 C CA . PRO A 1 365 ? 20.847 17.867 1.951 1.00 75.56 365 PRO A CA 1
ATOM 2783 C C . PRO A 1 365 ? 21.359 16.570 2.595 1.00 75.56 365 PRO A C 1
ATOM 2785 O O . PRO A 1 365 ? 21.438 15.553 1.920 1.00 75.56 365 PRO A O 1
ATOM 2788 N N . ASP A 1 366 ? 21.661 16.564 3.900 1.00 81.94 366 ASP A N 1
ATOM 2789 C CA . ASP A 1 366 ? 22.107 15.338 4.573 1.00 81.94 366 ASP A CA 1
ATOM 2790 C C . ASP A 1 366 ? 21.012 14.247 4.542 1.00 81.94 366 ASP A C 1
ATOM 2792 O O . ASP A 1 366 ? 21.346 13.075 4.404 1.00 81.94 366 ASP A O 1
ATOM 2796 N N . ALA A 1 367 ? 19.718 14.602 4.565 1.00 78.56 367 ALA A N 1
ATOM 2797 C CA . ALA A 1 367 ? 18.641 13.613 4.452 1.00 78.56 367 ALA A CA 1
ATOM 2798 C C . ALA A 1 367 ? 18.609 12.906 3.095 1.00 78.56 367 ALA A C 1
ATOM 2800 O O . ALA A 1 367 ? 18.522 11.681 3.055 1.00 78.56 367 ALA A O 1
ATOM 2801 N N . CYS A 1 368 ? 18.737 13.658 2.004 1.00 77.94 368 CYS A N 1
ATOM 2802 C CA . CYS A 1 368 ? 18.707 13.112 0.647 1.00 77.94 368 CYS A CA 1
ATOM 2803 C C . CYS A 1 368 ? 19.944 12.234 0.373 1.00 77.94 368 CYS A C 1
ATOM 2805 O O . CYS A 1 368 ? 19.834 11.163 -0.219 1.00 77.94 368 CYS A O 1
ATOM 2807 N N . LEU A 1 369 ? 21.104 12.600 0.939 1.00 85.38 369 LEU A N 1
ATOM 2808 C CA . LEU A 1 369 ? 22.286 11.731 0.955 1.00 85.38 369 LEU A CA 1
ATOM 2809 C C . LEU A 1 369 ? 22.020 10.402 1.679 1.00 85.38 369 LEU A C 1
ATOM 2811 O O . LEU A 1 369 ? 22.332 9.333 1.156 1.00 85.38 369 LEU A O 1
ATOM 2815 N N . CYS A 1 370 ? 21.447 10.463 2.886 1.00 84.94 370 CYS A N 1
ATOM 2816 C CA . CYS A 1 370 ? 21.182 9.268 3.684 1.00 84.94 370 CYS A CA 1
ATOM 2817 C C . CYS A 1 370 ? 20.100 8.370 3.060 1.00 84.94 370 CYS A C 1
ATOM 2819 O O . CYS A 1 370 ? 20.188 7.156 3.213 1.00 84.94 370 CYS A O 1
ATOM 2821 N N . GLN A 1 371 ? 19.121 8.931 2.338 1.00 78.44 371 GLN A N 1
ATOM 2822 C CA . GLN A 1 371 ? 18.104 8.166 1.602 1.00 78.44 371 GLN A CA 1
ATOM 2823 C C . GLN A 1 371 ? 18.722 7.304 0.493 1.00 78.44 371 GLN A C 1
ATOM 2825 O O . GLN A 1 371 ? 18.446 6.107 0.442 1.00 78.44 371 GLN A O 1
ATOM 2830 N N . ILE A 1 372 ? 19.615 7.857 -0.339 1.00 81.38 372 ILE A N 1
ATOM 2831 C CA . ILE A 1 372 ? 20.292 7.055 -1.374 1.00 81.38 372 ILE A CA 1
ATOM 2832 C C . ILE A 1 372 ? 21.215 6.001 -0.750 1.00 81.38 372 ILE A C 1
ATOM 2834 O O . ILE A 1 372 ? 21.281 4.874 -1.239 1.00 81.38 372 ILE A O 1
ATOM 2838 N N . PHE A 1 373 ? 21.936 6.336 0.324 1.00 87.25 373 PHE A N 1
ATOM 2839 C CA . PHE A 1 373 ? 22.834 5.380 0.982 1.00 87.25 373 PHE A CA 1
ATOM 2840 C C . PHE A 1 373 ? 22.069 4.186 1.573 1.00 87.25 373 PHE A C 1
ATOM 2842 O O . PHE A 1 373 ? 22.529 3.050 1.449 1.00 87.25 373 PHE A O 1
ATOM 2849 N N . ASP A 1 374 ? 20.887 4.428 2.144 1.00 79.38 374 ASP A N 1
ATOM 2850 C CA . ASP A 1 374 ? 19.973 3.392 2.634 1.00 79.38 374 ASP A CA 1
ATOM 2851 C C . ASP A 1 374 ? 19.382 2.552 1.486 1.00 79.38 374 ASP A C 1
ATOM 2853 O O . ASP A 1 374 ? 19.388 1.319 1.545 1.00 79.38 374 ASP A O 1
ATOM 2857 N N . ALA A 1 375 ? 18.968 3.195 0.387 1.00 77.75 375 ALA A N 1
ATOM 2858 C CA . ALA A 1 375 ? 18.462 2.517 -0.808 1.00 77.75 375 ALA A CA 1
ATOM 2859 C C . ALA A 1 375 ? 19.524 1.619 -1.472 1.00 77.75 375 ALA A C 1
ATOM 2861 O O . ALA A 1 375 ? 19.240 0.471 -1.812 1.00 77.75 375 ALA A O 1
ATOM 2862 N N . TYR A 1 376 ? 20.764 2.100 -1.607 1.00 86.38 376 TYR A N 1
ATOM 2863 C CA . TYR A 1 376 ? 21.871 1.303 -2.141 1.00 86.38 376 TYR A CA 1
ATOM 2864 C C . TYR A 1 376 ? 22.238 0.150 -1.197 1.00 86.38 376 TYR A C 1
ATOM 2866 O O . TYR A 1 376 ? 22.395 -0.983 -1.644 1.00 86.38 376 TYR A O 1
ATOM 2874 N N . ALA A 1 377 ? 22.307 0.391 0.118 1.00 86.00 377 ALA A N 1
ATOM 2875 C CA . ALA A 1 377 ? 22.550 -0.672 1.096 1.00 86.00 377 ALA A CA 1
ATOM 2876 C C . ALA A 1 377 ? 21.447 -1.748 1.098 1.00 86.00 377 ALA A C 1
ATOM 2878 O O . ALA A 1 377 ? 21.759 -2.929 1.265 1.00 86.00 377 ALA A O 1
ATOM 2879 N N . SER A 1 378 ? 20.188 -1.365 0.864 1.00 78.62 378 SER A N 1
ATOM 2880 C CA . SER A 1 378 ? 19.062 -2.298 0.723 1.00 78.62 378 SER A CA 1
ATOM 2881 C C . SER A 1 378 ? 19.176 -3.143 -0.547 1.00 78.62 378 SER A C 1
ATOM 2883 O O . SER A 1 378 ? 19.125 -4.369 -0.453 1.00 78.62 378 SER A O 1
ATOM 2885 N N . ALA A 1 379 ? 19.461 -2.525 -1.701 1.00 78.75 379 ALA A N 1
ATOM 2886 C CA . ALA A 1 379 ? 19.706 -3.244 -2.958 1.00 78.75 379 ALA A CA 1
ATOM 2887 C C . ALA A 1 379 ? 20.860 -4.258 -2.826 1.00 78.75 379 ALA A C 1
ATOM 2889 O O . ALA A 1 379 ? 20.765 -5.395 -3.280 1.00 78.75 379 ALA A O 1
ATOM 2890 N N . CYS A 1 380 ? 21.925 -3.889 -2.115 1.00 86.62 380 CYS A N 1
ATOM 2891 C CA . CYS A 1 380 ? 23.017 -4.798 -1.776 1.00 86.62 380 CYS A CA 1
ATOM 2892 C C . CYS A 1 380 ? 22.582 -5.941 -0.850 1.00 86.62 380 CYS A C 1
ATOM 2894 O O . CYS A 1 380 ? 23.000 -7.084 -1.034 1.00 86.62 380 CYS A O 1
ATOM 2896 N N . SER A 1 381 ? 21.722 -5.665 0.133 1.00 83.38 381 SER A N 1
ATOM 2897 C CA . SER A 1 381 ? 21.205 -6.694 1.034 1.00 83.38 381 SER A CA 1
ATOM 2898 C C . SER A 1 381 ? 20.270 -7.688 0.334 1.00 83.38 381 SER A C 1
ATOM 2900 O O . SER A 1 381 ? 20.221 -8.839 0.770 1.00 83.38 381 SER A O 1
ATOM 2902 N N . ALA A 1 382 ? 19.575 -7.289 -0.738 1.00 70.38 382 ALA A N 1
ATOM 2903 C CA . ALA A 1 382 ? 18.792 -8.197 -1.584 1.00 70.38 382 ALA A CA 1
ATOM 2904 C C . ALA A 1 382 ? 19.691 -9.235 -2.288 1.00 70.38 382 ALA A C 1
ATOM 2906 O O . ALA A 1 382 ? 19.379 -10.424 -2.298 1.00 70.38 382 ALA A O 1
ATOM 2907 N N . GLU A 1 383 ? 20.884 -8.820 -2.726 1.00 83.38 383 GLU A N 1
ATOM 2908 C CA . GLU A 1 383 ? 21.951 -9.697 -3.242 1.00 83.38 383 GLU A CA 1
ATOM 2909 C C . GLU A 1 383 ? 22.705 -10.469 -2.128 1.00 83.38 383 GLU A C 1
ATOM 2911 O O . GLU A 1 383 ? 23.759 -11.062 -2.354 1.00 83.38 383 GLU A O 1
ATOM 2916 N N . ASN A 1 384 ? 22.175 -10.489 -0.897 1.00 86.75 384 ASN A N 1
ATOM 2917 C CA . ASN A 1 384 ? 22.783 -11.059 0.316 1.00 86.75 384 ASN A CA 1
ATOM 2918 C C . ASN A 1 384 ? 24.110 -10.394 0.759 1.00 86.75 384 ASN A C 1
ATOM 2920 O O . ASN A 1 384 ? 24.869 -10.975 1.542 1.00 86.75 384 ASN A O 1
ATOM 2924 N N . ILE A 1 385 ? 24.387 -9.161 0.320 1.00 90.19 385 ILE A N 1
ATOM 2925 C CA . ILE A 1 385 ? 25.575 -8.373 0.686 1.00 90.19 385 ILE A CA 1
ATOM 2926 C C . ILE A 1 385 ? 25.196 -7.318 1.736 1.00 90.19 385 ILE A C 1
ATOM 2928 O O . ILE A 1 385 ? 24.886 -6.168 1.428 1.00 90.19 385 ILE A O 1
ATOM 2932 N N . THR A 1 386 ? 25.244 -7.689 3.018 1.00 89.12 386 THR A N 1
ATOM 2933 C CA . THR A 1 386 ? 24.985 -6.744 4.117 1.00 89.12 386 THR A CA 1
ATOM 2934 C C . THR A 1 386 ? 26.151 -5.767 4.310 1.00 89.12 386 THR A C 1
ATOM 2936 O O . THR A 1 386 ? 27.249 -6.166 4.707 1.00 89.12 386 THR A O 1
ATOM 2939 N N . ILE A 1 387 ? 25.904 -4.468 4.116 1.00 88.25 387 ILE A N 1
ATOM 2940 C CA . ILE A 1 387 ? 26.898 -3.403 4.320 1.00 88.25 387 ILE A CA 1
ATOM 2941 C C . ILE A 1 387 ? 26.695 -2.750 5.691 1.00 88.25 387 ILE A C 1
ATOM 2943 O O . ILE A 1 387 ? 25.635 -2.201 5.979 1.00 88.25 387 ILE A O 1
ATOM 2947 N N . GLN A 1 388 ? 27.726 -2.757 6.535 1.00 87.06 388 GLN A N 1
ATOM 2948 C CA . GLN A 1 388 ? 27.759 -1.951 7.760 1.00 87.06 388 GLN A CA 1
ATOM 2949 C C . GLN A 1 388 ? 28.344 -0.576 7.422 1.00 87.06 388 GLN A C 1
ATOM 2951 O O . GLN A 1 388 ? 29.561 -0.433 7.352 1.00 87.06 388 GLN A O 1
ATOM 2956 N N . TRP A 1 389 ? 27.481 0.407 7.139 1.00 87.50 389 TRP A N 1
ATOM 2957 C CA . TRP A 1 389 ? 27.900 1.733 6.654 1.00 87.50 389 TRP A CA 1
ATOM 2958 C C . TRP A 1 389 ? 27.623 2.894 7.614 1.00 87.50 389 TRP A C 1
ATOM 2960 O O . TRP A 1 389 ? 28.302 3.915 7.553 1.00 87.50 389 TRP A O 1
ATOM 2970 N N . ILE A 1 390 ? 26.661 2.737 8.524 1.00 85.12 390 ILE A N 1
ATOM 2971 C CA . ILE A 1 390 ? 26.159 3.810 9.398 1.00 85.12 390 ILE A CA 1
ATOM 2972 C C . ILE A 1 390 ? 27.275 4.421 10.275 1.00 85.12 390 ILE A C 1
ATOM 2974 O O . ILE A 1 390 ? 27.331 5.642 10.437 1.00 85.12 390 ILE A O 1
ATOM 2978 N N . ASP A 1 391 ? 28.207 3.601 10.774 1.00 84.00 391 ASP A N 1
ATOM 2979 C CA . ASP A 1 391 ? 29.340 4.049 11.603 1.00 84.00 391 ASP A CA 1
ATOM 2980 C C . ASP A 1 391 ? 30.345 4.939 10.840 1.00 84.00 391 ASP A C 1
ATOM 2982 O O . ASP A 1 391 ? 30.933 5.854 11.425 1.00 84.00 391 ASP A O 1
ATOM 2986 N N . ASP A 1 392 ? 30.529 4.708 9.534 1.00 86.69 392 ASP A N 1
ATOM 2987 C CA . ASP A 1 392 ? 31.444 5.481 8.680 1.00 86.69 392 ASP A CA 1
ATOM 2988 C C . ASP A 1 392 ? 30.843 6.832 8.240 1.00 86.69 392 ASP A C 1
ATOM 2990 O O . ASP A 1 392 ? 31.578 7.750 7.860 1.00 86.69 392 ASP A O 1
ATOM 2994 N N . PHE A 1 393 ? 29.518 7.002 8.353 1.00 88.19 393 PHE A N 1
ATOM 2995 C CA . PHE A 1 393 ? 28.802 8.228 7.986 1.00 88.19 393 PHE A CA 1
ATOM 2996 C C . PHE A 1 393 ? 28.011 8.814 9.167 1.00 88.19 393 PHE A C 1
ATOM 2998 O O . PHE A 1 393 ? 26.782 8.741 9.189 1.00 88.19 393 PHE A O 1
ATOM 3005 N N . PRO A 1 394 ? 28.669 9.520 10.115 1.00 85.38 394 PRO A N 1
ATOM 3006 C CA . PRO A 1 394 ? 28.026 10.047 11.323 1.00 85.38 394 PRO A CA 1
ATOM 3007 C C . PRO A 1 394 ? 26.813 10.962 11.105 1.00 85.38 394 PRO A C 1
ATOM 3009 O O . PRO A 1 394 ? 26.021 11.144 12.026 1.00 85.38 394 PRO A O 1
ATOM 3012 N N . ARG A 1 395 ? 26.640 11.544 9.911 1.00 86.50 395 ARG A N 1
ATOM 3013 C CA . ARG A 1 395 ? 25.447 12.341 9.566 1.00 86.50 395 ARG A CA 1
ATOM 3014 C C . ARG A 1 395 ? 24.199 11.485 9.343 1.00 86.50 395 ARG A C 1
ATOM 3016 O O . ARG A 1 395 ? 23.103 11.966 9.588 1.00 86.50 395 ARG A O 1
ATOM 3023 N N . CYS A 1 396 ? 24.389 10.222 8.971 1.00 86.56 396 CYS A N 1
ATOM 3024 C CA . CYS A 1 396 ? 23.353 9.204 8.836 1.00 86.56 396 CYS A CA 1
ATOM 3025 C C . CYS A 1 396 ? 23.280 8.271 10.060 1.00 86.56 396 CYS A C 1
ATOM 3027 O O . CYS A 1 396 ? 22.606 7.250 10.012 1.00 86.56 396 CYS A O 1
ATOM 3029 N N . SER A 1 397 ? 23.960 8.607 11.168 1.00 83.12 397 SER A N 1
ATOM 3030 C CA . SER A 1 397 ? 24.078 7.737 12.355 1.00 83.12 397 SER A CA 1
ATOM 3031 C C . SER A 1 397 ? 22.785 7.523 13.147 1.00 83.12 397 SER A C 1
ATOM 3033 O O . SER A 1 397 ? 22.751 6.691 14.052 1.00 83.12 397 SER A O 1
ATOM 3035 N N . THR A 1 398 ? 21.727 8.275 12.842 1.00 84.19 398 THR A N 1
ATOM 3036 C CA . THR A 1 398 ? 20.427 8.161 13.507 1.00 84.19 398 THR A CA 1
ATOM 3037 C C . THR A 1 398 ? 19.364 7.726 12.503 1.00 84.19 398 THR A C 1
ATOM 3039 O O . THR A 1 398 ? 19.341 8.313 11.421 1.00 84.19 398 THR A O 1
ATOM 3042 N N . PRO A 1 399 ? 18.436 6.817 12.841 1.00 76.94 399 PRO A N 1
ATOM 3043 C CA . PRO A 1 399 ? 17.388 6.371 11.916 1.00 76.94 399 PRO A CA 1
ATOM 3044 C C . PRO A 1 399 ? 16.517 7.503 11.333 1.00 76.94 399 PRO A C 1
ATOM 3046 O O . PRO A 1 399 ? 16.094 7.420 10.187 1.00 76.94 399 PRO A O 1
ATOM 3049 N N . CYS A 1 400 ? 16.333 8.618 12.049 1.00 84.00 400 CYS A N 1
ATOM 3050 C CA . CYS A 1 400 ? 15.668 9.816 11.521 1.00 84.00 400 CYS A CA 1
ATOM 3051 C C . CYS A 1 400 ? 16.489 10.652 10.519 1.00 84.00 400 CYS A C 1
ATOM 3053 O O . CYS A 1 400 ? 15.967 11.632 9.988 1.00 84.00 400 CYS A O 1
ATOM 3055 N N . ALA A 1 401 ? 17.765 10.338 10.269 1.00 83.88 401 ALA A N 1
ATOM 3056 C CA . ALA A 1 401 ? 18.637 11.166 9.432 1.00 83.88 401 ALA A CA 1
ATOM 3057 C C . ALA A 1 401 ? 18.174 11.200 7.970 1.00 83.88 401 ALA A C 1
ATOM 3059 O O . ALA A 1 401 ? 18.151 12.269 7.367 1.00 83.88 401 ALA A O 1
ATOM 3060 N N . SER A 1 402 ? 17.699 10.068 7.443 1.00 73.75 402 SER A N 1
ATOM 3061 C CA . SER A 1 402 ? 17.046 9.952 6.132 1.00 73.75 402 SER A CA 1
ATOM 3062 C C . SER A 1 402 ? 15.674 10.643 6.059 1.00 73.75 402 SER A C 1
ATOM 3064 O O . SER A 1 402 ? 15.011 10.560 5.032 1.00 73.75 402 SER A O 1
ATOM 3066 N N . SER A 1 403 ? 15.235 11.339 7.118 1.00 75.81 403 SER A N 1
ATOM 3067 C CA . SER A 1 403 ? 13.905 11.960 7.233 1.00 75.81 403 SER A CA 1
ATOM 3068 C C . SER A 1 403 ? 12.774 10.996 6.827 1.00 75.81 403 SER A C 1
ATOM 3070 O O . SER A 1 403 ? 12.031 11.289 5.894 1.00 75.81 403 SER A O 1
ATOM 3072 N N . PRO A 1 404 ? 12.644 9.830 7.493 1.00 73.75 404 PRO A N 1
ATOM 3073 C CA . PRO A 1 404 ? 11.776 8.738 7.045 1.00 73.75 404 PRO A CA 1
ATOM 3074 C C . PRO A 1 404 ? 10.272 9.009 7.211 1.00 73.75 404 PRO A C 1
ATOM 3076 O O . PRO A 1 404 ? 9.471 8.206 6.739 1.00 73.75 404 PRO A O 1
ATOM 3079 N N . CYS A 1 405 ? 9.887 10.104 7.875 1.00 76.06 405 CYS A N 1
ATOM 3080 C CA . CYS A 1 405 ? 8.497 10.488 8.114 1.00 76.06 405 CYS A CA 1
ATOM 3081 C C . CYS A 1 405 ? 8.011 11.515 7.078 1.00 76.06 405 CYS A C 1
ATOM 3083 O O . CYS A 1 405 ? 8.675 12.523 6.830 1.00 76.06 405 CYS A O 1
ATOM 3085 N N . PHE A 1 406 ? 6.828 11.287 6.512 1.00 66.56 406 PHE A N 1
ATOM 3086 C CA . PHE A 1 406 ? 6.246 12.069 5.421 1.00 66.56 406 PHE A CA 1
ATOM 3087 C C . PHE A 1 406 ? 5.239 13.122 5.904 1.00 66.56 406 PHE A C 1
ATOM 3089 O O . PHE A 1 406 ? 4.913 13.217 7.084 1.00 66.56 406 PHE A O 1
ATOM 3096 N N . ASN A 1 407 ? 4.745 13.942 4.971 1.00 61.66 407 ASN A N 1
ATOM 3097 C CA . ASN A 1 407 ? 3.568 14.803 5.155 1.00 61.66 407 ASN A CA 1
ATOM 3098 C C . ASN A 1 407 ? 3.629 15.783 6.349 1.00 61.66 407 ASN A C 1
ATOM 3100 O O . ASN A 1 407 ? 2.613 16.144 6.936 1.00 61.66 407 ASN A O 1
ATOM 3104 N N . GLY A 1 408 ? 4.835 16.247 6.695 1.00 68.44 408 GLY A N 1
ATOM 3105 C CA . GLY A 1 408 ? 5.061 17.182 7.805 1.00 68.44 408 GLY A CA 1
ATOM 3106 C C . GLY A 1 408 ? 5.103 16.533 9.194 1.00 68.44 408 GLY A C 1
ATOM 3107 O O . GLY A 1 408 ? 5.136 17.252 10.192 1.00 68.44 408 GLY A O 1
ATOM 3108 N N . ALA A 1 409 ? 5.123 15.200 9.265 1.00 73.69 409 ALA A N 1
ATOM 3109 C CA . ALA A 1 409 ? 5.295 14.441 10.496 1.00 73.69 409 ALA A CA 1
ATOM 3110 C C . ALA A 1 409 ? 6.653 14.694 11.176 1.00 73.69 409 ALA A C 1
ATOM 3112 O O . ALA A 1 409 ? 7.653 15.021 10.530 1.00 73.69 409 ALA A O 1
ATOM 3113 N N . THR A 1 410 ? 6.708 14.504 12.496 1.00 85.69 410 THR A N 1
ATOM 3114 C CA . THR A 1 410 ? 7.943 14.661 13.285 1.00 85.69 410 THR A CA 1
ATOM 3115 C C . THR A 1 410 ? 8.578 13.303 13.573 1.00 85.69 410 THR A C 1
ATOM 3117 O O . THR A 1 410 ? 7.966 12.453 14.208 1.00 85.69 410 THR A O 1
ATOM 3120 N N . CYS A 1 411 ? 9.827 13.105 13.146 1.00 83.56 411 CYS A N 1
ATOM 3121 C CA . CYS A 1 411 ? 10.571 11.874 13.420 1.00 83.56 411 CYS A CA 1
ATOM 3122 C C . CYS A 1 411 ? 11.203 11.874 14.820 1.00 83.56 411 CYS A C 1
ATOM 3124 O O . CYS A 1 411 ? 11.855 12.848 15.214 1.00 83.56 411 CYS A O 1
ATOM 3126 N N . ARG A 1 412 ? 11.084 10.755 15.541 1.00 89.31 412 ARG A N 1
ATOM 3127 C CA . ARG A 1 412 ? 11.766 10.477 16.813 1.00 89.31 412 ARG A CA 1
ATOM 3128 C C . ARG A 1 412 ? 12.674 9.258 16.671 1.00 89.31 412 ARG A C 1
ATOM 3130 O O . ARG A 1 412 ? 12.278 8.248 16.108 1.00 89.31 412 ARG A O 1
ATOM 3137 N N . ASN A 1 413 ? 13.895 9.343 17.200 1.00 85.00 413 ASN A N 1
ATOM 3138 C CA . ASN A 1 413 ? 14.834 8.217 17.202 1.00 85.00 413 ASN A CA 1
ATOM 3139 C C . ASN A 1 413 ? 14.579 7.296 18.404 1.00 85.00 413 ASN A C 1
ATOM 3141 O O . ASN A 1 413 ? 14.606 7.761 19.546 1.00 85.00 413 ASN A O 1
ATOM 3145 N N . GLU A 1 414 ? 14.451 5.994 18.159 1.00 81.69 414 GLU A N 1
ATOM 3146 C CA . GLU A 1 414 ? 14.223 4.954 19.166 1.00 81.69 414 GLU A CA 1
ATOM 3147 C C . GLU A 1 414 ? 15.278 3.845 19.048 1.00 81.69 414 GLU A C 1
ATOM 3149 O O . GLU A 1 414 ? 15.091 2.803 18.419 1.00 81.69 414 GLU A O 1
ATOM 3154 N N . GLY A 1 415 ? 16.447 4.085 19.649 1.00 80.31 415 GLY A N 1
ATOM 3155 C CA . GLY A 1 415 ? 17.579 3.159 19.579 1.00 80.31 415 GLY A CA 1
ATOM 3156 C C . GLY A 1 415 ? 18.124 3.046 18.153 1.00 80.31 415 GLY A C 1
ATOM 3157 O O . GLY A 1 415 ? 18.686 4.009 17.637 1.00 80.31 415 GLY A O 1
ATOM 3158 N N . SER A 1 416 ? 17.970 1.870 17.539 1.00 71.62 416 SER A N 1
ATOM 3159 C CA . SER A 1 416 ? 18.290 1.612 16.126 1.00 71.62 416 SER A CA 1
ATOM 3160 C C . SER A 1 416 ? 17.077 1.721 15.190 1.00 71.62 416 SER A C 1
ATOM 3162 O O . SER A 1 416 ? 17.202 1.395 14.014 1.00 71.62 416 SER A O 1
ATOM 3164 N N . SER A 1 417 ? 15.919 2.157 15.696 1.00 70.44 417 SER A N 1
ATOM 3165 C CA . SER A 1 417 ? 14.688 2.405 14.935 1.00 70.44 417 SER A CA 1
ATOM 3166 C C . SER A 1 417 ? 14.242 3.872 15.055 1.00 70.44 417 SER A C 1
ATOM 3168 O O . SER A 1 417 ? 14.899 4.689 15.708 1.00 70.44 417 SER A O 1
ATOM 3170 N N . TYR A 1 418 ? 13.118 4.217 14.435 1.00 81.12 418 TYR A N 1
ATOM 3171 C CA . TYR A 1 418 ? 12.422 5.492 14.603 1.00 81.12 418 TYR A CA 1
ATOM 3172 C C . TYR A 1 418 ? 10.919 5.276 14.807 1.00 81.12 418 TYR A C 1
ATOM 3174 O O . TYR A 1 418 ? 10.388 4.212 14.498 1.00 81.12 418 TYR A O 1
ATOM 3182 N N . THR A 1 419 ? 10.250 6.321 15.284 1.00 80.19 419 THR A N 1
ATOM 3183 C CA . THR A 1 419 ? 8.791 6.480 15.279 1.00 80.19 419 THR A CA 1
ATOM 3184 C C . THR A 1 419 ? 8.429 7.832 14.660 1.00 80.19 419 THR A C 1
ATOM 3186 O O . THR A 1 419 ? 9.217 8.783 14.713 1.00 80.19 419 THR A O 1
ATOM 3189 N N . CYS A 1 420 ? 7.255 7.923 14.034 1.00 74.75 420 CYS A N 1
ATOM 3190 C CA . CYS A 1 420 ? 6.787 9.129 13.354 1.00 74.75 420 CYS A CA 1
ATOM 3191 C C . CYS A 1 420 ? 5.525 9.691 14.027 1.00 74.75 420 CYS A C 1
ATOM 3193 O O . CYS A 1 420 ? 4.489 9.036 14.061 1.00 74.75 420 CYS A O 1
ATOM 3195 N N . ASP A 1 421 ? 5.591 10.929 14.522 1.00 80.56 421 ASP A N 1
ATOM 3196 C CA . ASP A 1 421 ? 4.411 11.676 14.969 1.00 80.56 421 ASP A CA 1
ATOM 3197 C C . ASP A 1 421 ? 3.694 12.262 13.748 1.00 80.56 421 ASP A C 1
ATOM 3199 O O . ASP A 1 421 ? 4.152 13.265 13.186 1.00 80.56 421 ASP A O 1
ATOM 3203 N N . CYS A 1 422 ? 2.583 11.664 13.326 1.00 71.81 422 CYS A N 1
ATOM 3204 C CA . CYS A 1 422 ? 1.881 12.123 12.132 1.00 71.81 422 CYS A CA 1
ATOM 3205 C C . CYS A 1 422 ? 1.177 13.474 12.314 1.00 71.81 422 CYS A C 1
ATOM 3207 O O . CYS A 1 422 ? 0.671 13.811 13.387 1.00 71.81 422 CYS A O 1
ATOM 3209 N N . ALA A 1 423 ? 1.156 14.262 11.236 1.00 68.88 423 ALA A N 1
ATOM 3210 C CA . ALA A 1 423 ? 0.316 15.448 11.141 1.00 68.88 423 ALA A CA 1
ATOM 3211 C C . ALA A 1 423 ? -1.160 15.037 10.982 1.00 68.88 423 ALA A C 1
ATOM 3213 O O . ALA A 1 423 ? -1.450 13.985 10.418 1.00 68.88 423 ALA A O 1
ATOM 3214 N N . ASP A 1 424 ? -2.089 15.874 11.453 1.00 56.72 424 ASP A N 1
ATOM 3215 C CA . ASP A 1 424 ? -3.528 15.575 11.411 1.00 56.72 424 ASP A CA 1
ATOM 3216 C C . ASP A 1 424 ? -3.997 15.240 9.976 1.00 56.72 424 ASP A C 1
ATOM 3218 O O . ASP A 1 424 ? -3.767 16.017 9.045 1.00 56.72 424 ASP A O 1
ATOM 3222 N N . GLY A 1 425 ? -4.665 14.091 9.807 1.00 54.53 425 GLY A N 1
ATOM 3223 C CA . GLY A 1 425 ? -5.084 13.558 8.501 1.00 54.53 425 GLY A CA 1
ATOM 3224 C C . GLY A 1 425 ? -4.027 12.710 7.775 1.00 54.53 425 GLY A C 1
ATOM 3225 O O . GLY A 1 425 ? -4.151 12.498 6.567 1.00 54.53 425 GLY A O 1
ATOM 3226 N N . TYR A 1 426 ? -2.991 12.238 8.477 1.00 60.16 426 TYR A N 1
ATOM 3227 C CA . TYR A 1 426 ? -2.011 11.265 7.983 1.00 60.16 426 TYR A CA 1
ATOM 3228 C C . TYR A 1 426 ? -1.703 10.198 9.038 1.00 60.16 426 TYR A C 1
ATOM 3230 O O . TYR A 1 426 ? -1.681 10.508 10.228 1.00 60.16 426 TYR A O 1
ATOM 3238 N N . ILE A 1 427 ? -1.446 8.964 8.593 1.00 61.72 427 ILE A N 1
ATOM 3239 C CA . ILE A 1 427 ? -1.294 7.765 9.440 1.00 61.72 427 ILE A CA 1
ATOM 3240 C C . ILE A 1 427 ? -0.238 6.779 8.892 1.00 61.72 427 ILE A C 1
ATOM 3242 O O . ILE A 1 427 ? 0.351 6.995 7.822 1.00 61.72 427 ILE A O 1
ATOM 3246 N N . GLY A 1 428 ? -0.007 5.688 9.631 1.00 58.00 428 GLY A N 1
ATOM 3247 C CA . GLY A 1 428 ? 0.972 4.631 9.343 1.00 58.00 428 GLY A CA 1
ATOM 3248 C C . GLY A 1 428 ? 2.393 4.939 9.835 1.00 58.00 428 GLY A C 1
ATOM 3249 O O . GLY A 1 428 ? 2.730 6.089 10.104 1.00 58.00 428 GLY A O 1
ATOM 3250 N N . ASP A 1 429 ? 3.256 3.917 9.898 1.00 64.44 429 ASP A N 1
ATOM 3251 C CA . ASP A 1 429 ? 4.612 3.967 10.493 1.00 64.44 429 ASP A CA 1
ATOM 3252 C C . ASP A 1 429 ? 5.510 5.114 10.003 1.00 64.44 429 ASP A C 1
ATOM 3254 O O . ASP A 1 429 ? 6.411 5.560 10.714 1.00 64.44 429 ASP A O 1
ATOM 3258 N N . ARG A 1 430 ? 5.284 5.582 8.769 1.00 63.88 430 ARG A N 1
ATOM 3259 C CA . ARG A 1 430 ? 6.005 6.702 8.150 1.00 63.88 430 ARG A CA 1
ATOM 3260 C C . ARG A 1 430 ? 5.130 7.938 7.912 1.00 63.88 430 ARG A C 1
ATOM 3262 O O . ARG A 1 430 ? 5.602 8.898 7.313 1.00 63.88 430 ARG A O 1
ATOM 3269 N N . CYS A 1 431 ? 3.868 7.948 8.338 1.00 63.94 431 CYS A N 1
ATOM 3270 C CA . CYS A 1 431 ? 2.888 9.004 8.046 1.00 63.94 431 CYS A CA 1
ATOM 3271 C C . CYS A 1 431 ? 2.668 9.244 6.540 1.00 63.94 431 CYS A C 1
ATOM 3273 O O . CYS A 1 431 ? 2.384 10.358 6.096 1.00 63.94 431 CYS A O 1
ATOM 3275 N N . ASN A 1 432 ? 2.864 8.196 5.736 1.00 58.62 432 ASN A N 1
ATOM 3276 C CA . ASN A 1 432 ? 2.754 8.181 4.277 1.00 58.62 432 ASN A CA 1
ATOM 3277 C C . ASN A 1 432 ? 1.331 7.873 3.781 1.00 58.62 432 ASN A C 1
ATOM 3279 O O . ASN A 1 432 ? 1.060 8.053 2.593 1.00 58.62 432 ASN A O 1
ATOM 3283 N N . ILE A 1 433 ? 0.434 7.419 4.657 1.00 55.06 433 ILE A N 1
ATOM 3284 C CA . ILE A 1 433 ? -0.984 7.208 4.353 1.00 55.06 433 ILE A CA 1
ATOM 3285 C C . ILE A 1 433 ? -1.734 8.500 4.671 1.00 55.06 433 ILE A C 1
ATOM 3287 O O . ILE A 1 433 ? -1.459 9.145 5.682 1.00 55.06 433 ILE A O 1
ATOM 3291 N N . ARG A 1 434 ? -2.680 8.886 3.813 1.00 51.25 434 ARG A N 1
ATOM 3292 C CA . ARG A 1 434 ? -3.509 10.079 3.994 1.00 51.25 434 ARG A CA 1
ATOM 3293 C C . ARG A 1 434 ? -4.888 9.686 4.534 1.00 51.25 434 ARG A C 1
ATOM 3295 O O . ARG A 1 434 ? -5.757 9.256 3.778 1.00 51.25 434 ARG A O 1
ATOM 3302 N N . ASP A 1 435 ? -5.077 9.881 5.832 1.00 60.84 435 ASP A N 1
ATOM 3303 C CA . ASP A 1 435 ? -6.296 9.585 6.595 1.00 60.84 435 ASP A CA 1
ATOM 3304 C C . ASP A 1 435 ? -7.392 10.646 6.373 1.00 60.84 435 ASP A C 1
ATOM 3306 O O . ASP A 1 435 ? -7.781 11.409 7.255 1.00 60.84 435 ASP A O 1
ATOM 3310 N N . VAL A 1 436 ? -7.843 10.758 5.123 1.00 59.66 436 VAL A N 1
ATOM 3311 C CA . VAL A 1 436 ? -9.118 11.416 4.773 1.00 59.66 436 VAL A CA 1
ATOM 3312 C C . VAL A 1 436 ? -9.989 10.570 3.851 1.00 59.66 436 VAL A C 1
ATOM 3314 O O . VAL A 1 436 ? -11.121 10.963 3.594 1.00 59.66 436 VAL A O 1
ATOM 3317 N N . CYS A 1 437 ? -9.506 9.414 3.380 1.00 66.94 437 CYS A N 1
ATOM 3318 C CA . CYS A 1 437 ? -10.348 8.484 2.630 1.00 66.94 437 CYS A CA 1
ATOM 3319 C C . CYS A 1 437 ? -11.118 7.506 3.538 1.00 66.94 437 CYS A C 1
ATOM 3321 O O . CYS A 1 437 ? -11.894 6.712 3.026 1.00 66.94 437 CYS A O 1
ATOM 3323 N N . ASN A 1 438 ? -10.919 7.553 4.861 1.00 76.38 438 ASN A N 1
ATOM 3324 C CA . ASN A 1 438 ? -11.657 6.761 5.843 1.00 76.38 438 ASN A CA 1
ATOM 3325 C C . ASN A 1 438 ? -12.346 7.728 6.823 1.00 76.38 438 ASN A C 1
ATOM 3327 O O . ASN A 1 438 ? -11.718 8.294 7.713 1.00 76.38 438 ASN A O 1
ATOM 3331 N N . ILE A 1 439 ? -13.627 8.013 6.603 1.00 84.81 439 ILE A N 1
ATOM 3332 C CA . ILE A 1 439 ? -14.385 9.032 7.329 1.00 84.81 439 ILE A CA 1
ATOM 3333 C C . ILE A 1 439 ? -15.055 8.383 8.553 1.00 84.81 439 ILE A C 1
ATOM 3335 O O . ILE A 1 439 ? -15.948 7.549 8.387 1.00 84.81 439 ILE A O 1
ATOM 3339 N N . PRO A 1 440 ? -14.704 8.776 9.793 1.00 89.19 440 PRO A N 1
ATOM 3340 C CA . PRO A 1 440 ? -15.348 8.233 10.982 1.00 89.19 440 PRO A CA 1
ATOM 3341 C C . PRO A 1 440 ? -16.799 8.724 11.105 1.00 89.19 440 PRO A C 1
ATOM 3343 O O . PRO A 1 440 ? -17.093 9.926 11.080 1.00 89.19 440 PRO A O 1
ATOM 3346 N N . ILE A 1 441 ? -17.706 7.771 11.297 1.00 92.50 441 ILE A N 1
ATOM 3347 C CA . ILE A 1 441 ? -19.127 7.959 11.578 1.00 92.50 441 ILE A CA 1
ATOM 3348 C C . ILE A 1 441 ? -19.367 7.656 13.054 1.00 92.50 441 ILE A C 1
ATOM 3350 O O . ILE A 1 441 ? -19.261 6.517 13.501 1.00 92.50 441 ILE A O 1
ATOM 3354 N N . ILE A 1 442 ? -19.770 8.675 13.810 1.00 95.19 442 ILE A N 1
ATOM 3355 C CA . ILE A 1 442 ? -20.109 8.527 15.227 1.00 95.19 442 ILE A CA 1
ATOM 3356 C C . ILE A 1 442 ? -21.573 8.102 15.307 1.00 95.19 442 ILE A C 1
ATOM 3358 O O . ILE A 1 442 ? -22.478 8.927 15.150 1.00 95.19 442 ILE A O 1
ATOM 3362 N N . VAL A 1 443 ? -21.817 6.817 15.528 1.00 95.88 443 VAL A N 1
ATOM 3363 C CA . VAL A 1 443 ? -23.154 6.237 15.670 1.00 95.88 443 VAL A CA 1
ATOM 3364 C C . VAL A 1 443 ? -23.569 6.306 17.140 1.00 95.88 443 VAL A C 1
ATOM 3366 O O . VAL A 1 443 ? -22.770 6.107 18.049 1.00 95.88 443 VAL A O 1
ATOM 3369 N N . TYR A 1 444 ? -24.829 6.628 17.411 1.00 95.75 444 TYR A N 1
ATOM 3370 C CA . TYR A 1 444 ? -25.359 6.684 18.771 1.00 95.75 444 TYR A CA 1
ATOM 3371 C C . TYR A 1 444 ? -26.813 6.225 18.813 1.00 95.75 444 TYR A C 1
ATOM 3373 O O . TYR A 1 444 ? -27.672 6.638 18.021 1.00 95.75 444 TYR A O 1
ATOM 3381 N N . TYR A 1 445 ? -27.087 5.328 19.754 1.00 95.94 445 TYR A N 1
ATOM 3382 C CA . TYR A 1 445 ? -28.284 4.502 19.743 1.00 95.94 445 TYR A CA 1
ATOM 3383 C C . TYR A 1 445 ? -28.943 4.402 21.118 1.00 95.94 445 TYR A C 1
ATOM 3385 O O . TYR A 1 445 ? -28.351 4.648 22.172 1.00 95.94 445 TYR A O 1
ATOM 3393 N N . GLY A 1 446 ? -30.218 4.037 21.093 1.00 94.56 446 GLY A N 1
ATOM 3394 C CA . GLY A 1 446 ? -31.010 3.702 22.267 1.00 94.56 446 GLY A CA 1
ATOM 3395 C C . GLY A 1 446 ? -32.341 3.070 21.856 1.00 94.56 446 GLY A C 1
ATOM 3396 O O . GLY A 1 446 ? -32.589 2.875 20.663 1.00 94.56 446 GLY A O 1
ATOM 3397 N N . PRO A 1 447 ? -33.262 2.810 22.799 1.00 91.38 447 PRO A N 1
ATOM 3398 C CA . PRO A 1 447 ? -34.470 2.007 22.573 1.00 91.38 447 PRO A CA 1
ATOM 3399 C C . PRO A 1 447 ? -35.547 2.669 21.690 1.00 91.38 447 PRO A C 1
ATOM 3401 O O . PRO A 1 447 ? -36.638 2.123 21.559 1.00 91.38 447 PRO A O 1
ATOM 3404 N N . SER A 1 448 ? -35.285 3.856 21.129 1.00 90.38 448 SER A N 1
ATOM 3405 C CA . SER A 1 448 ? -36.225 4.582 20.255 1.00 90.38 448 SER A CA 1
ATOM 3406 C C . SER A 1 448 ? -35.673 4.887 18.860 1.00 90.38 448 SER A C 1
ATOM 3408 O O . SER A 1 448 ? -36.458 5.126 17.947 1.00 90.38 448 SER A O 1
ATOM 3410 N N . ALA A 1 449 ? -34.349 4.955 18.692 1.00 92.75 449 ALA A N 1
ATOM 3411 C CA . ALA A 1 449 ? -33.719 5.287 17.418 1.00 92.75 449 ALA A CA 1
ATOM 3412 C C . ALA A 1 449 ? -32.241 4.877 17.396 1.00 92.75 449 ALA A C 1
ATOM 3414 O O . ALA A 1 449 ? -31.561 4.936 18.422 1.00 92.75 449 ALA A O 1
ATOM 3415 N N . ILE A 1 450 ? -31.757 4.531 16.206 1.00 94.62 450 ILE A N 1
ATOM 3416 C CA . ILE A 1 450 ? -30.337 4.580 15.846 1.00 94.62 450 ILE A CA 1
ATOM 3417 C C . ILE A 1 450 ? -30.142 5.865 15.042 1.00 94.62 450 ILE A C 1
ATOM 3419 O O . ILE A 1 450 ? -30.926 6.153 14.134 1.00 94.62 450 ILE A O 1
ATOM 3423 N N . ASN A 1 451 ? -29.120 6.646 15.365 1.00 93.44 451 ASN A N 1
ATOM 3424 C CA . ASN A 1 451 ? -28.747 7.856 14.637 1.00 93.44 451 ASN A CA 1
ATOM 3425 C C . ASN A 1 451 ? -27.229 7.873 14.474 1.00 93.44 451 ASN A C 1
ATOM 3427 O O . ASN A 1 451 ? -26.527 7.162 15.189 1.00 93.44 451 ASN A O 1
ATOM 3431 N N . TYR A 1 452 ? -26.722 8.712 13.581 1.00 93.31 452 TYR A N 1
ATOM 3432 C CA . TYR A 1 452 ? -25.287 8.938 13.474 1.00 93.31 452 TYR A CA 1
ATOM 3433 C C . TYR A 1 452 ? -24.967 10.410 13.256 1.00 93.31 452 TYR A C 1
ATOM 3435 O O . TYR A 1 452 ? -25.852 11.206 12.943 1.00 93.31 452 TYR A O 1
ATOM 3443 N N . GLN A 1 453 ? -23.696 10.766 13.407 1.00 93.31 453 GLN A N 1
ATOM 3444 C CA . GLN A 1 453 ? -23.129 12.026 12.957 1.00 93.31 453 GLN A CA 1
ATOM 3445 C C . GLN A 1 453 ? -21.877 11.754 12.122 1.00 93.31 453 GLN A C 1
ATOM 3447 O O . GLN A 1 453 ? -20.963 11.064 12.562 1.00 93.31 453 GLN A O 1
ATOM 3452 N N . VAL A 1 454 ? -21.840 12.338 10.926 1.00 90.56 454 VAL A N 1
ATOM 3453 C CA . VAL A 1 454 ? -20.712 12.271 9.988 1.00 90.56 454 VAL A CA 1
ATOM 3454 C C . VAL A 1 454 ? -20.411 13.672 9.468 1.00 90.56 454 VAL A C 1
ATOM 3456 O O . VAL A 1 454 ? -21.316 14.508 9.388 1.00 90.56 454 VAL A O 1
ATOM 3459 N N . THR A 1 455 ? -19.157 13.944 9.110 1.00 85.69 455 THR A N 1
ATOM 3460 C CA . THR A 1 455 ? -18.764 15.182 8.423 1.00 85.69 455 THR A CA 1
ATOM 3461 C C . THR A 1 455 ? -18.074 14.845 7.109 1.00 85.69 455 THR A C 1
ATOM 3463 O O . THR A 1 455 ? -16.892 14.526 7.102 1.00 85.69 455 THR A O 1
ATOM 3466 N N . ILE A 1 456 ? -18.809 14.961 6.003 1.00 79.88 456 ILE A N 1
ATOM 3467 C CA . ILE A 1 456 ? -18.296 14.763 4.640 1.00 79.88 456 ILE A CA 1
ATOM 3468 C C . ILE A 1 456 ? -18.167 16.146 3.996 1.00 79.88 456 ILE A C 1
ATOM 3470 O O . ILE A 1 456 ? -19.066 16.975 4.137 1.00 79.88 456 ILE A O 1
ATOM 3474 N N . ASN A 1 457 ? -17.053 16.445 3.320 1.00 72.81 457 ASN A N 1
ATOM 3475 C CA . ASN A 1 457 ? -16.839 17.726 2.621 1.00 72.81 457 ASN A CA 1
ATOM 3476 C C . ASN A 1 457 ? -17.083 18.992 3.485 1.00 72.81 457 ASN A C 1
ATOM 3478 O O . ASN A 1 457 ? -17.616 19.997 3.014 1.00 72.81 457 ASN A O 1
ATOM 3482 N N . ASN A 1 458 ? -16.683 18.959 4.765 1.00 75.75 458 ASN A N 1
ATOM 3483 C CA . ASN A 1 458 ? -16.959 19.988 5.791 1.00 75.75 458 ASN A CA 1
ATOM 3484 C C . ASN A 1 458 ? -18.454 20.225 6.110 1.00 75.75 458 ASN A C 1
ATOM 3486 O O . ASN A 1 458 ? -18.796 21.202 6.780 1.00 75.75 458 ASN A O 1
ATOM 3490 N N . VAL A 1 459 ? -19.350 19.339 5.671 1.00 81.19 459 VAL A N 1
ATOM 3491 C CA . VAL A 1 459 ? -20.779 19.364 5.993 1.00 81.19 459 VAL A CA 1
ATOM 3492 C C . VAL A 1 459 ? -21.078 18.280 7.023 1.00 81.19 459 VAL A C 1
ATOM 3494 O O . VAL A 1 459 ? -21.130 17.093 6.710 1.00 81.19 459 VAL A O 1
ATOM 3497 N N . THR A 1 460 ? -21.297 18.692 8.271 1.00 87.31 460 THR A N 1
ATOM 3498 C CA . THR A 1 460 ? -21.756 17.782 9.324 1.00 87.31 460 THR A CA 1
ATOM 3499 C C . THR A 1 460 ? -23.249 17.503 9.161 1.00 87.31 460 THR A C 1
ATOM 3501 O O . THR A 1 460 ? -24.066 18.428 9.176 1.00 87.31 460 THR A O 1
ATOM 3504 N N . THR A 1 461 ? -23.620 16.231 9.042 1.00 88.06 461 THR A N 1
ATOM 3505 C CA . THR A 1 461 ? -25.018 15.777 9.026 1.00 88.06 461 THR A CA 1
ATOM 3506 C C . THR A 1 461 ? -25.300 14.886 10.232 1.00 88.06 461 THR A C 1
ATOM 3508 O O . THR A 1 461 ? -24.381 14.352 10.855 1.00 88.06 461 THR A O 1
ATOM 3511 N N . SER A 1 462 ? -26.569 14.777 10.635 1.00 88.44 462 SER A N 1
ATOM 3512 C CA . SER A 1 462 ? -26.961 13.905 11.753 1.00 88.44 462 SER A CA 1
ATOM 3513 C C . SER A 1 462 ? -28.350 13.278 11.553 1.00 88.44 462 SER A C 1
ATOM 3515 O O . SER A 1 462 ? -29.318 13.705 12.191 1.00 88.44 462 SER A O 1
ATOM 3517 N N . PRO A 1 463 ? -28.496 12.346 10.593 1.00 85.75 463 PRO A N 1
ATOM 3518 C CA . PRO A 1 463 ? -29.764 11.693 10.291 1.00 85.75 463 PRO A CA 1
ATOM 3519 C C . PRO A 1 463 ? -30.085 10.550 11.271 1.00 85.75 463 PRO A C 1
ATOM 3521 O O . PRO A 1 463 ? -29.253 10.099 12.059 1.00 85.75 463 PRO A O 1
ATOM 3524 N N . SER A 1 464 ? -31.328 10.069 11.199 1.00 86.12 464 SER A N 1
ATOM 3525 C CA . SER A 1 464 ? -31.778 8.868 11.905 1.00 86.12 464 SER A CA 1
ATOM 3526 C C . SER A 1 464 ? -31.736 7.680 10.948 1.00 86.12 464 SER A C 1
ATOM 3528 O O . SER A 1 464 ? -32.340 7.748 9.878 1.00 86.12 464 SER A O 1
ATOM 3530 N N . LEU A 1 465 ? -31.025 6.620 11.334 1.00 84.25 465 LEU A N 1
ATOM 3531 C CA . LEU A 1 465 ? -30.818 5.412 10.533 1.00 84.25 465 LEU A CA 1
ATOM 3532 C C . LEU A 1 465 ? -32.029 4.473 10.631 1.00 84.25 465 LEU A C 1
ATOM 3534 O O . LEU A 1 465 ? -32.543 3.990 9.627 1.00 84.25 465 LEU A O 1
ATOM 3538 N N . VAL A 1 466 ? -32.517 4.234 11.856 1.00 84.62 466 VAL A N 1
ATOM 3539 C CA . VAL A 1 466 ? -33.604 3.281 12.132 1.00 84.62 466 VAL A CA 1
ATOM 3540 C C . VAL A 1 466 ? -34.503 3.808 13.250 1.00 84.62 466 VAL A C 1
ATOM 3542 O O . VAL A 1 466 ? -34.033 4.130 14.340 1.00 84.62 466 VAL A O 1
ATOM 3545 N N . SER A 1 467 ? -35.819 3.822 13.021 1.00 76.06 467 SER A N 1
ATOM 3546 C CA . SER A 1 467 ? -36.841 4.293 13.976 1.00 76.06 467 SER A CA 1
ATOM 3547 C C . SER A 1 467 ? -37.288 3.255 15.021 1.00 76.06 467 SER A C 1
ATOM 3549 O O . SER A 1 467 ? -38.236 3.499 15.766 1.00 76.06 467 SER A O 1
ATOM 3551 N N . GLY A 1 468 ? -36.641 2.086 15.048 1.00 77.12 468 GLY A N 1
ATOM 3552 C CA . GLY A 1 468 ? -36.900 0.990 15.992 1.00 77.12 468 GLY A CA 1
ATOM 3553 C C . GLY A 1 468 ? -35.941 0.944 17.185 1.00 77.12 468 GLY A C 1
ATOM 3554 O O . GLY A 1 468 ? -36.227 0.255 18.158 1.00 77.12 468 GLY A O 1
ATOM 3555 N N . GLY A 1 469 ? -34.836 1.696 17.127 1.00 86.94 469 GLY A N 1
ATOM 3556 C CA . GLY A 1 469 ? -33.801 1.671 18.157 1.00 86.94 469 GLY A CA 1
ATOM 3557 C C . GLY A 1 469 ? -32.966 0.391 18.194 1.00 86.94 469 GLY A C 1
ATOM 3558 O O . GLY A 1 469 ? -33.175 -0.543 17.423 1.00 86.94 469 GLY A O 1
ATOM 3559 N N . ALA A 1 470 ? -32.013 0.376 19.120 1.00 94.12 470 ALA A N 1
ATOM 3560 C CA . ALA A 1 470 ? -31.201 -0.783 19.460 1.00 94.12 470 ALA A CA 1
ATOM 3561 C C . ALA A 1 470 ? -30.998 -0.843 20.976 1.00 94.12 470 ALA A C 1
ATOM 3563 O O . ALA A 1 470 ? -30.942 0.190 21.653 1.00 94.12 470 ALA A O 1
ATOM 3564 N N . LYS A 1 471 ? -30.884 -2.061 21.506 1.00 94.25 471 LYS A N 1
ATOM 3565 C CA . LYS A 1 471 ? -30.382 -2.311 22.861 1.00 94.25 471 LYS A CA 1
ATOM 3566 C C . LYS A 1 471 ? -28.853 -2.268 22.887 1.00 94.25 471 LYS A C 1
ATOM 3568 O O . LYS A 1 471 ? -28.277 -1.803 23.867 1.00 94.25 471 LYS A O 1
ATOM 3573 N N . ASP A 1 472 ? -28.252 -2.775 21.817 1.00 95.31 472 ASP A N 1
ATOM 3574 C CA . ASP A 1 472 ? -26.820 -2.963 21.632 1.00 95.31 472 ASP A CA 1
ATOM 3575 C C . ASP A 1 472 ? -26.503 -2.973 20.130 1.00 95.31 472 ASP A C 1
ATOM 3577 O O . ASP A 1 472 ? -27.390 -3.294 19.323 1.00 95.31 472 ASP A O 1
ATOM 3581 N N . MET A 1 473 ? -25.282 -2.606 19.757 1.00 95.38 473 MET A N 1
ATOM 3582 C CA . MET A 1 473 ? -24.842 -2.411 18.374 1.00 95.38 473 MET A CA 1
ATOM 3583 C C . MET A 1 473 ? -23.327 -2.580 18.279 1.00 95.38 473 MET A C 1
ATOM 3585 O O . MET A 1 473 ? -22.643 -2.329 19.261 1.00 95.38 473 MET A O 1
ATOM 3589 N N . ASP A 1 474 ? -22.867 -2.974 17.095 1.00 96.25 474 ASP A N 1
ATOM 3590 C CA . ASP A 1 474 ? -21.464 -3.159 16.728 1.00 96.25 474 ASP A CA 1
ATOM 3591 C C . ASP A 1 474 ? -21.261 -2.798 15.239 1.00 96.25 474 ASP A C 1
ATOM 3593 O O . ASP A 1 474 ? -22.218 -2.825 14.450 1.00 96.25 474 ASP A O 1
ATOM 3597 N N . TYR A 1 475 ? -20.032 -2.471 14.841 1.00 94.19 475 TYR A N 1
ATOM 3598 C CA . TYR A 1 475 ? -19.615 -2.245 13.459 1.00 94.19 475 TYR A CA 1
ATOM 3599 C C . TYR A 1 475 ? -18.485 -3.208 13.075 1.00 94.19 475 TYR A C 1
ATOM 3601 O O . TYR A 1 475 ? -17.364 -3.084 13.556 1.00 94.19 475 TYR A O 1
ATOM 3609 N N . ASP A 1 476 ? -18.746 -4.115 12.130 1.00 90.00 476 ASP A N 1
ATOM 3610 C CA . ASP A 1 476 ? -17.709 -5.021 11.626 1.00 90.00 476 ASP A CA 1
ATOM 3611 C C . ASP A 1 476 ? -16.980 -4.386 10.421 1.00 90.00 476 ASP A C 1
ATOM 3613 O O . ASP A 1 476 ? -17.582 -4.237 9.349 1.00 90.00 476 ASP A O 1
ATOM 3617 N N . PRO A 1 477 ? -15.679 -4.047 10.532 1.00 82.00 477 PRO A N 1
ATOM 3618 C CA . PRO A 1 477 ? -14.935 -3.360 9.474 1.00 82.00 477 PRO A CA 1
ATOM 3619 C C . PRO A 1 477 ? -14.635 -4.250 8.259 1.00 82.00 477 PRO A C 1
ATOM 3621 O O . PRO A 1 477 ? -14.301 -3.739 7.191 1.00 82.00 477 PRO A O 1
ATOM 3624 N N . PHE A 1 478 ? -14.748 -5.578 8.392 1.00 78.94 478 PHE A N 1
ATOM 3625 C CA . PHE A 1 478 ? -14.493 -6.518 7.299 1.00 78.94 478 PHE A CA 1
ATOM 3626 C C . PHE A 1 478 ? -15.660 -6.580 6.302 1.00 78.94 478 PHE A C 1
ATOM 3628 O O . PHE A 1 478 ? -15.449 -6.530 5.091 1.00 78.94 478 PHE A O 1
ATOM 3635 N N . SER A 1 479 ? -16.892 -6.668 6.805 1.00 81.75 479 SER A N 1
ATOM 3636 C CA . SER A 1 479 ? -18.128 -6.620 6.017 1.00 81.75 479 SER A CA 1
ATOM 3637 C C . SER A 1 479 ? -18.666 -5.203 5.813 1.00 81.75 479 SER A C 1
ATOM 3639 O O . SER A 1 479 ? -19.538 -5.028 4.966 1.00 81.75 479 SER A O 1
ATOM 3641 N N . ARG A 1 480 ? -18.126 -4.214 6.544 1.00 84.75 480 ARG A N 1
ATOM 3642 C CA . ARG A 1 480 ? -18.467 -2.778 6.507 1.00 84.75 480 ARG A CA 1
ATOM 3643 C C . ARG A 1 480 ? -19.914 -2.462 6.875 1.00 84.75 480 ARG A C 1
ATOM 3645 O O . ARG A 1 480 ? -20.502 -1.499 6.387 1.00 84.75 480 ARG A O 1
ATOM 3652 N N . ARG A 1 481 ? -20.505 -3.274 7.750 1.00 90.56 481 ARG A N 1
ATOM 3653 C CA . ARG A 1 481 ? -21.924 -3.180 8.113 1.00 90.56 481 ARG A CA 1
ATOM 3654 C C . ARG A 1 481 ? -22.112 -2.942 9.597 1.00 90.56 481 ARG A C 1
ATOM 3656 O O . ARG A 1 481 ? -21.368 -3.458 10.427 1.00 90.56 481 ARG A O 1
ATOM 3663 N N . LEU A 1 482 ? -23.170 -2.204 9.919 1.00 94.50 482 LEU A N 1
ATOM 3664 C CA . LEU A 1 482 ? -23.663 -2.095 11.285 1.00 94.50 482 LEU A CA 1
ATOM 3665 C C . LEU A 1 482 ? -24.506 -3.320 11.614 1.00 94.50 482 LEU A C 1
ATOM 3667 O O . LEU A 1 482 ? -25.410 -3.696 10.862 1.00 94.50 482 LEU A O 1
ATOM 3671 N N . PHE A 1 483 ? -24.248 -3.897 12.777 1.00 95.94 483 PHE A N 1
ATOM 3672 C CA . PHE A 1 483 ? -25.017 -4.977 13.367 1.00 95.94 483 PHE A CA 1
ATOM 3673 C C . PHE A 1 483 ? -25.716 -4.440 14.612 1.00 95.94 483 PHE A C 1
ATOM 3675 O O . PHE A 1 483 ? -25.154 -3.635 15.349 1.00 95.94 483 PHE A O 1
ATOM 3682 N N . TYR A 1 484 ? -26.962 -4.842 14.865 1.00 96.69 484 TYR A N 1
ATOM 3683 C CA . TYR A 1 484 ? -27.675 -4.395 16.066 1.00 96.69 484 TYR A CA 1
ATOM 3684 C C . TYR A 1 484 ? -28.697 -5.402 16.576 1.00 96.69 484 TYR A C 1
ATOM 3686 O O . TYR A 1 484 ? -29.238 -6.211 15.820 1.00 96.69 484 TYR A O 1
ATOM 3694 N N . TYR A 1 485 ? -28.987 -5.317 17.874 1.00 95.94 485 TYR A N 1
ATOM 3695 C CA . TYR A 1 485 ? -29.958 -6.163 18.560 1.00 95.94 485 TYR A CA 1
ATOM 3696 C C . TYR A 1 485 ? -31.124 -5.331 19.117 1.00 95.94 485 TYR A C 1
ATOM 3698 O O . TYR A 1 485 ? -30.926 -4.412 19.914 1.00 95.94 485 TYR A O 1
ATOM 3706 N N . ASP A 1 486 ? -32.361 -5.660 18.731 1.00 93.12 486 ASP A N 1
ATOM 3707 C CA . ASP A 1 486 ? -33.574 -4.892 19.084 1.00 93.12 486 ASP A CA 1
ATOM 3708 C C . ASP A 1 486 ? -34.248 -5.314 20.411 1.00 93.12 486 ASP A C 1
ATOM 3710 O O . ASP A 1 486 ? -35.291 -4.775 20.777 1.00 93.12 486 ASP A O 1
ATOM 3714 N N . SER A 1 487 ? -33.641 -6.235 21.174 1.00 91.69 487 SER A N 1
ATOM 3715 C CA . SER A 1 487 ? -34.236 -7.004 22.296 1.00 91.69 487 SER A CA 1
ATOM 3716 C C . SER A 1 487 ? -34.969 -8.302 21.916 1.00 91.69 487 SER A C 1
ATOM 3718 O O . SER A 1 487 ? -35.537 -8.955 22.795 1.00 91.69 487 SER A O 1
ATOM 3720 N N . SER A 1 488 ? -34.978 -8.709 20.648 1.00 91.62 488 SER A N 1
ATOM 3721 C CA . SER A 1 488 ? -35.543 -9.987 20.176 1.00 91.62 488 SER A CA 1
ATOM 3722 C C . SER A 1 488 ? -34.837 -10.581 18.951 1.00 91.62 488 SER A C 1
ATOM 3724 O O . SER A 1 488 ? -34.906 -11.791 18.737 1.00 91.62 488 SER A O 1
ATOM 3726 N N . ASN A 1 489 ? -34.169 -9.768 18.136 1.00 92.81 489 ASN A N 1
ATOM 3727 C CA . ASN A 1 489 ? -33.491 -10.199 16.922 1.00 92.81 489 ASN A CA 1
ATOM 3728 C C . ASN A 1 489 ? -32.210 -9.399 16.677 1.00 92.81 489 ASN A C 1
ATOM 3730 O O . ASN A 1 489 ? -32.143 -8.206 16.978 1.00 92.81 489 ASN A O 1
ATOM 3734 N N . PHE A 1 490 ? -31.231 -10.067 16.075 1.00 93.81 490 PHE A N 1
ATOM 3735 C CA . PHE A 1 490 ? -30.074 -9.458 15.435 1.00 93.81 490 PHE A CA 1
ATOM 3736 C C . PHE A 1 490 ? -30.411 -9.053 13.998 1.00 93.81 490 PHE A C 1
ATOM 3738 O O . PHE A 1 490 ? -31.032 -9.822 13.254 1.00 93.81 490 PHE A O 1
ATOM 3745 N N . TYR A 1 491 ? -29.934 -7.884 13.592 1.00 93.75 491 TYR A N 1
ATOM 3746 C CA . TYR A 1 491 ? -30.016 -7.359 12.234 1.00 93.75 491 TYR A CA 1
ATOM 3747 C C . TYR A 1 491 ? -28.638 -6.908 11.755 1.00 93.75 491 TYR A C 1
ATOM 3749 O O . TYR A 1 491 ? -27.801 -6.547 12.579 1.00 93.75 491 TYR A O 1
ATOM 3757 N N . SER A 1 492 ? -28.438 -6.856 10.437 1.00 93.44 492 SER A N 1
ATOM 3758 C CA . SER A 1 492 ? -27.384 -6.039 9.828 1.00 93.44 492 SER A CA 1
ATOM 3759 C C . SER A 1 492 ? -27.968 -5.037 8.843 1.00 93.44 492 SER A C 1
ATOM 3761 O O . SER A 1 492 ? -28.970 -5.309 8.177 1.00 93.44 492 SER A O 1
ATOM 3763 N N . ILE A 1 493 ? -27.324 -3.886 8.715 1.00 92.19 493 ILE A N 1
ATOM 3764 C CA . ILE A 1 493 ? -27.750 -2.771 7.868 1.00 92.19 493 ILE A CA 1
ATOM 3765 C C . ILE A 1 493 ? -26.514 -2.078 7.282 1.00 92.19 493 ILE A C 1
ATOM 3767 O O . ILE A 1 493 ? -25.447 -2.095 7.901 1.00 92.19 493 ILE A O 1
ATOM 3771 N N . GLU A 1 494 ? -26.649 -1.503 6.091 1.00 89.88 494 GLU A N 1
ATOM 3772 C CA . GLU A 1 494 ? -25.619 -0.626 5.523 1.00 89.88 494 GLU A CA 1
ATOM 3773 C C . GLU A 1 494 ? -25.608 0.734 6.245 1.00 89.88 494 GLU A C 1
ATOM 3775 O O . GLU A 1 494 ? -26.597 1.128 6.876 1.00 89.88 494 GLU A O 1
ATOM 3780 N N . LEU A 1 495 ? -24.497 1.474 6.165 1.00 88.12 495 LEU A N 1
ATOM 3781 C CA . LEU A 1 495 ? -24.330 2.752 6.882 1.00 88.12 495 LEU A CA 1
ATOM 3782 C C . LEU A 1 495 ? -25.295 3.850 6.389 1.00 88.12 495 LEU A C 1
ATOM 3784 O O . LEU A 1 495 ? -25.633 4.766 7.141 1.00 88.12 495 LEU A O 1
ATOM 3788 N N . ASP A 1 496 ? -25.789 3.743 5.151 1.00 84.88 496 ASP A N 1
ATOM 3789 C CA . ASP A 1 496 ? -26.814 4.627 4.577 1.00 84.88 496 ASP A CA 1
ATOM 3790 C C . ASP A 1 496 ? -28.246 4.294 5.053 1.00 84.88 496 ASP A C 1
ATOM 3792 O O . ASP A 1 496 ? -29.188 5.053 4.810 1.00 84.88 496 ASP A O 1
ATOM 3796 N N . GLY A 1 497 ? -28.419 3.173 5.760 1.00 86.62 497 GLY A N 1
ATOM 3797 C CA . GLY A 1 497 ? -29.704 2.655 6.227 1.00 86.62 497 GLY A CA 1
ATOM 3798 C C . GLY A 1 497 ? -30.419 1.755 5.214 1.00 86.62 497 GLY A C 1
ATOM 3799 O O . GLY A 1 497 ? -31.566 1.356 5.448 1.00 86.62 497 GLY A O 1
ATOM 3800 N N . SER A 1 498 ? -29.781 1.434 4.088 1.00 85.44 498 SER A N 1
ATOM 3801 C CA . SER A 1 498 ? -30.302 0.496 3.099 1.00 85.44 498 SER A CA 1
ATOM 3802 C C . SER A 1 498 ? -30.069 -0.966 3.504 1.00 85.44 498 SER A C 1
ATOM 3804 O O . SER A 1 498 ? -29.408 -1.280 4.496 1.00 85.44 498 SER A O 1
ATOM 3806 N N . ASP A 1 499 ? -30.700 -1.871 2.746 1.00 88.06 499 ASP A N 1
ATOM 3807 C CA . ASP A 1 499 ? -30.500 -3.323 2.836 1.00 88.06 499 ASP A CA 1
ATOM 3808 C C . ASP A 1 499 ? -30.519 -3.886 4.275 1.00 88.06 499 ASP A C 1
ATOM 3810 O O . ASP A 1 499 ? -29.667 -4.675 4.685 1.00 88.06 499 ASP A O 1
ATOM 3814 N N . LEU A 1 500 ? -31.523 -3.476 5.058 1.00 91.06 500 LEU A N 1
ATOM 3815 C CA . LEU A 1 500 ? -31.784 -4.021 6.389 1.00 91.06 500 LEU A CA 1
ATOM 3816 C C . LEU A 1 500 ? -32.126 -5.518 6.302 1.00 91.06 500 LEU A C 1
ATOM 3818 O O . LEU A 1 500 ? -33.177 -5.906 5.779 1.00 91.06 500 LEU A O 1
ATOM 3822 N N . ARG A 1 501 ? -31.268 -6.357 6.883 1.00 91.00 501 ARG A N 1
ATOM 3823 C CA . ARG A 1 501 ? -31.389 -7.819 6.920 1.00 91.00 501 ARG A CA 1
ATOM 3824 C C . ARG A 1 501 ? -31.638 -8.299 8.345 1.00 91.00 501 ARG A C 1
ATOM 3826 O O . ARG A 1 501 ? -30.917 -7.933 9.265 1.00 91.00 501 ARG A O 1
ATOM 3833 N N . LEU A 1 502 ? -32.638 -9.161 8.518 1.00 91.25 502 LEU A N 1
ATOM 3834 C CA . LEU A 1 502 ? -32.811 -9.960 9.734 1.00 91.25 502 LEU A CA 1
ATOM 3835 C C . LEU A 1 502 ? -31.790 -11.104 9.711 1.00 91.25 502 LEU A C 1
ATOM 3837 O O . LEU A 1 502 ? -31.808 -11.896 8.770 1.00 91.25 502 LEU A O 1
ATOM 3841 N N . ILE A 1 503 ? -30.945 -11.201 10.738 1.00 90.00 503 ILE A N 1
ATOM 3842 C CA . ILE A 1 503 ? -29.960 -12.282 10.881 1.00 90.00 503 ILE A CA 1
ATOM 3843 C C . ILE A 1 503 ? -30.618 -13.446 11.618 1.00 90.00 503 ILE A C 1
ATOM 3845 O O . ILE A 1 503 ? -30.966 -14.453 11.007 1.00 90.00 503 ILE A O 1
ATOM 3849 N N . ALA A 1 504 ? -30.850 -13.287 12.923 1.00 88.88 504 ALA A N 1
ATOM 3850 C CA . ALA A 1 504 ? -31.300 -14.351 13.813 1.00 88.88 504 ALA A CA 1
ATOM 3851 C C . ALA A 1 504 ? -32.184 -13.811 14.943 1.00 88.88 504 ALA A C 1
ATOM 3853 O O . ALA A 1 504 ? -31.978 -12.700 15.427 1.00 88.88 504 ALA A O 1
ATOM 3854 N N . ALA A 1 505 ? -33.134 -14.622 15.410 1.00 88.50 505 ALA A N 1
ATOM 3855 C CA . ALA A 1 505 ? -33.851 -14.348 16.651 1.00 88.50 505 ALA A CA 1
ATOM 3856 C C . ALA A 1 505 ? -32.992 -14.780 17.849 1.00 88.50 505 ALA A C 1
ATOM 3858 O O . ALA A 1 505 ? -32.472 -15.896 17.868 1.00 88.50 505 ALA A O 1
ATOM 3859 N N . ALA A 1 506 ? -32.884 -13.927 18.864 1.00 86.19 506 ALA A N 1
ATOM 3860 C CA . ALA A 1 506 ? -32.145 -14.203 20.092 1.00 86.19 506 ALA A CA 1
ATOM 3861 C C . ALA A 1 506 ? -32.901 -13.645 21.305 1.00 86.19 506 ALA A C 1
ATOM 3863 O O . ALA A 1 506 ? -33.754 -12.769 21.186 1.00 86.19 506 ALA A O 1
ATOM 3864 N N . GLN A 1 507 ? -32.620 -14.177 22.490 1.00 85.62 507 GLN A N 1
ATOM 3865 C CA . GLN A 1 507 ? -33.189 -13.682 23.742 1.00 85.62 507 GLN A CA 1
ATOM 3866 C C . GLN A 1 507 ? -32.090 -13.564 24.785 1.00 85.62 507 GLN A C 1
ATOM 3868 O O . GLN A 1 507 ? -31.120 -14.317 24.748 1.00 85.62 507 GLN A O 1
ATOM 3873 N N . GLN A 1 508 ? -32.286 -12.658 25.744 1.00 89.31 508 GLN A N 1
ATOM 3874 C CA . GLN A 1 508 ? -31.350 -12.434 26.845 1.00 89.31 508 GLN A CA 1
ATOM 3875 C C . GLN A 1 508 ? -29.929 -12.057 26.375 1.00 89.31 508 GLN A C 1
ATOM 3877 O O . GLN A 1 508 ? -28.955 -12.509 26.964 1.00 89.31 508 GLN A O 1
ATOM 3882 N N . VAL A 1 509 ? -29.785 -11.239 25.326 1.00 92.94 509 VAL A N 1
ATOM 3883 C CA . VAL A 1 509 ? -28.481 -10.688 24.907 1.00 92.94 509 VAL A CA 1
ATOM 3884 C C . VAL A 1 509 ? -28.189 -9.410 25.696 1.00 92.94 509 VAL A C 1
ATOM 3886 O O . VAL A 1 509 ? -28.965 -8.452 25.644 1.00 92.94 509 VAL A O 1
ATOM 3889 N N . ALA A 1 510 ? -27.086 -9.395 26.444 1.00 92.56 510 ALA A N 1
ATOM 3890 C CA . ALA A 1 510 ? -26.621 -8.247 27.223 1.00 92.56 510 ALA A CA 1
ATOM 3891 C C . ALA A 1 510 ? -25.708 -7.330 26.403 1.00 92.56 510 ALA A C 1
ATOM 3893 O O . ALA A 1 510 ? -25.936 -6.122 26.391 1.00 92.56 510 ALA A O 1
ATOM 3894 N N . ARG A 1 511 ? -24.718 -7.942 25.741 1.00 94.81 511 ARG A N 1
ATOM 3895 C CA . ARG A 1 511 ? -23.735 -7.343 24.830 1.00 94.81 511 ARG A CA 1
ATOM 3896 C C . ARG A 1 511 ? -23.422 -8.299 23.692 1.00 94.81 511 ARG A C 1
ATOM 3898 O O . ARG A 1 511 ? -23.558 -9.509 23.906 1.00 94.81 511 ARG A O 1
ATOM 3905 N N . PHE A 1 512 ? -22.955 -7.811 22.552 1.00 96.12 512 PHE A N 1
ATOM 3906 C CA . PHE A 1 512 ? -22.359 -8.647 21.513 1.00 96.12 512 PHE A CA 1
ATOM 3907 C C . PHE A 1 512 ? -21.241 -7.937 20.745 1.00 96.12 512 PHE A C 1
ATOM 3909 O O . PHE A 1 512 ? -21.154 -6.719 20.766 1.00 96.12 512 PHE A O 1
ATOM 3916 N N . ILE A 1 513 ? -20.424 -8.734 20.058 1.00 96.12 513 ILE A N 1
ATOM 3917 C CA . ILE A 1 513 ? -19.426 -8.297 19.080 1.00 96.12 513 ILE A CA 1
ATOM 3918 C C . ILE A 1 513 ? -19.453 -9.256 17.879 1.00 96.12 513 ILE A C 1
ATOM 3920 O O . ILE A 1 513 ? -19.824 -10.433 18.016 1.00 96.12 513 ILE A O 1
ATOM 3924 N N . VAL A 1 514 ? -19.094 -8.769 16.698 1.00 94.19 514 VAL A N 1
ATOM 3925 C CA . VAL A 1 514 ? -19.154 -9.480 15.422 1.00 94.19 514 VAL A CA 1
ATOM 3926 C C . VAL A 1 514 ? -17.752 -9.767 14.896 1.00 94.19 514 VAL A C 1
ATOM 3928 O O . VAL A 1 514 ? -16.835 -8.956 14.931 1.00 94.19 514 VAL A O 1
ATOM 3931 N N . ASP A 1 515 ? -17.600 -10.974 14.373 1.00 90.00 515 ASP A N 1
ATOM 3932 C CA . ASP A 1 515 ? -16.455 -11.414 13.593 1.00 90.00 515 ASP A CA 1
ATOM 3933 C C . ASP A 1 515 ? -16.972 -11.718 12.186 1.00 90.00 515 ASP A C 1
ATOM 3935 O O . ASP A 1 515 ? -17.385 -12.843 11.880 1.00 90.00 515 ASP A O 1
ATOM 3939 N N . GLY A 1 516 ? -17.026 -10.696 11.328 1.00 84.38 516 GLY A N 1
ATOM 3940 C CA . GLY A 1 516 ? -17.537 -10.834 9.965 1.00 84.38 516 GLY A CA 1
ATOM 3941 C C . GLY A 1 516 ? -16.663 -11.741 9.105 1.00 84.38 516 GLY A C 1
ATOM 3942 O O . GLY A 1 516 ? -17.187 -12.470 8.259 1.00 84.38 516 GLY A O 1
ATOM 3943 N N . ARG A 1 517 ? -15.350 -11.786 9.382 1.00 82.25 517 ARG A N 1
ATOM 3944 C CA . ARG A 1 517 ? -14.383 -12.664 8.701 1.00 82.25 517 ARG A CA 1
ATOM 3945 C C . ARG A 1 517 ? -14.760 -14.137 8.849 1.00 82.25 517 ARG A C 1
ATOM 3947 O O . ARG A 1 517 ? -14.747 -14.861 7.856 1.00 82.25 517 ARG A O 1
ATOM 3954 N N . ASN A 1 518 ? -15.112 -14.574 10.058 1.00 82.94 518 ASN A N 1
ATOM 3955 C CA . ASN A 1 518 ? -15.576 -15.942 10.313 1.00 82.94 518 ASN A CA 1
ATOM 3956 C C . ASN A 1 518 ? -17.110 -16.082 10.275 1.00 82.94 518 ASN A C 1
ATOM 3958 O O . ASN A 1 518 ? -17.629 -17.190 10.400 1.00 82.94 518 ASN A O 1
ATOM 3962 N N . SER A 1 519 ? -17.834 -14.977 10.070 1.00 87.06 519 SER A N 1
ATOM 3963 C CA . SER A 1 519 ? -19.299 -14.888 10.091 1.00 87.06 519 SER A CA 1
ATOM 3964 C C . SER A 1 519 ? -19.933 -15.361 11.410 1.00 87.06 519 SER A C 1
ATOM 3966 O O . SER A 1 519 ? -20.932 -16.088 11.412 1.00 87.06 519 SER A O 1
ATOM 3968 N N . ILE A 1 520 ? -19.364 -14.936 12.542 1.00 88.88 520 ILE A N 1
ATOM 3969 C CA . ILE A 1 520 ? -19.808 -15.292 13.899 1.00 88.88 520 ILE A CA 1
ATOM 3970 C C . ILE A 1 520 ? -20.237 -14.036 14.669 1.00 88.88 520 ILE A C 1
ATOM 3972 O O . ILE A 1 520 ? -19.595 -12.995 14.584 1.00 88.88 520 ILE A O 1
ATOM 3976 N N . ILE A 1 521 ? -21.301 -14.154 15.464 1.00 93.19 521 ILE A N 1
ATOM 3977 C CA . ILE A 1 521 ? -21.654 -13.205 16.526 1.00 93.19 521 ILE A CA 1
ATOM 3978 C C . ILE A 1 521 ? -21.310 -13.846 17.874 1.00 93.19 521 ILE A C 1
ATOM 3980 O O . ILE A 1 521 ? -21.812 -14.932 18.195 1.00 93.19 521 ILE A O 1
ATOM 3984 N N . TYR A 1 522 ? -20.492 -13.167 18.674 1.00 94.12 522 TYR A N 1
ATOM 3985 C CA . TYR A 1 522 ? -20.214 -13.524 20.065 1.00 94.12 522 TYR A CA 1
ATOM 3986 C C . TYR A 1 522 ? -21.070 -12.650 20.975 1.00 94.12 522 TYR A C 1
ATOM 3988 O O . TYR A 1 522 ? -21.033 -11.431 20.853 1.00 94.12 522 TYR A O 1
ATOM 3996 N N . TYR A 1 523 ? -21.840 -13.233 21.894 1.00 94.56 523 TYR A N 1
ATOM 3997 C CA . TYR A 1 523 ? -22.739 -12.448 22.747 1.00 94.56 523 TYR A CA 1
ATOM 3998 C C . TYR A 1 523 ? -22.761 -12.897 24.209 1.00 94.56 523 TYR A C 1
ATOM 4000 O O . TYR A 1 523 ? -22.685 -14.085 24.518 1.00 94.56 523 TYR A O 1
ATOM 4008 N N . ILE A 1 524 ? -22.896 -11.942 25.128 1.00 93.75 524 ILE A N 1
ATOM 4009 C CA . ILE A 1 524 ? -23.027 -12.186 26.568 1.00 93.75 524 ILE A CA 1
ATOM 4010 C C . ILE A 1 524 ? -24.500 -12.430 26.902 1.00 93.75 524 ILE A C 1
ATOM 4012 O O . ILE A 1 524 ? -25.364 -11.618 26.567 1.00 93.75 524 ILE A O 1
ATOM 4016 N N . HIS A 1 525 ? -24.795 -13.524 27.602 1.00 91.56 525 HIS A N 1
ATOM 4017 C CA . HIS A 1 525 ? -26.156 -13.865 28.015 1.00 91.56 525 HIS A CA 1
ATOM 4018 C C . HIS A 1 525 ? -26.540 -13.239 29.377 1.00 91.56 525 HIS A C 1
ATOM 4020 O O . HIS A 1 525 ? -25.906 -13.512 30.399 1.00 91.56 525 HIS A O 1
ATOM 4026 N N . GLU A 1 526 ? -27.613 -12.436 29.405 1.00 90.50 526 GLU A N 1
ATOM 4027 C CA . GLU A 1 526 ? -28.030 -11.538 30.507 1.00 90.50 526 GLU A CA 1
ATOM 4028 C C . GLU A 1 526 ? -28.146 -12.189 31.889 1.00 90.50 526 GLU A C 1
ATOM 4030 O O . GLU A 1 526 ? -27.937 -11.519 32.898 1.00 90.50 526 GLU A O 1
ATOM 4035 N N . SER A 1 527 ? -28.544 -13.461 31.960 1.00 88.38 527 SER A N 1
ATOM 4036 C CA . SER A 1 527 ? -28.806 -14.140 33.236 1.00 88.38 527 SER A CA 1
ATOM 4037 C C . SER A 1 527 ? -27.687 -15.075 33.695 1.00 88.38 527 SER A C 1
ATOM 4039 O O . SER A 1 527 ? -27.762 -15.594 34.810 1.00 88.38 527 SER A O 1
ATOM 4041 N N . THR A 1 528 ? -26.657 -15.294 32.870 1.00 87.94 528 THR A N 1
ATOM 4042 C CA . THR A 1 528 ? -25.545 -16.211 33.183 1.00 87.94 528 THR A CA 1
ATOM 4043 C C . THR A 1 528 ? -24.159 -15.581 33.053 1.00 87.94 528 THR A C 1
ATOM 4045 O O . THR A 1 528 ? -23.185 -16.219 33.453 1.00 87.94 528 THR A O 1
ATOM 4048 N N . ASP A 1 529 ? -24.044 -14.358 32.517 1.00 89.00 529 ASP A N 1
ATOM 4049 C CA . ASP A 1 529 ? -22.771 -13.656 32.283 1.00 89.00 529 ASP A CA 1
ATOM 4050 C C . ASP A 1 529 ? -21.735 -14.538 31.546 1.00 89.00 529 ASP A C 1
ATOM 4052 O O . ASP A 1 529 ? -20.539 -14.528 31.848 1.00 89.00 529 ASP A O 1
ATOM 4056 N N . THR A 1 530 ? -22.218 -15.376 30.625 1.00 88.50 530 THR A N 1
ATOM 4057 C CA . THR A 1 530 ? -21.428 -16.331 29.826 1.00 88.50 530 THR A CA 1
ATOM 4058 C C . THR A 1 530 ? -21.451 -15.893 28.367 1.00 88.50 530 THR A C 1
ATOM 4060 O O . THR A 1 530 ? -22.470 -15.364 27.917 1.00 88.50 530 THR A O 1
ATOM 4063 N N . VAL A 1 531 ? -20.362 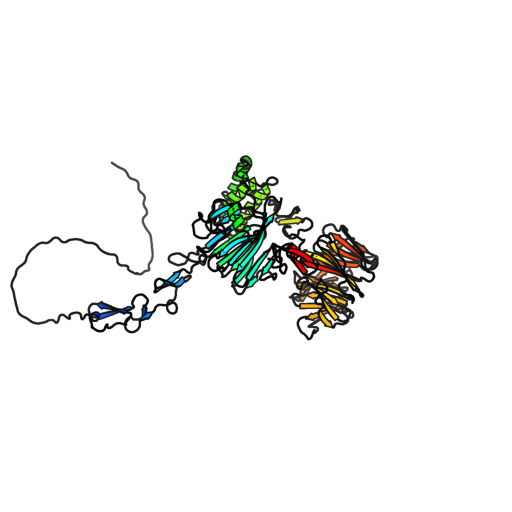-16.125 27.631 1.00 91.12 531 VAL A N 1
ATOM 4064 C CA . VAL A 1 531 ? -20.277 -15.798 26.198 1.00 91.12 531 VAL A CA 1
ATOM 4065 C C . VAL A 1 531 ? -20.776 -16.969 25.350 1.00 91.12 531 VAL A C 1
ATOM 4067 O O . VAL A 1 531 ? -20.369 -18.112 25.548 1.00 91.12 531 VAL A O 1
ATOM 4070 N N . TYR A 1 532 ? -21.657 -16.673 24.405 1.00 90.06 532 TYR A N 1
ATOM 4071 C CA . TYR A 1 532 ? -22.298 -17.588 23.465 1.00 90.06 532 TYR A CA 1
ATOM 4072 C C . TYR A 1 532 ? -21.838 -17.276 22.037 1.00 90.06 532 TYR A C 1
ATOM 4074 O O . TYR A 1 532 ? -21.491 -16.136 21.737 1.00 90.06 532 TYR A O 1
ATOM 4082 N N . MET A 1 533 ? -21.866 -18.278 21.155 1.00 89.88 533 MET A N 1
ATOM 4083 C CA . MET A 1 533 ? -21.490 -18.146 19.740 1.00 89.88 533 MET A CA 1
ATOM 4084 C C . MET A 1 533 ? -22.671 -18.464 18.821 1.00 89.88 533 MET A C 1
ATOM 4086 O O . MET A 1 533 ? -23.304 -19.516 18.968 1.00 89.88 533 MET A O 1
ATOM 4090 N N . LEU A 1 534 ? -22.929 -17.600 17.840 1.00 88.44 534 LEU A N 1
ATOM 4091 C CA . LEU A 1 534 ? -23.949 -17.772 16.803 1.00 88.44 534 LEU A CA 1
ATOM 4092 C C . LEU A 1 534 ? -23.316 -17.627 15.411 1.00 88.44 534 LEU A C 1
ATOM 4094 O O . LEU A 1 534 ? -22.687 -16.615 15.124 1.00 88.44 534 LEU A O 1
ATOM 4098 N N . ASN A 1 535 ? -23.486 -18.632 14.549 1.00 85.81 535 ASN A N 1
ATOM 4099 C CA . ASN A 1 535 ? -23.044 -18.582 13.150 1.00 85.81 535 ASN A CA 1
ATOM 4100 C C . ASN A 1 535 ? -24.105 -17.873 12.288 1.00 85.81 535 ASN A C 1
ATOM 4102 O O . ASN A 1 535 ? -25.289 -18.193 12.394 1.00 85.81 535 ASN A O 1
ATOM 4106 N N . MET A 1 536 ? -23.676 -16.952 11.423 1.00 84.94 536 MET A N 1
ATOM 4107 C CA . MET A 1 536 ? -24.533 -16.179 10.514 1.00 84.94 536 MET A CA 1
ATOM 4108 C C . MET A 1 536 ? -24.765 -16.844 9.141 1.00 84.94 536 MET A C 1
ATOM 4110 O O . MET A 1 536 ? -25.596 -16.365 8.372 1.00 84.94 536 MET A O 1
ATOM 4114 N N . THR A 1 537 ? -24.033 -17.913 8.795 1.00 73.50 537 THR A N 1
ATOM 4115 C CA . THR A 1 537 ? -24.055 -18.506 7.436 1.00 73.50 537 THR A CA 1
ATOM 4116 C C . THR A 1 537 ? -25.113 -19.588 7.207 1.00 73.50 537 THR A C 1
ATOM 4118 O O . THR A 1 537 ? -25.573 -19.753 6.076 1.00 73.50 537 THR A O 1
ATOM 4121 N N . ASP A 1 538 ? -25.534 -20.308 8.249 1.00 52.75 538 ASP A N 1
ATOM 4122 C CA . ASP A 1 538 ? -26.518 -21.389 8.134 1.00 52.75 538 ASP A CA 1
ATOM 4123 C C . ASP A 1 538 ? -27.937 -20.900 8.452 1.00 52.75 538 ASP A C 1
ATOM 4125 O O . ASP A 1 538 ? -28.202 -20.370 9.529 1.00 52.75 538 ASP A O 1
ATOM 4129 N N . LEU A 1 539 ? -28.894 -21.193 7.563 1.00 47.12 539 LEU A N 1
ATOM 4130 C CA . LEU A 1 539 ? -30.322 -20.834 7.685 1.00 47.12 539 LEU A CA 1
ATOM 4131 C C . LEU A 1 539 ? -31.057 -21.442 8.907 1.00 47.12 539 LEU A C 1
ATOM 4133 O O . LEU A 1 539 ? -32.260 -21.231 9.062 1.00 47.12 539 LEU A O 1
ATOM 4137 N N . GLU A 1 540 ? -30.361 -22.188 9.769 1.00 49.31 540 GLU A N 1
ATOM 4138 C CA . GLU A 1 540 ? -30.867 -22.667 11.063 1.00 49.31 540 GLU A CA 1
ATOM 4139 C C . GLU A 1 540 ? -30.371 -21.838 12.268 1.00 49.31 540 GLU A C 1
ATOM 4141 O O . GLU A 1 540 ? -30.794 -22.128 13.388 1.00 49.31 540 GLU A O 1
ATOM 4146 N N . ASN A 1 541 ? -29.533 -20.800 12.073 1.00 54.28 541 ASN A N 1
ATOM 4147 C CA . ASN A 1 541 ? -29.167 -19.774 13.074 1.00 54.28 541 ASN A CA 1
ATOM 4148 C C . ASN A 1 541 ? -28.893 -20.333 14.484 1.00 54.28 541 ASN A C 1
ATOM 4150 O O . ASN A 1 541 ? -29.378 -19.826 15.499 1.00 54.28 541 ASN A O 1
ATOM 4154 N N . THR A 1 542 ? -28.195 -21.464 14.548 1.00 56.06 542 THR A N 1
ATOM 4155 C CA . THR A 1 542 ? -28.121 -22.263 15.769 1.00 56.06 542 THR A CA 1
ATOM 4156 C C . THR A 1 542 ? -26.962 -21.791 16.641 1.00 56.06 542 THR A C 1
ATOM 4158 O O . THR A 1 542 ? -25.865 -21.540 16.142 1.00 56.06 542 THR A O 1
ATOM 4161 N N . GLN A 1 543 ? -27.188 -21.712 17.956 1.00 65.19 543 GLN A N 1
ATOM 4162 C CA . GLN A 1 543 ? -26.110 -21.543 18.930 1.00 65.19 543 GLN A CA 1
ATOM 4163 C C . GLN A 1 543 ? -25.065 -22.651 18.716 1.00 65.19 543 GLN A C 1
ATOM 4165 O O . GLN A 1 543 ? -25.361 -23.832 18.904 1.00 65.19 543 GLN A O 1
ATOM 4170 N N . VAL A 1 544 ? -23.844 -22.269 18.343 1.00 63.00 544 VAL A N 1
ATOM 4171 C CA . VAL A 1 544 ? -22.755 -23.208 18.021 1.00 63.00 544 VAL A CA 1
ATOM 4172 C C . VAL A 1 544 ? -22.112 -23.757 19.299 1.00 63.00 544 VAL A C 1
ATOM 4174 O O . VAL A 1 544 ? -21.657 -24.899 19.337 1.00 63.00 544 VAL A O 1
ATOM 4177 N N . GLY A 1 545 ? -22.110 -22.956 20.366 1.00 74.19 545 GLY A N 1
ATOM 4178 C CA . GLY A 1 545 ? -21.643 -23.337 21.695 1.00 74.19 545 GLY A CA 1
ATOM 4179 C C . GLY A 1 545 ? -21.607 -22.153 22.659 1.00 74.19 545 GLY A C 1
ATOM 4180 O O . GLY A 1 545 ? -22.083 -21.060 22.343 1.00 74.19 545 GLY A O 1
ATOM 4181 N N . ASP A 1 546 ? -21.044 -22.389 23.836 1.00 72.94 546 ASP A N 1
ATOM 4182 C CA . ASP A 1 546 ? -20.747 -21.408 24.877 1.00 72.94 546 ASP A CA 1
ATOM 4183 C C . ASP A 1 546 ? -19.272 -21.505 25.306 1.00 72.94 546 ASP A C 1
ATOM 4185 O O . ASP A 1 546 ? -18.679 -22.586 25.344 1.00 72.94 546 ASP A O 1
ATOM 4189 N N . LEU A 1 547 ? -18.656 -20.364 25.616 1.00 82.94 547 LEU A N 1
ATOM 4190 C CA . LEU A 1 547 ? -17.288 -20.290 26.131 1.00 82.94 547 LEU A CA 1
ATOM 4191 C C . LEU A 1 547 ? -17.319 -20.502 27.650 1.00 82.94 547 LEU A C 1
ATOM 4193 O O . LEU A 1 547 ? -17.247 -19.550 28.423 1.00 82.94 547 LEU A O 1
ATOM 4197 N N . THR A 1 548 ? -17.435 -21.758 28.090 1.00 73.19 548 THR A N 1
ATOM 4198 C CA . THR A 1 548 ? -17.609 -22.121 29.514 1.00 73.19 548 THR A CA 1
ATOM 4199 C C . THR A 1 548 ? -16.506 -21.610 30.446 1.00 73.19 548 THR A C 1
ATOM 4201 O O . THR A 1 548 ? -16.745 -21.428 31.639 1.00 73.19 548 THR A O 1
ATOM 4204 N N . ASP A 1 549 ? -15.306 -21.366 29.916 1.00 74.81 549 ASP A N 1
ATOM 4205 C CA . ASP A 1 549 ? -14.160 -20.833 30.667 1.00 74.81 549 ASP A CA 1
ATOM 4206 C C . ASP A 1 549 ? -14.255 -19.303 30.884 1.00 74.81 549 ASP A C 1
ATOM 4208 O O . ASP A 1 549 ? -13.537 -18.720 31.705 1.00 74.81 549 ASP A O 1
ATOM 4212 N N . VAL A 1 550 ? -15.192 -18.642 30.194 1.00 77.88 550 VAL A N 1
ATOM 4213 C CA . VAL A 1 550 ? -15.491 -17.211 30.282 1.00 77.88 550 VAL A CA 1
ATOM 4214 C C . VAL A 1 550 ? -16.832 -17.007 30.997 1.00 77.88 550 VAL A C 1
ATOM 4216 O O . VAL A 1 550 ? -17.901 -16.954 30.391 1.00 77.88 550 VAL A O 1
ATOM 4219 N N . THR A 1 551 ? -16.761 -16.857 32.319 1.00 82.12 551 THR A N 1
ATOM 4220 C CA . THR A 1 551 ? -17.910 -16.539 33.184 1.00 82.12 551 THR A CA 1
ATOM 4221 C C . THR A 1 551 ? -17.736 -15.189 33.879 1.00 82.12 551 THR A C 1
ATOM 4223 O O . THR A 1 551 ? -16.611 -14.754 34.143 1.00 82.12 551 THR A O 1
ATOM 4226 N N . GLY A 1 552 ? -18.853 -14.525 34.189 1.00 86.56 552 GLY A N 1
ATOM 4227 C CA . GLY A 1 552 ? -18.861 -13.211 34.838 1.00 86.56 552 GLY A CA 1
ATOM 4228 C C . GLY A 1 552 ? -18.527 -12.053 33.892 1.00 86.56 552 GLY A C 1
ATOM 4229 O O . GLY A 1 552 ? -18.108 -10.993 34.370 1.00 86.56 552 GLY A O 1
ATOM 4230 N N . ALA A 1 553 ? -18.681 -12.260 32.579 1.00 90.50 553 ALA A N 1
ATOM 4231 C CA . ALA A 1 553 ? -18.466 -11.244 31.556 1.00 90.50 553 ALA A CA 1
ATOM 4232 C C . ALA A 1 553 ? -19.496 -10.103 31.679 1.00 90.50 553 ALA A C 1
ATOM 4234 O O . ALA A 1 553 ? -20.660 -10.341 32.009 1.00 90.50 553 ALA A O 1
ATOM 4235 N N . LYS A 1 554 ? -19.066 -8.864 31.433 1.00 90.81 554 LYS A N 1
ATOM 4236 C CA . LYS A 1 554 ? -19.936 -7.674 31.401 1.00 90.81 554 LYS A CA 1
ATOM 4237 C C . LYS A 1 554 ? -19.940 -6.962 30.066 1.00 90.81 554 LYS A C 1
ATOM 4239 O O . LYS A 1 554 ? -20.976 -6.418 29.701 1.00 90.81 554 LYS A O 1
ATOM 4244 N N . ASP A 1 555 ? -18.814 -7.010 29.372 1.00 94.00 555 ASP A N 1
ATOM 4245 C CA . ASP A 1 555 ? -18.616 -6.355 28.092 1.00 94.00 555 ASP A CA 1
ATOM 4246 C C . ASP A 1 555 ? -17.584 -7.140 27.273 1.00 94.00 555 ASP A C 1
ATOM 4248 O O . ASP A 1 555 ? -16.796 -7.911 27.842 1.00 94.00 555 ASP A O 1
ATOM 4252 N N . ILE A 1 556 ? -17.657 -7.026 25.951 1.00 95.06 556 ILE A N 1
ATOM 4253 C CA . ILE A 1 556 ? -16.886 -7.832 25.006 1.00 95.06 556 ILE A CA 1
ATOM 4254 C C . ILE A 1 556 ? -16.588 -7.009 23.757 1.00 95.06 556 ILE A C 1
ATOM 4256 O O . ILE A 1 556 ? -17.479 -6.355 23.233 1.00 95.06 556 ILE A O 1
ATOM 4260 N N . ASP A 1 557 ? -15.349 -7.098 23.293 1.00 95.38 557 ASP A N 1
ATOM 4261 C CA . ASP A 1 557 ? -14.856 -6.473 22.069 1.00 95.38 557 ASP A CA 1
ATOM 4262 C C . ASP A 1 557 ? -13.855 -7.429 21.378 1.00 95.38 557 ASP A C 1
ATOM 4264 O O . ASP A 1 557 ? -13.549 -8.506 21.914 1.00 95.38 557 ASP A O 1
ATOM 4268 N N . ILE A 1 558 ? -13.356 -7.098 20.189 1.00 92.62 558 ILE A N 1
ATOM 4269 C CA . ILE A 1 558 ? -12.545 -7.975 19.343 1.00 92.62 558 ILE A CA 1
ATOM 4270 C C . ILE A 1 558 ? -11.265 -7.301 18.828 1.00 92.62 558 ILE A C 1
ATOM 4272 O O . ILE A 1 558 ? -11.245 -6.238 18.223 1.00 92.62 558 ILE A O 1
ATOM 4276 N N . ASP A 1 559 ? -10.151 -7.997 19.019 1.00 88.94 559 ASP A N 1
ATOM 4277 C CA . ASP A 1 559 ? -8.875 -7.709 18.381 1.00 88.94 559 ASP A CA 1
ATOM 4278 C C . ASP A 1 559 ? -8.831 -8.433 17.026 1.00 88.94 559 ASP A C 1
ATOM 4280 O O . ASP A 1 559 ? -8.425 -9.600 16.935 1.00 88.94 559 ASP A O 1
ATOM 4284 N N . HIS A 1 560 ? -9.276 -7.746 15.970 1.00 77.75 560 HIS A N 1
ATOM 4285 C CA . HIS A 1 560 ? -9.279 -8.275 14.600 1.00 77.75 560 HIS A CA 1
ATOM 4286 C C . HIS A 1 560 ? -7.869 -8.548 14.037 1.00 77.75 560 HIS A C 1
ATOM 4288 O O . HIS A 1 560 ? -7.735 -9.335 13.096 1.00 77.75 560 HIS A O 1
ATOM 4294 N N . VAL A 1 561 ? -6.826 -7.913 14.587 1.00 77.12 561 VAL A N 1
ATOM 4295 C CA . VAL A 1 561 ? -5.433 -8.043 14.123 1.00 77.12 561 VAL A CA 1
ATOM 4296 C C . VAL A 1 561 ? -4.816 -9.339 14.650 1.00 77.12 561 VAL A C 1
ATOM 4298 O O . VAL A 1 561 ? -4.221 -10.106 13.894 1.00 77.12 561 VAL A O 1
ATOM 4301 N N . ASN A 1 562 ? -5.002 -9.619 15.941 1.00 79.44 562 ASN A N 1
ATOM 4302 C CA . ASN A 1 562 ? -4.390 -10.746 16.648 1.00 79.44 562 ASN A CA 1
ATOM 4303 C C . ASN A 1 562 ? -5.370 -11.906 16.927 1.00 79.44 562 ASN A C 1
ATOM 4305 O O . ASN A 1 562 ? -5.002 -12.862 17.614 1.00 79.44 562 ASN A O 1
ATOM 4309 N N . ASN A 1 563 ? -6.600 -11.838 16.402 1.00 84.31 563 ASN A N 1
ATOM 4310 C CA . ASN A 1 563 ? -7.632 -12.881 16.481 1.00 84.31 563 ASN A CA 1
ATOM 4311 C C . ASN A 1 563 ? -8.015 -13.266 17.931 1.00 84.31 563 ASN A C 1
ATOM 4313 O O . ASN A 1 563 ? -8.071 -14.448 18.297 1.00 84.31 563 ASN A O 1
ATOM 4317 N N . ASN A 1 564 ? -8.250 -12.257 18.779 1.00 90.62 564 ASN A N 1
ATOM 4318 C CA . ASN A 1 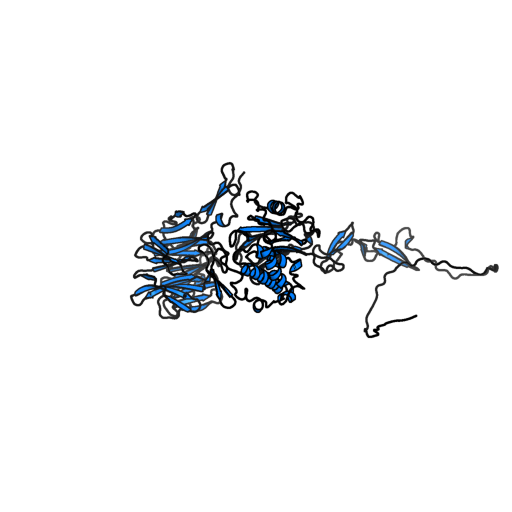564 ? -8.646 -12.439 20.182 1.00 90.62 564 ASN A CA 1
ATOM 4319 C C . ASN A 1 564 ? -9.961 -11.718 20.489 1.00 90.62 564 ASN A C 1
ATOM 4321 O O . ASN A 1 564 ? -10.151 -10.585 20.070 1.00 90.62 564 ASN A O 1
ATOM 4325 N N . LEU A 1 565 ? -10.809 -12.307 21.330 1.00 94.00 565 LEU A N 1
ATOM 4326 C CA . LEU A 1 565 ? -11.858 -11.555 22.025 1.00 94.00 565 LEU A CA 1
ATOM 4327 C C . LEU A 1 565 ? -11.253 -10.894 23.264 1.00 94.00 565 LEU A C 1
ATOM 4329 O O . LEU A 1 565 ? -10.561 -11.563 24.036 1.00 94.00 565 LEU A O 1
ATOM 4333 N N . VAL A 1 566 ? -11.539 -9.619 23.495 1.00 94.25 566 VAL A N 1
ATOM 4334 C CA . VAL A 1 566 ? -11.190 -8.899 24.723 1.00 94.25 566 VAL A CA 1
ATOM 4335 C C . VAL A 1 566 ? -12.436 -8.810 25.588 1.00 94.25 566 VAL A C 1
ATOM 4337 O O . VAL A 1 566 ? -13.475 -8.325 25.155 1.00 94.25 566 VAL A O 1
ATOM 4340 N N . ILE A 1 567 ? -12.359 -9.327 26.814 1.00 93.06 567 ILE A N 1
ATOM 4341 C CA . ILE A 1 567 ? -13.552 -9.570 27.632 1.00 93.06 567 ILE A CA 1
ATOM 4342 C C . ILE A 1 567 ? -13.387 -8.930 29.007 1.00 93.06 567 ILE A C 1
ATOM 4344 O O . ILE A 1 567 ? -12.498 -9.309 29.779 1.00 93.06 567 ILE A O 1
ATOM 4348 N N . ALA A 1 568 ? -14.280 -7.992 29.326 1.00 91.31 568 ALA A N 1
ATOM 4349 C CA . ALA A 1 568 ? -14.421 -7.397 30.648 1.00 91.31 568 ALA A CA 1
ATOM 4350 C C . ALA A 1 568 ? -15.162 -8.355 31.586 1.00 91.31 568 ALA A C 1
ATOM 4352 O O . ALA A 1 568 ? -16.251 -8.838 31.268 1.00 91.31 568 ALA A O 1
ATOM 4353 N N . LYS A 1 569 ? -14.600 -8.615 32.767 1.00 88.25 569 LYS A N 1
ATOM 4354 C CA . LYS A 1 569 ? -15.108 -9.582 33.746 1.00 88.25 569 LYS A CA 1
ATOM 4355 C C . LYS A 1 569 ? -15.189 -8.981 35.145 1.00 88.25 569 LYS A C 1
ATOM 4357 O O . LYS A 1 569 ? -14.323 -8.231 35.580 1.00 88.25 569 LYS A O 1
ATOM 4362 N N . THR A 1 570 ? -16.216 -9.392 35.886 1.00 77.69 570 THR A N 1
ATOM 4363 C CA . THR A 1 570 ? -16.446 -9.010 37.298 1.00 77.69 570 THR A CA 1
ATOM 4364 C C . THR A 1 570 ? -15.959 -10.047 38.314 1.00 77.69 570 THR A C 1
ATOM 4366 O O . THR A 1 570 ? -16.134 -9.866 39.520 1.00 77.69 570 THR A O 1
ATOM 4369 N N . SER A 1 571 ? -15.349 -11.142 37.853 1.00 68.62 571 SER A N 1
ATOM 4370 C CA . SER A 1 571 ? -14.834 -12.209 38.715 1.00 68.62 571 SER A CA 1
ATOM 4371 C C . SER A 1 571 ? -13.624 -12.916 38.106 1.00 68.62 571 SER A C 1
ATOM 4373 O O . SER A 1 571 ? -13.681 -13.369 36.961 1.00 68.62 571 SER A O 1
ATOM 4375 N N . GLY A 1 572 ? -12.570 -13.084 38.908 1.00 69.12 572 GLY A N 1
ATOM 4376 C CA . GLY A 1 572 ? -11.269 -13.570 38.445 1.00 69.12 572 GLY A CA 1
ATOM 4377 C C . GLY A 1 572 ? -10.406 -12.405 37.970 1.00 69.12 572 GLY A C 1
ATOM 4378 O O . GLY A 1 572 ? -10.461 -11.334 38.567 1.00 69.12 572 GLY A O 1
ATOM 4379 N N . ASP A 1 573 ? -9.623 -12.617 36.916 1.00 68.56 573 ASP A N 1
ATOM 4380 C CA . ASP A 1 573 ? -8.943 -11.530 36.211 1.00 68.56 573 ASP A CA 1
ATOM 4381 C C . ASP A 1 573 ? -9.944 -10.689 35.414 1.00 68.56 573 ASP A C 1
ATOM 4383 O O . ASP A 1 573 ? -10.920 -11.211 34.867 1.00 68.56 573 ASP A O 1
ATOM 4387 N N . ASN A 1 574 ? -9.699 -9.381 35.383 1.00 83.31 574 ASN A N 1
ATOM 4388 C CA . ASN A 1 574 ? -10.710 -8.381 35.054 1.00 83.31 574 ASN A CA 1
ATOM 4389 C C . ASN A 1 574 ? -10.833 -8.112 33.557 1.00 83.31 574 ASN A C 1
ATOM 4391 O O . ASN A 1 574 ? -11.933 -7.884 33.069 1.00 83.31 574 ASN A O 1
ATOM 4395 N N . ILE A 1 575 ? -9.712 -8.120 32.837 1.00 89.81 575 ILE A N 1
ATOM 4396 C CA . ILE A 1 575 ? -9.684 -7.996 31.378 1.00 89.81 575 ILE A CA 1
ATOM 4397 C C . ILE A 1 575 ? -8.812 -9.124 30.855 1.00 89.81 575 ILE A C 1
ATOM 4399 O O . ILE A 1 575 ? -7.644 -9.248 31.244 1.00 89.81 575 ILE A O 1
ATOM 4403 N N . VAL A 1 576 ? -9.398 -9.956 30.001 1.00 90.56 576 VAL A N 1
ATOM 4404 C CA . VAL A 1 576 ? -8.759 -11.147 29.436 1.00 90.56 576 VAL A CA 1
ATOM 4405 C C . VAL A 1 576 ? -8.832 -11.118 27.915 1.00 90.56 576 VAL A C 1
ATOM 4407 O O . VAL A 1 576 ? -9.847 -10.706 27.358 1.00 90.56 576 VAL A O 1
ATOM 4410 N N . ARG A 1 577 ? -7.776 -11.595 27.253 1.00 92.12 577 ARG A N 1
ATOM 4411 C CA . ARG A 1 577 ? -7.802 -11.977 25.839 1.00 92.12 577 ARG A CA 1
ATOM 4412 C C . ARG A 1 577 ? -8.116 -13.457 25.735 1.00 92.12 577 ARG A C 1
ATOM 4414 O O . ARG A 1 577 ? -7.384 -14.279 26.278 1.00 92.12 577 ARG A O 1
ATOM 4421 N N . TYR A 1 578 ? -9.197 -13.795 25.049 1.00 91.62 578 TYR A N 1
ATOM 4422 C CA . TYR A 1 578 ? -9.508 -15.160 24.658 1.00 91.62 578 TYR A CA 1
ATOM 4423 C C . TYR A 1 578 ? -9.101 -15.355 23.200 1.00 91.62 578 TYR A C 1
ATOM 4425 O O . TYR A 1 578 ? -9.720 -14.789 22.299 1.00 91.62 578 TYR A O 1
ATOM 4433 N N . ASN A 1 579 ? -8.045 -16.129 22.965 1.00 89.50 579 ASN A N 1
ATOM 4434 C CA . ASN A 1 579 ? -7.537 -16.367 21.621 1.00 89.50 579 ASN A CA 1
ATOM 4435 C C . ASN A 1 579 ? -8.432 -17.370 20.882 1.00 89.50 579 ASN A C 1
ATOM 4437 O O . ASN A 1 579 ? -8.588 -18.510 21.326 1.00 89.50 579 ASN A O 1
ATOM 4441 N N . LEU A 1 580 ? -9.007 -16.959 19.751 1.00 85.31 580 LEU A N 1
ATOM 4442 C CA . LEU A 1 580 ? -10.051 -17.724 19.058 1.00 85.31 580 LEU A CA 1
ATOM 4443 C C . LEU A 1 580 ? -9.542 -19.040 18.446 1.00 85.31 580 LEU A C 1
ATOM 4445 O O . LEU A 1 580 ? -10.302 -20.003 18.332 1.00 85.31 580 LEU A O 1
ATOM 4449 N N . GLU A 1 581 ? -8.254 -19.116 18.107 1.00 84.38 581 GLU A N 1
ATOM 4450 C CA . GLU A 1 581 ? -7.628 -20.308 17.525 1.00 84.38 581 GLU A CA 1
ATOM 4451 C C . GLU A 1 581 ? -7.156 -21.303 18.598 1.00 84.38 581 GLU A C 1
ATOM 4453 O O . GLU A 1 581 ? -7.581 -22.462 18.633 1.00 84.38 581 GLU A O 1
ATOM 4458 N N . THR A 1 582 ? -6.281 -20.854 19.501 1.00 86.38 582 THR A N 1
ATOM 4459 C CA . THR A 1 582 ? -5.648 -21.707 20.523 1.00 86.38 582 THR A CA 1
ATOM 4460 C C . THR A 1 582 ? -6.545 -21.980 21.726 1.00 86.38 582 THR A C 1
ATOM 4462 O O . THR A 1 582 ? -6.278 -22.922 22.477 1.00 86.38 582 THR A O 1
ATOM 4465 N N . LYS A 1 583 ? -7.599 -21.173 21.918 1.00 85.56 583 LYS A N 1
ATOM 4466 C CA . LYS A 1 583 ? -8.488 -21.175 23.094 1.00 85.56 583 LYS A CA 1
ATOM 4467 C C . LYS A 1 583 ? -7.767 -20.831 24.401 1.00 85.56 583 LYS A C 1
ATOM 4469 O O . LYS A 1 583 ? -8.277 -21.116 25.484 1.00 85.56 583 LYS A O 1
ATOM 4474 N N . ALA A 1 584 ? -6.578 -20.231 24.298 1.00 86.81 584 ALA A N 1
ATOM 4475 C CA . ALA A 1 584 ? -5.853 -19.667 25.427 1.00 86.81 584 ALA A CA 1
ATOM 4476 C C . ALA A 1 584 ? -6.598 -18.448 25.993 1.00 86.81 584 ALA A C 1
ATOM 4478 O O . ALA A 1 584 ? -7.321 -17.753 25.278 1.00 86.81 584 ALA A O 1
ATOM 4479 N N . LEU A 1 585 ? -6.429 -18.216 27.293 1.00 87.31 585 LEU A N 1
ATOM 4480 C CA . LEU A 1 585 ? -7.154 -17.201 28.047 1.00 87.31 585 LEU A CA 1
ATOM 4481 C C . LEU A 1 585 ? -6.130 -16.398 28.858 1.00 87.31 585 LEU A C 1
ATOM 4483 O O . LEU A 1 585 ? -5.749 -16.786 29.963 1.00 87.31 585 LEU A O 1
ATOM 4487 N N . ASP A 1 586 ? -5.665 -15.304 28.261 1.00 87.94 586 ASP A N 1
ATOM 4488 C CA . ASP A 1 586 ? -4.520 -14.517 28.712 1.00 87.94 586 ASP A CA 1
ATOM 4489 C C . ASP A 1 586 ? -4.989 -13.251 29.451 1.00 87.94 586 ASP A C 1
ATOM 4491 O O . ASP A 1 586 ? -5.549 -12.340 28.829 1.00 87.94 586 ASP A O 1
ATOM 4495 N N . PRO A 1 587 ? -4.788 -13.144 30.777 1.00 87.75 587 PRO A N 1
ATOM 4496 C CA . PRO A 1 587 ? -5.192 -11.964 31.531 1.00 87.75 587 PRO A CA 1
ATOM 4497 C C . PRO A 1 587 ? -4.264 -10.778 31.245 1.00 87.75 587 PRO A C 1
ATOM 4499 O O . PRO A 1 587 ? -3.076 -10.824 31.558 1.00 87.75 587 PRO A O 1
ATOM 4502 N N . ILE A 1 588 ? -4.819 -9.687 30.705 1.00 84.38 588 ILE A N 1
ATOM 4503 C CA . ILE A 1 588 ? -4.102 -8.408 30.568 1.00 84.38 588 ILE A CA 1
ATOM 4504 C C . ILE A 1 588 ? -4.094 -7.678 31.919 1.00 84.38 588 ILE A C 1
ATOM 4506 O O . ILE A 1 588 ? -3.072 -7.135 32.338 1.00 84.38 588 ILE A O 1
ATOM 4510 N N . LYS A 1 589 ? -5.239 -7.666 32.620 1.00 77.38 589 LYS A N 1
ATOM 4511 C CA . LYS A 1 589 ? -5.427 -6.904 33.862 1.00 77.38 589 LYS A CA 1
ATOM 4512 C C . LYS A 1 589 ? -5.787 -7.825 35.039 1.00 77.38 589 LYS A C 1
ATOM 4514 O O . LYS A 1 589 ? -6.905 -8.351 35.063 1.00 77.38 589 LYS A O 1
ATOM 4519 N N . PRO A 1 590 ? -4.899 -7.996 36.040 1.00 62.44 590 PRO A N 1
ATOM 4520 C CA . PRO A 1 590 ? -5.189 -8.818 37.213 1.00 62.44 590 PRO A CA 1
ATOM 4521 C C . PRO A 1 590 ? -6.267 -8.198 38.117 1.00 62.44 590 PRO A C 1
ATOM 4523 O O . PRO A 1 590 ? -6.507 -6.986 38.095 1.00 62.44 590 PRO A O 1
ATOM 4526 N N . ALA A 1 591 ? -6.889 -9.062 38.922 1.00 62.75 591 ALA A N 1
ATOM 4527 C CA . ALA A 1 591 ? -8.045 -8.777 39.775 1.00 62.75 591 ALA A CA 1
ATOM 4528 C C . ALA A 1 591 ? -7.899 -7.557 40.716 1.00 62.75 591 ALA A C 1
ATOM 4530 O O . ALA A 1 591 ? -6.880 -7.395 41.392 1.00 62.75 591 ALA A O 1
ATOM 4531 N N . GLY A 1 592 ? -8.972 -6.766 40.850 1.00 66.31 592 GLY A N 1
ATOM 4532 C CA . GLY A 1 592 ? -9.103 -5.708 41.871 1.00 66.31 592 GLY A CA 1
ATOM 4533 C C . GLY A 1 592 ? -10.052 -4.559 41.505 1.00 66.31 592 GLY A C 1
ATOM 4534 O O . GLY A 1 592 ? -10.671 -3.972 42.387 1.00 66.31 592 GLY A O 1
ATOM 4535 N N . ASP A 1 593 ? -10.179 -4.289 40.209 1.00 77.44 593 ASP A N 1
ATOM 4536 C CA . ASP A 1 593 ? -11.075 -3.302 39.585 1.00 77.44 593 ASP A CA 1
ATOM 4537 C C . ASP A 1 593 ? -12.407 -3.931 39.120 1.00 77.44 593 ASP A C 1
ATOM 4539 O O . ASP A 1 593 ? -12.581 -5.147 39.224 1.00 77.44 593 ASP A O 1
ATOM 4543 N N . PHE A 1 594 ? -13.332 -3.140 38.566 1.00 81.69 594 PHE A N 1
ATOM 4544 C CA . PHE A 1 594 ? -14.627 -3.624 38.060 1.00 81.69 594 PHE A CA 1
ATOM 4545 C C . PHE A 1 594 ? -14.947 -3.030 36.676 1.00 81.69 594 PHE A C 1
ATOM 4547 O O . PHE A 1 594 ? -15.728 -2.079 36.601 1.00 81.69 594 PHE A O 1
ATOM 4554 N N . PRO A 1 595 ? -14.379 -3.566 35.578 1.00 88.12 595 PRO A N 1
ATOM 4555 C CA . PRO A 1 595 ? -14.618 -3.035 34.238 1.00 88.12 595 PRO A CA 1
ATOM 4556 C C . PRO A 1 595 ? -16.096 -3.159 33.831 1.00 88.12 595 PRO A C 1
ATOM 4558 O O . PRO A 1 595 ? -16.723 -4.197 34.056 1.00 88.12 595 PRO A O 1
ATOM 4561 N N . GLN A 1 596 ? -16.647 -2.082 33.270 1.00 87.25 596 GLN A N 1
ATOM 4562 C CA . GLN A 1 596 ? -18.052 -1.956 32.844 1.00 87.25 596 GLN A CA 1
ATOM 4563 C C . GLN A 1 596 ? -18.230 -1.855 31.324 1.00 87.25 596 GLN A C 1
ATOM 4565 O O . GLN A 1 596 ? -19.336 -2.081 30.840 1.00 87.25 596 GLN A O 1
ATOM 4570 N N . ASP A 1 597 ? -17.155 -1.488 30.627 1.00 92.62 597 ASP A N 1
ATOM 4571 C CA . ASP A 1 597 ? -17.084 -1.176 29.199 1.00 92.62 597 ASP A CA 1
ATOM 4572 C C . ASP A 1 597 ? -15.647 -1.423 28.727 1.00 92.62 597 ASP A C 1
ATOM 4574 O O . ASP A 1 597 ? -14.725 -1.141 29.506 1.00 92.62 597 ASP A O 1
ATOM 4578 N N . VAL A 1 598 ? -15.445 -1.904 27.500 1.00 94.62 598 VAL A N 1
ATOM 4579 C CA . VAL A 1 598 ? -14.135 -2.034 26.834 1.00 94.62 598 VAL A CA 1
ATOM 4580 C C . VAL A 1 598 ? -14.183 -1.511 25.396 1.00 94.62 598 VAL A C 1
ATOM 4582 O O . VAL A 1 598 ? -15.214 -1.575 24.745 1.00 94.62 598 VAL A O 1
ATOM 4585 N N . SER A 1 599 ? -13.051 -1.007 24.905 1.00 95.06 599 SER A N 1
ATOM 4586 C CA . SER A 1 599 ? -12.828 -0.707 23.488 1.00 95.06 599 SER A CA 1
ATOM 4587 C C . SER A 1 599 ? -11.356 -0.965 23.124 1.00 95.06 599 SER A C 1
ATOM 4589 O O . SER A 1 599 ? -10.452 -0.559 23.864 1.00 95.06 599 SER A O 1
ATOM 4591 N N . VAL A 1 600 ? -11.098 -1.691 22.037 1.00 93.94 600 VAL A N 1
ATOM 4592 C CA . VAL A 1 600 ? -9.809 -2.325 21.715 1.00 93.94 600 VAL A CA 1
ATOM 4593 C C . VAL A 1 600 ? -9.095 -1.603 20.585 1.00 93.94 600 VAL A C 1
ATOM 4595 O O . VAL A 1 600 ? -9.532 -1.582 19.441 1.00 93.94 600 VAL A O 1
ATOM 4598 N N . ASP A 1 601 ? -7.959 -0.998 20.912 1.00 89.31 601 ASP A N 1
ATOM 4599 C CA . ASP A 1 601 ? -7.021 -0.405 19.964 1.00 89.31 601 ASP A CA 1
ATOM 4600 C C . ASP A 1 601 ? -5.989 -1.477 19.589 1.00 89.31 601 ASP A C 1
ATOM 4602 O O . ASP A 1 601 ? -4.932 -1.613 20.216 1.00 89.31 601 ASP A O 1
ATOM 4606 N N . ALA A 1 602 ? -6.375 -2.327 18.635 1.00 82.56 602 ALA A N 1
ATOM 4607 C CA . ALA A 1 602 ? -5.617 -3.513 18.248 1.00 82.56 602 ALA A CA 1
ATOM 4608 C C . ALA A 1 602 ? -4.239 -3.162 17.661 1.00 82.56 602 ALA A C 1
ATOM 4610 O O . ALA A 1 602 ? -3.254 -3.829 17.986 1.00 82.56 602 ALA A O 1
ATOM 4611 N N . ASP A 1 603 ? -4.168 -2.096 16.859 1.00 75.88 603 ASP A N 1
ATOM 4612 C CA . ASP A 1 603 ? -2.950 -1.644 16.181 1.00 75.88 603 ASP A CA 1
ATOM 4613 C C . ASP A 1 603 ? -1.906 -1.108 17.171 1.00 75.88 603 ASP A C 1
ATOM 4615 O O . ASP A 1 603 ? -0.720 -1.421 17.059 1.00 75.88 603 ASP A O 1
ATOM 4619 N N . ASN A 1 604 ? -2.338 -0.378 18.208 1.00 77.81 604 ASN A N 1
ATOM 4620 C CA . ASN A 1 604 ? -1.448 0.095 19.275 1.00 77.81 604 ASN A CA 1
ATOM 4621 C C . ASN A 1 604 ? -1.291 -0.911 20.435 1.00 77.81 604 ASN A C 1
ATOM 4623 O O . ASN A 1 604 ? -0.510 -0.676 21.362 1.00 77.81 604 ASN A O 1
ATOM 4627 N N . GLY A 1 605 ? -2.028 -2.027 20.422 1.00 86.19 605 GLY A N 1
ATOM 4628 C CA . GLY A 1 605 ? -2.018 -3.037 21.481 1.00 86.19 605 GLY A CA 1
ATOM 4629 C C . GLY A 1 605 ? -2.514 -2.512 22.834 1.00 86.19 605 GLY A C 1
ATOM 4630 O O . GLY A 1 605 ? -1.915 -2.810 23.876 1.00 86.19 605 GLY A O 1
ATOM 4631 N N . VAL A 1 606 ? -3.577 -1.702 22.832 1.00 90.06 606 VAL A N 1
ATOM 4632 C CA . VAL A 1 606 ? -4.153 -1.043 24.017 1.00 90.06 606 VAL A CA 1
ATOM 4633 C C . VAL A 1 606 ? -5.642 -1.367 24.146 1.00 90.06 606 VAL A C 1
ATOM 4635 O O . VAL A 1 606 ? -6.378 -1.404 23.172 1.00 90.06 606 VAL A O 1
ATOM 4638 N N . VAL A 1 607 ? -6.114 -1.563 25.376 1.00 93.50 607 VAL A N 1
ATOM 4639 C CA . VAL A 1 607 ? -7.542 -1.645 25.708 1.00 93.50 607 VAL A CA 1
ATOM 4640 C C . VAL A 1 607 ? -7.928 -0.409 26.509 1.00 93.50 607 VAL A C 1
ATOM 4642 O O . VAL A 1 607 ? -7.373 -0.170 27.586 1.00 93.50 607 VAL A O 1
ATOM 4645 N N . TYR A 1 608 ? -8.889 0.362 26.017 1.00 95.31 608 TYR A N 1
ATOM 4646 C CA . TYR A 1 608 ? -9.594 1.382 26.789 1.00 95.31 608 TYR A CA 1
ATOM 4647 C C . TYR A 1 608 ? -10.747 0.730 27.545 1.00 95.31 608 TYR A C 1
ATOM 4649 O O . TYR A 1 608 ? -11.377 -0.192 27.035 1.00 95.31 608 TYR A O 1
ATOM 4657 N N . TRP A 1 609 ? -11.012 1.154 28.780 1.00 94.31 609 TRP A N 1
ATOM 4658 C CA . TRP A 1 609 ? -12.070 0.553 29.593 1.00 94.31 609 TRP A CA 1
ATOM 4659 C C . TRP A 1 609 ? -12.587 1.480 30.689 1.00 94.31 609 TRP A C 1
ATOM 4661 O O . TRP A 1 609 ? -11.884 2.377 31.152 1.00 94.31 609 TRP A O 1
ATOM 4671 N N . VAL A 1 610 ? -13.822 1.250 31.132 1.00 92.69 610 VAL A N 1
ATOM 4672 C CA . VAL A 1 610 ? -14.474 2.044 32.187 1.00 92.69 610 VAL A CA 1
ATOM 4673 C C . VAL A 1 610 ? -14.442 1.291 33.516 1.00 92.69 610 VAL A C 1
ATOM 4675 O O . VAL A 1 610 ? -14.944 0.172 33.605 1.00 92.69 610 VAL A O 1
ATOM 4678 N N . ASN A 1 611 ? -13.885 1.905 34.560 1.00 90.38 611 ASN A N 1
ATOM 4679 C CA . ASN A 1 611 ? -13.824 1.375 35.926 1.00 90.38 611 ASN A CA 1
ATOM 4680 C C . ASN A 1 611 ? -14.773 2.136 36.870 1.00 90.38 611 ASN A C 1
ATOM 4682 O O . ASN A 1 611 ? -15.266 3.209 36.529 1.00 90.38 611 ASN A O 1
ATOM 4686 N N . PHE A 1 612 ? -14.981 1.614 38.082 1.00 87.38 612 PHE A N 1
ATOM 4687 C CA . PHE A 1 612 ? -15.516 2.383 39.209 1.00 87.38 612 PHE A CA 1
ATOM 4688 C C . PHE A 1 612 ? -14.386 2.824 40.145 1.00 87.38 612 PHE A C 1
ATOM 4690 O O . PHE A 1 612 ? -13.642 1.994 40.672 1.00 87.38 612 PHE A O 1
ATOM 4697 N N . ASN A 1 613 ? -14.301 4.126 40.416 1.00 81.88 613 ASN A N 1
ATOM 4698 C CA . ASN A 1 613 ? -13.338 4.692 41.353 1.00 81.88 613 ASN A CA 1
ATOM 4699 C C . ASN A 1 613 ? -13.791 4.528 42.826 1.00 81.88 613 ASN A C 1
ATOM 4701 O O . ASN A 1 613 ? -14.888 4.057 43.136 1.00 81.88 613 ASN A O 1
ATOM 4705 N N . ALA A 1 614 ? -12.952 4.963 43.773 1.00 81.69 614 ALA A N 1
ATOM 4706 C CA . ALA A 1 614 ? -13.225 4.847 45.212 1.00 81.69 614 ALA A CA 1
ATOM 4707 C C . ALA A 1 614 ? -14.440 5.662 45.723 1.00 81.69 614 ALA A C 1
ATOM 4709 O O . ALA A 1 614 ? -14.897 5.427 46.844 1.00 81.69 614 ALA A O 1
ATOM 4710 N N . ASN A 1 615 ? -14.961 6.600 44.926 1.00 84.19 615 ASN A N 1
ATOM 4711 C CA . ASN A 1 615 ? -16.166 7.384 45.206 1.00 84.19 615 ASN A CA 1
ATOM 4712 C C . ASN A 1 615 ? -17.436 6.772 44.579 1.00 84.19 615 ASN A C 1
ATOM 4714 O O . ASN A 1 615 ? -18.516 7.328 44.774 1.00 84.19 615 ASN A O 1
ATOM 4718 N N . PHE A 1 616 ? -17.320 5.642 43.866 1.00 83.88 616 PHE A N 1
ATOM 4719 C CA . PHE A 1 616 ? -18.351 5.048 42.999 1.00 83.88 616 PHE A CA 1
ATOM 4720 C C . PHE A 1 616 ? -18.702 5.882 41.751 1.00 83.88 616 PHE A C 1
ATOM 4722 O O . PHE A 1 616 ? -19.746 5.661 41.143 1.00 83.88 616 PHE A O 1
ATOM 4729 N N . GLU A 1 617 ? -17.826 6.804 41.352 1.00 88.88 617 GLU A N 1
ATOM 4730 C CA . GLU A 1 617 ? -17.883 7.492 40.055 1.00 88.88 617 GLU A CA 1
ATOM 4731 C C . GLU A 1 617 ? -17.204 6.600 39.001 1.00 88.88 617 GLU A C 1
ATOM 4733 O O . GLU A 1 617 ? -16.326 5.800 39.343 1.00 88.88 617 GLU A O 1
ATOM 4738 N N . GLN A 1 618 ? -17.589 6.713 37.731 1.00 91.75 618 GLN A N 1
ATOM 4739 C CA . GLN A 1 618 ? -16.941 5.977 36.648 1.00 91.75 618 GLN A CA 1
ATOM 4740 C C . GLN A 1 618 ? -15.749 6.756 36.094 1.00 91.75 618 GLN A C 1
ATOM 4742 O O . GLN A 1 618 ? -15.855 7.956 35.845 1.00 91.75 618 GLN A O 1
ATOM 4747 N N . ASN A 1 619 ? -14.616 6.083 35.890 1.00 92.12 619 ASN A N 1
ATOM 4748 C CA . ASN A 1 619 ? -13.418 6.671 35.289 1.00 92.12 619 ASN A CA 1
ATOM 4749 C C . ASN A 1 619 ? -12.880 5.828 34.128 1.00 92.12 619 ASN A C 1
ATOM 4751 O O . ASN A 1 619 ? -12.940 4.597 34.155 1.00 92.12 619 ASN A O 1
ATOM 4755 N N . VAL A 1 620 ? -12.363 6.505 33.101 1.00 94.38 620 VAL A N 1
ATOM 4756 C CA . VAL A 1 620 ? -11.811 5.857 31.906 1.00 94.38 620 VAL A CA 1
ATOM 4757 C C . VAL A 1 620 ? -10.329 5.559 32.106 1.00 94.38 620 VAL A C 1
ATOM 4759 O O . VAL A 1 620 ? -9.527 6.432 32.443 1.00 94.38 620 VAL A O 1
ATOM 4762 N N . MET A 1 621 ? -9.979 4.308 31.859 1.00 92.88 621 MET A N 1
ATOM 4763 C CA . MET A 1 621 ? -8.650 3.737 31.980 1.00 92.88 621 MET A CA 1
ATOM 4764 C C . MET A 1 621 ? -8.146 3.321 30.594 1.00 92.88 621 MET A C 1
ATOM 4766 O O . MET A 1 621 ? -8.935 2.984 29.712 1.00 92.88 621 MET A O 1
ATOM 4770 N N . SER A 1 622 ? -6.829 3.259 30.419 1.00 92.56 622 SER A N 1
ATOM 4771 C CA . SER A 1 622 ? -6.204 2.488 29.342 1.00 92.56 622 SER A CA 1
ATOM 4772 C C . SER A 1 622 ? -5.306 1.398 29.919 1.00 92.56 622 SER A C 1
ATOM 4774 O O . SER A 1 622 ? -4.813 1.495 31.050 1.00 92.56 622 SER A O 1
ATOM 4776 N N . THR A 1 623 ? -5.116 0.304 29.188 1.00 92.44 623 THR A N 1
ATOM 4777 C CA . THR A 1 623 ? -4.191 -0.767 29.568 1.00 92.44 623 THR A CA 1
ATOM 4778 C C . THR A 1 623 ? -3.542 -1.389 28.340 1.00 92.44 623 THR A C 1
ATOM 4780 O O . THR A 1 623 ? -4.241 -1.887 27.465 1.00 92.44 623 THR A O 1
ATOM 4783 N N . SER A 1 624 ? -2.210 -1.376 28.273 1.00 90.69 624 SER A N 1
ATOM 4784 C CA . SER A 1 624 ? -1.472 -2.032 27.188 1.00 90.69 624 SER A CA 1
ATOM 4785 C C . SER A 1 624 ? -1.545 -3.556 27.303 1.00 90.69 624 SER A C 1
ATOM 4787 O O . SER A 1 624 ? -1.742 -4.101 28.389 1.00 90.69 624 SER A O 1
ATOM 4789 N N . TYR A 1 625 ? -1.296 -4.276 26.212 1.00 85.81 625 TYR A N 1
ATOM 4790 C CA . TYR A 1 625 ? -1.209 -5.743 26.205 1.00 85.81 625 TYR A CA 1
ATOM 4791 C C . TYR A 1 625 ? -0.080 -6.312 27.085 1.00 85.81 625 TYR A C 1
ATOM 4793 O O . TYR A 1 625 ? -0.097 -7.501 27.400 1.00 85.81 625 TYR A O 1
ATOM 4801 N N . ALA A 1 626 ? 0.865 -5.474 27.529 1.00 85.25 626 ALA A N 1
ATOM 4802 C CA . ALA A 1 626 ? 1.867 -5.810 28.543 1.00 85.25 626 ALA A CA 1
ATOM 4803 C C . ALA A 1 626 ? 1.353 -5.674 29.998 1.00 85.25 626 ALA A C 1
ATOM 4805 O O . ALA A 1 626 ? 2.072 -6.014 30.938 1.00 85.25 626 ALA A O 1
ATOM 4806 N N . GLY A 1 627 ? 0.122 -5.186 30.195 1.00 87.44 627 GLY A N 1
ATOM 4807 C CA . GLY A 1 627 ? -0.529 -4.996 31.495 1.00 87.44 627 GLY A CA 1
ATOM 4808 C C . GLY A 1 627 ? -0.296 -3.626 32.146 1.00 87.44 627 GLY A C 1
ATOM 4809 O O . GLY A 1 627 ? -0.732 -3.404 33.279 1.00 87.44 627 GLY A O 1
ATOM 4810 N N . GLU A 1 628 ? 0.371 -2.687 31.468 1.00 89.25 628 GLU A N 1
ATOM 4811 C CA . GLU A 1 628 ? 0.601 -1.340 32.005 1.00 89.25 628 GLU A CA 1
ATOM 4812 C C . GLU A 1 628 ? -0.693 -0.525 31.957 1.00 89.25 628 GLU A C 1
ATOM 4814 O O . GLU A 1 628 ? -1.277 -0.357 30.892 1.00 89.25 628 GLU A O 1
ATOM 4819 N N . THR A 1 629 ? -1.161 -0.040 33.111 1.00 90.38 629 THR A N 1
ATOM 4820 C CA . THR A 1 629 ? -2.462 0.637 33.265 1.00 90.38 629 THR A CA 1
ATOM 4821 C C . THR A 1 629 ? -2.288 2.131 33.538 1.00 90.38 629 THR A C 1
ATOM 4823 O O . THR A 1 629 ? -1.507 2.502 34.416 1.00 90.38 629 THR A O 1
ATOM 4826 N N . ILE A 1 630 ? -3.064 2.977 32.856 1.00 90.19 630 ILE A N 1
ATOM 4827 C CA . ILE A 1 630 ? -3.079 4.438 33.024 1.00 90.19 630 ILE A CA 1
ATOM 4828 C C . ILE A 1 630 ? -4.518 4.897 33.302 1.00 90.19 630 ILE A C 1
ATOM 4830 O O . ILE A 1 630 ? -5.450 4.450 32.641 1.00 90.19 630 ILE A O 1
ATOM 4834 N N . ASP A 1 631 ? -4.702 5.790 34.277 1.00 90.62 631 ASP A N 1
ATOM 4835 C CA . ASP A 1 631 ? -5.957 6.533 34.469 1.00 90.62 631 ASP A CA 1
ATOM 4836 C C . ASP A 1 631 ? -5.927 7.780 33.576 1.00 90.62 631 ASP A C 1
ATOM 4838 O O . ASP A 1 631 ? -4.995 8.589 33.667 1.00 90.62 631 ASP A O 1
ATOM 4842 N N . LEU A 1 632 ? -6.921 7.935 32.699 1.00 91.56 632 LEU A N 1
ATOM 4843 C CA . LEU A 1 632 ? -6.976 9.043 31.742 1.00 91.56 632 LEU A CA 1
ATOM 4844 C C . LEU A 1 632 ? -7.474 10.354 32.378 1.00 91.56 632 LEU A C 1
ATOM 4846 O O . LEU A 1 632 ? -7.493 11.389 31.717 1.00 91.56 632 LEU A O 1
ATOM 4850 N N . ASN A 1 633 ? -7.851 10.341 33.663 1.00 89.25 633 ASN A N 1
ATOM 4851 C CA . ASN A 1 633 ? -8.481 11.444 34.403 1.00 89.25 633 ASN A CA 1
ATOM 4852 C C . ASN A 1 633 ? -9.801 11.937 33.778 1.00 89.25 633 ASN A C 1
ATOM 4854 O O . ASN A 1 633 ? -10.246 13.056 34.040 1.00 89.25 633 ASN A O 1
ATOM 4858 N N . ILE A 1 634 ? -10.446 11.091 32.974 1.00 90.00 634 ILE A N 1
ATOM 4859 C CA . ILE A 1 634 ? -11.808 11.288 32.479 1.00 90.00 634 ILE A CA 1
ATOM 4860 C C . ILE A 1 634 ? -12.720 10.579 33.481 1.00 90.00 634 ILE A C 1
ATOM 4862 O O . ILE A 1 634 ? -12.640 9.361 33.633 1.00 90.00 634 ILE A O 1
ATOM 4866 N N . THR A 1 635 ? -13.524 11.330 34.231 1.00 91.38 635 THR A N 1
ATOM 4867 C CA . THR A 1 635 ? -14.361 10.800 35.320 1.00 91.38 635 THR A CA 1
ATOM 4868 C C . THR A 1 635 ? -15.711 11.504 35.346 1.00 91.38 635 THR A C 1
ATOM 4870 O O . THR A 1 635 ? -15.758 12.732 35.267 1.00 91.38 635 THR A O 1
ATOM 4873 N N . ASP A 1 636 ? -16.787 10.738 35.506 1.00 91.19 636 ASP A N 1
ATOM 4874 C CA . ASP A 1 636 ? -18.149 11.239 35.692 1.00 91.19 636 ASP A CA 1
ATOM 4875 C C . ASP A 1 636 ? -18.876 10.416 36.774 1.00 91.19 636 ASP A C 1
ATOM 4877 O O . ASP A 1 636 ? -18.535 9.263 37.039 1.00 91.19 636 ASP A O 1
ATOM 4881 N N . ALA A 1 637 ? -19.860 11.013 37.444 1.00 86.88 637 ALA A N 1
ATOM 4882 C CA . ALA A 1 637 ? -20.657 10.334 38.466 1.00 86.88 637 ALA A CA 1
ATOM 4883 C C . ALA A 1 637 ? -21.736 9.414 37.865 1.00 86.88 637 ALA A C 1
ATOM 4885 O O . ALA A 1 637 ? -22.274 8.558 38.570 1.00 86.88 637 ALA A O 1
ATOM 4886 N N . ASP A 1 638 ? -22.065 9.605 36.588 1.00 86.75 638 ASP A N 1
ATOM 4887 C CA . ASP A 1 638 ? -23.059 8.834 35.850 1.00 86.75 638 ASP A CA 1
ATOM 4888 C C . ASP A 1 638 ? -22.427 7.753 34.948 1.00 86.75 638 ASP A C 1
ATOM 4890 O O . ASP A 1 638 ? -21.210 7.587 34.886 1.00 86.75 638 ASP A O 1
ATOM 4894 N N . THR A 1 639 ? -23.265 6.975 34.253 1.00 91.62 639 THR A N 1
ATOM 4895 C CA . THR A 1 639 ? -22.795 5.928 33.335 1.00 91.62 639 THR A CA 1
ATOM 4896 C C . THR A 1 639 ? -22.057 6.525 32.136 1.00 91.62 639 THR A C 1
ATOM 4898 O O . THR A 1 639 ? -22.625 7.317 31.376 1.00 91.62 639 THR A O 1
ATOM 4901 N N . ILE A 1 640 ? -20.824 6.066 31.943 1.00 94.38 640 ILE A N 1
ATOM 4902 C CA . ILE A 1 640 ? -19.965 6.322 30.794 1.00 94.38 640 ILE A CA 1
ATOM 4903 C C . ILE A 1 640 ? -20.070 5.150 29.811 1.00 94.38 640 ILE A C 1
ATOM 4905 O O . ILE A 1 640 ? -20.152 3.990 30.217 1.00 94.38 640 ILE A O 1
ATOM 4909 N N . LYS A 1 641 ? -20.040 5.471 28.517 1.00 95.88 641 LYS A N 1
ATOM 4910 C CA . LYS A 1 641 ? -19.807 4.540 27.412 1.00 95.88 641 LYS A CA 1
ATOM 4911 C C . LYS A 1 641 ? -18.664 5.033 26.530 1.00 95.88 641 LYS A C 1
ATOM 4913 O O . LYS A 1 641 ? -18.555 6.245 26.328 1.00 95.88 641 LYS A O 1
ATOM 4918 N N . ILE A 1 642 ? -17.828 4.133 26.022 1.00 96.69 642 ILE A N 1
ATOM 4919 C CA . ILE A 1 642 ? -16.659 4.468 25.199 1.00 96.69 642 ILE A CA 1
ATOM 4920 C C . ILE A 1 642 ? -16.701 3.802 23.821 1.00 96.69 642 ILE A C 1
ATOM 4922 O O . ILE A 1 642 ? -17.177 2.686 23.680 1.00 96.69 642 ILE A O 1
ATOM 4926 N N . ALA A 1 643 ? -16.180 4.507 22.820 1.00 96.06 643 ALA A N 1
ATOM 4927 C CA . ALA A 1 643 ? -15.869 3.999 21.482 1.00 96.06 643 ALA A CA 1
ATOM 4928 C C . ALA A 1 643 ? -14.706 4.830 20.908 1.00 96.06 643 ALA A C 1
ATOM 4930 O O . ALA A 1 643 ? -14.350 5.865 21.484 1.00 96.06 643 ALA A O 1
ATOM 4931 N N . GLN A 1 644 ? -14.093 4.431 19.795 1.00 93.69 644 GLN A N 1
ATOM 4932 C CA . GLN A 1 644 ? -12.891 5.103 19.282 1.00 93.69 644 GLN A CA 1
ATOM 4933 C C . GLN A 1 644 ? -12.758 5.075 17.759 1.00 93.69 644 GLN A C 1
ATOM 4935 O O . GLN A 1 644 ? -13.262 4.174 17.104 1.00 93.69 644 GLN A O 1
ATOM 4940 N N . ASP A 1 645 ? -12.009 6.038 17.226 1.00 87.38 645 ASP A N 1
ATOM 4941 C CA . ASP A 1 645 ? -11.338 5.910 15.930 1.00 87.38 645 ASP A CA 1
ATOM 4942 C C . ASP A 1 645 ? -9.812 5.851 16.138 1.00 87.38 645 ASP A C 1
ATOM 4944 O O . ASP A 1 645 ? -9.330 5.796 17.273 1.00 87.38 645 ASP A O 1
ATOM 4948 N N . GLU A 1 646 ? -9.029 5.851 15.061 1.00 80.00 646 GLU A N 1
ATOM 4949 C CA . GLU A 1 646 ? -7.565 5.787 15.123 1.00 80.00 646 GLU A CA 1
ATOM 4950 C C . GLU A 1 646 ? -6.936 6.917 15.964 1.00 80.00 646 GLU A C 1
ATOM 4952 O O . GLU A 1 646 ? -6.000 6.683 16.728 1.00 80.00 646 GLU A O 1
ATOM 4957 N N . LEU A 1 647 ? -7.486 8.134 15.909 1.00 79.69 647 LEU A N 1
ATOM 4958 C CA . LEU A 1 647 ? -6.900 9.339 16.512 1.00 79.69 647 LEU A CA 1
ATOM 4959 C C . LEU A 1 647 ? -7.591 9.775 17.815 1.00 79.69 647 LEU A C 1
ATOM 4961 O O . LEU A 1 647 ? -7.009 10.524 18.616 1.00 79.69 647 LEU A O 1
ATOM 4965 N N . TYR A 1 648 ? -8.834 9.345 18.034 1.00 90.56 648 TYR A N 1
ATOM 4966 C CA . TYR A 1 648 ? -9.722 9.895 19.050 1.00 90.56 648 TYR A CA 1
ATOM 4967 C C . TYR A 1 648 ? -10.457 8.830 19.863 1.00 90.56 648 TYR A C 1
ATOM 4969 O O . TYR A 1 648 ? -10.953 7.834 19.345 1.00 90.56 648 TYR A O 1
ATOM 4977 N N . LEU A 1 649 ? -10.596 9.112 21.158 1.00 95.12 649 LEU A N 1
ATOM 4978 C CA . LEU A 1 649 ? -11.477 8.393 22.071 1.00 95.12 649 LEU A CA 1
ATOM 4979 C C . LEU A 1 649 ? -12.764 9.206 22.265 1.00 95.12 649 LEU A C 1
ATOM 4981 O O . LEU A 1 649 ? -12.716 10.403 22.576 1.00 95.12 649 LEU A O 1
ATOM 4985 N N . TYR A 1 650 ? -13.909 8.554 22.100 1.00 97.25 650 TYR A N 1
ATOM 4986 C CA . TYR A 1 650 ? -15.237 9.124 22.294 1.00 97.25 650 TYR A CA 1
ATOM 4987 C C . TYR A 1 650 ? -15.839 8.612 23.596 1.00 97.25 650 TYR A C 1
ATOM 4989 O O . TYR A 1 650 ? -15.830 7.417 23.872 1.00 97.25 650 TYR A O 1
ATOM 4997 N N . VAL A 1 651 ? -16.368 9.530 24.402 1.00 97.25 651 VAL A N 1
ATOM 4998 C CA . VAL A 1 651 ? -16.865 9.245 25.752 1.00 97.25 651 VAL A CA 1
ATOM 4999 C C . VAL A 1 651 ? -18.287 9.783 25.879 1.00 97.25 651 VAL A C 1
ATOM 5001 O O . VAL A 1 651 ? -18.493 10.988 26.021 1.00 97.25 651 VAL A O 1
ATOM 5004 N N . LEU A 1 652 ? -19.279 8.899 25.800 1.00 97.25 652 LEU A N 1
ATOM 5005 C CA . LEU A 1 652 ? -20.690 9.208 26.021 1.00 97.25 652 LEU A CA 1
ATOM 5006 C C . LEU A 1 652 ? -20.994 9.207 27.523 1.00 97.25 652 LEU A C 1
ATOM 5008 O O . LEU A 1 652 ? -20.901 8.169 28.171 1.00 97.25 652 LEU A O 1
ATOM 5012 N N . VAL A 1 653 ? -21.447 10.341 28.059 1.00 95.62 653 VAL A N 1
ATOM 5013 C CA . VAL A 1 653 ? -22.049 10.418 29.398 1.00 95.62 653 VAL A CA 1
ATOM 5014 C C . VAL A 1 653 ? -23.570 10.334 29.257 1.00 95.62 653 VAL A C 1
ATOM 5016 O O . VAL A 1 653 ? -24.227 11.236 28.727 1.00 95.62 653 VAL A O 1
ATOM 5019 N N . VAL A 1 654 ? -24.149 9.225 29.718 1.00 92.44 654 VAL A N 1
ATOM 5020 C CA . VAL A 1 654 ? -25.546 8.848 29.427 1.00 92.44 654 VAL A CA 1
ATOM 5021 C C . VAL A 1 654 ? -26.567 9.787 30.086 1.00 92.44 654 VAL A C 1
ATOM 5023 O O . VAL A 1 654 ? -27.633 10.035 29.522 1.00 92.44 654 VAL A O 1
ATOM 5026 N N . SER A 1 655 ? -26.264 10.346 31.262 1.00 88.75 655 SER A N 1
ATOM 5027 C CA . SER A 1 655 ? -27.192 11.202 32.023 1.00 88.75 655 SER A CA 1
ATOM 5028 C C . SER A 1 655 ? -27.387 12.593 31.418 1.00 88.75 655 SER A C 1
ATOM 5030 O O . SER A 1 655 ? -28.509 13.104 31.368 1.00 88.75 655 SER A O 1
ATOM 5032 N N . ASN A 1 656 ? -26.290 13.207 30.970 1.00 91.81 656 ASN A N 1
ATOM 5033 C CA . ASN A 1 656 ? -26.254 14.544 30.385 1.00 91.81 656 ASN A CA 1
ATOM 5034 C C . ASN A 1 656 ? -26.389 14.511 28.853 1.00 91.81 656 ASN A C 1
ATOM 5036 O O . ASN A 1 656 ? -26.547 15.562 28.231 1.00 91.81 656 ASN A O 1
ATOM 5040 N N . VAL A 1 657 ? -26.393 13.305 28.271 1.00 93.81 657 VAL A N 1
ATOM 5041 C CA . VAL A 1 657 ? -26.674 13.037 26.860 1.00 93.81 657 VAL A CA 1
ATOM 5042 C C . VAL A 1 657 ? -25.659 13.743 25.944 1.00 93.81 657 VAL A C 1
ATOM 5044 O O . VAL A 1 657 ? -26.011 14.366 24.940 1.00 93.81 657 VAL A O 1
ATOM 5047 N N . THR A 1 658 ? -24.379 13.667 26.320 1.00 95.81 658 THR A N 1
ATOM 5048 C CA . THR A 1 658 ? -23.258 14.295 25.605 1.00 95.81 658 THR A CA 1
ATOM 5049 C C . THR A 1 658 ? -22.149 13.284 25.328 1.00 95.81 658 THR A C 1
ATOM 5051 O O . THR A 1 658 ? -21.720 12.563 26.224 1.00 95.81 658 THR A O 1
ATOM 5054 N N . ILE A 1 659 ? -21.660 13.265 24.088 1.00 97.12 659 ILE A N 1
ATOM 5055 C CA . ILE A 1 659 ? -20.433 12.574 23.679 1.00 97.12 659 ILE A CA 1
ATOM 5056 C C . ILE A 1 659 ? -19.292 13.588 23.708 1.00 97.12 659 ILE A C 1
ATOM 5058 O O . ILE A 1 659 ? -19.380 14.628 23.057 1.00 97.12 659 ILE A O 1
ATOM 5062 N N . TYR A 1 660 ? -18.213 13.293 24.420 1.00 96.25 660 TYR A N 1
ATOM 5063 C CA . TYR A 1 660 ? -16.986 14.086 24.445 1.00 96.25 660 TYR A CA 1
ATOM 5064 C C . TYR A 1 660 ? -15.921 13.438 23.555 1.00 96.25 660 TYR A C 1
ATOM 5066 O O . TYR A 1 660 ? -15.753 12.222 23.588 1.00 96.25 660 TYR A O 1
ATOM 5074 N N . LYS A 1 661 ? -15.208 14.243 22.758 1.00 95.12 661 LYS A N 1
ATOM 5075 C CA . LYS A 1 661 ? -14.143 13.782 21.851 1.00 95.12 661 LYS A CA 1
ATOM 5076 C C . LYS A 1 661 ? -12.777 14.152 22.431 1.00 95.12 661 LYS A C 1
ATOM 5078 O O . LYS A 1 661 ? -12.511 15.342 22.601 1.00 95.12 661 LYS A O 1
ATOM 5083 N N . TYR A 1 662 ? -11.915 13.171 22.688 1.00 94.06 662 TYR A N 1
ATOM 5084 C CA . TYR A 1 662 ? -10.561 13.357 23.226 1.00 94.06 662 TYR A CA 1
ATOM 5085 C C . TYR A 1 662 ? -9.502 12.880 22.229 1.00 94.06 662 TYR A C 1
ATOM 5087 O O . TYR A 1 662 ? -9.658 11.812 21.644 1.00 94.06 662 TYR A O 1
ATOM 5095 N N . LYS A 1 663 ? -8.415 13.635 22.031 1.00 86.25 663 LYS A N 1
ATOM 5096 C CA . LYS A 1 663 ? -7.293 13.209 21.170 1.00 86.25 663 LYS A CA 1
ATOM 5097 C C . LYS A 1 663 ? -6.394 12.226 21.922 1.00 86.25 663 LYS A C 1
ATOM 5099 O O . LYS A 1 663 ? -5.837 12.603 22.950 1.00 86.25 663 LYS A O 1
ATOM 5104 N N . LYS A 1 664 ? -6.211 10.999 21.418 1.00 84.69 664 LYS A N 1
ATOM 5105 C CA . LYS A 1 664 ? -5.481 9.923 22.127 1.00 84.69 664 LYS A CA 1
ATOM 5106 C C . LYS A 1 664 ? -4.047 10.302 22.517 1.00 84.69 664 LYS A C 1
ATOM 5108 O O . LYS A 1 664 ? -3.568 9.915 23.577 1.00 84.69 664 LYS A O 1
ATOM 5113 N N . SER A 1 665 ? -3.361 11.096 21.693 1.00 79.94 665 SER A N 1
ATOM 5114 C CA . SER A 1 665 ? -1.962 11.478 21.930 1.00 79.94 665 SER A CA 1
ATOM 5115 C C . SER A 1 665 ? -1.753 12.553 23.006 1.00 79.94 665 SER A C 1
ATOM 5117 O O . SER A 1 665 ? -0.635 12.700 23.500 1.00 79.94 665 SER A O 1
ATOM 5119 N N . THR A 1 666 ? -2.792 13.304 23.391 1.00 81.56 666 THR A N 1
ATOM 5120 C CA . THR A 1 666 ? -2.689 14.400 24.380 1.00 81.56 666 THR A CA 1
ATOM 5121 C C . THR A 1 666 ? -3.717 14.333 25.509 1.00 81.56 666 THR A C 1
ATOM 5123 O O . THR A 1 666 ? -3.557 15.033 26.509 1.00 81.56 666 THR A O 1
ATOM 5126 N N . TRP A 1 667 ? -4.771 13.530 25.349 1.00 86.31 667 TRP A N 1
ATOM 5127 C CA . TRP A 1 667 ? -5.988 13.512 26.172 1.00 86.31 667 TRP A CA 1
ATOM 5128 C C . TRP A 1 667 ? -6.694 14.875 26.275 1.00 86.31 667 TRP A C 1
ATOM 5130 O O . TRP A 1 667 ? -7.496 15.115 27.176 1.00 86.31 667 TRP A O 1
ATOM 5140 N N . GLU A 1 668 ? -6.437 15.775 25.320 1.00 87.50 668 GLU A N 1
ATOM 5141 C CA . GLU A 1 668 ? -7.131 17.056 25.217 1.00 87.50 668 GLU A CA 1
ATOM 5142 C C . GLU A 1 668 ? -8.547 16.858 24.659 1.00 87.50 668 GLU A C 1
ATOM 5144 O O . GLU A 1 668 ? -8.753 16.133 23.681 1.00 87.50 668 GLU A O 1
ATOM 5149 N N . GLN A 1 669 ? -9.531 17.511 25.284 1.00 92.62 669 GLN A N 1
ATOM 5150 C CA . GLN A 1 669 ? -10.917 17.493 24.827 1.00 92.62 669 GLN A CA 1
ATOM 5151 C C . GLN A 1 669 ? -11.074 18.404 23.600 1.00 92.62 669 GLN A C 1
ATOM 5153 O O . GLN A 1 669 ? -11.114 19.628 23.712 1.00 92.62 669 GLN A O 1
ATOM 5158 N N . MET A 1 670 ? -11.220 17.792 22.429 1.00 89.50 670 MET A N 1
ATOM 5159 C CA . MET A 1 670 ? -11.309 18.464 21.130 1.00 89.50 670 MET A CA 1
ATOM 5160 C C . MET A 1 670 ? -12.713 19.003 20.822 1.00 89.50 670 MET A C 1
ATOM 5162 O O . MET A 1 670 ? -12.865 19.913 20.010 1.00 89.50 670 MET A O 1
ATOM 5166 N N . GLY A 1 671 ? -13.756 18.439 21.440 1.00 91.44 671 GLY A N 1
ATOM 5167 C CA . GLY A 1 671 ? -15.139 18.836 21.181 1.00 91.44 671 GLY A CA 1
ATOM 5168 C C . GLY A 1 671 ? -16.175 18.047 21.980 1.00 91.44 671 GLY A C 1
ATOM 5169 O O . GLY A 1 671 ? -15.835 17.228 22.836 1.00 91.44 671 GLY A O 1
ATOM 5170 N N . SER A 1 672 ? -17.452 18.315 21.703 1.00 94.25 672 SER A N 1
ATOM 5171 C CA . SER A 1 672 ? -18.586 17.605 22.304 1.00 94.25 672 SER A CA 1
ATOM 5172 C C . SER A 1 672 ? -19.820 17.620 21.399 1.00 94.25 672 SER A C 1
ATOM 5174 O O . SER A 1 672 ? -20.106 18.645 20.778 1.00 94.25 672 SER A O 1
ATOM 5176 N N . ILE A 1 673 ? -20.587 16.531 21.397 1.00 94.06 673 ILE A N 1
ATOM 5177 C CA . ILE A 1 673 ? -21.809 16.329 20.609 1.00 94.06 673 ILE A CA 1
ATOM 5178 C C . ILE A 1 673 ? -22.965 16.090 21.582 1.00 94.06 673 ILE A C 1
ATOM 5180 O O . ILE A 1 673 ? -22.914 15.161 22.382 1.00 94.06 673 ILE A O 1
ATOM 5184 N N . VAL A 1 674 ? -24.013 16.912 21.519 1.00 94.75 674 VAL A N 1
ATOM 5185 C CA . VAL A 1 674 ? -25.244 16.692 22.298 1.00 94.75 674 VAL A CA 1
ATOM 5186 C C . VAL A 1 674 ? -26.164 15.778 21.494 1.00 94.75 674 VAL A C 1
ATOM 5188 O O . VAL A 1 674 ? -26.532 16.120 20.369 1.00 94.75 674 VAL A O 1
ATOM 5191 N N . VAL A 1 675 ? -26.540 14.632 22.062 1.00 94.44 675 VAL A N 1
ATOM 5192 C CA . VAL A 1 675 ? -27.327 13.591 21.378 1.00 94.44 675 VAL A CA 1
ATOM 5193 C C . VAL A 1 675 ? -28.792 13.556 21.873 1.00 94.44 675 VAL A C 1
ATOM 5195 O O . VAL A 1 675 ? -29.159 14.295 22.792 1.00 94.44 675 VAL A O 1
ATOM 5198 N N . PRO A 1 676 ? -29.706 12.793 21.240 1.00 92.88 676 PRO A N 1
ATOM 5199 C CA . PRO A 1 676 ? -31.109 12.733 21.654 1.00 92.88 676 PRO A CA 1
ATOM 5200 C C . PRO A 1 676 ? -31.313 12.056 23.015 1.00 92.88 676 PRO A C 1
ATOM 5202 O O . PRO A 1 676 ? -30.653 11.071 23.353 1.00 92.88 676 PRO A O 1
ATOM 5205 N N . SER A 1 677 ? -32.291 12.538 23.787 1.00 91.69 677 SER A N 1
ATOM 5206 C CA . SER A 1 677 ? -32.652 11.958 25.086 1.00 91.69 677 SER A CA 1
ATOM 5207 C C . SER A 1 677 ? -33.022 10.477 24.967 1.00 91.69 677 SER A C 1
ATOM 5209 O O . SER A 1 677 ? -33.882 10.126 24.157 1.00 91.69 677 SER A O 1
ATOM 5211 N N . GLY A 1 678 ? -32.436 9.635 25.820 1.00 90.50 678 GLY A N 1
ATOM 5212 C CA . GLY A 1 678 ? -32.623 8.182 25.780 1.00 90.50 678 GLY A CA 1
ATOM 5213 C C . GLY A 1 678 ? -31.575 7.434 24.952 1.00 90.50 678 GLY A C 1
ATOM 5214 O O . GLY A 1 678 ? -31.677 6.217 24.849 1.00 90.50 678 GLY A O 1
ATOM 5215 N N . THR A 1 679 ? -30.571 8.124 24.400 1.00 95.00 679 THR A N 1
ATOM 5216 C CA . THR A 1 679 ? -29.328 7.483 23.936 1.00 95.00 679 THR A CA 1
ATOM 5217 C C . THR A 1 679 ? -28.682 6.730 25.104 1.00 95.00 679 THR A C 1
ATOM 5219 O O . THR A 1 679 ? -28.574 7.275 26.202 1.00 95.00 679 THR A O 1
ATOM 5222 N N . SER A 1 680 ? -28.285 5.480 24.877 1.00 94.12 680 SER A N 1
ATOM 5223 C CA . SER A 1 680 ? -27.725 4.568 25.887 1.00 94.12 680 SER A CA 1
ATOM 5224 C C . SER A 1 680 ? -26.438 3.866 25.446 1.00 94.12 680 SER A C 1
ATOM 5226 O O . SER A 1 680 ? -25.848 3.143 26.248 1.00 94.12 680 SER A O 1
ATOM 5228 N N . GLY A 1 681 ? -26.013 4.069 24.199 1.00 95.25 681 GLY A N 1
ATOM 5229 C CA . GLY A 1 681 ? -24.766 3.555 23.649 1.00 95.25 681 GLY A CA 1
ATOM 5230 C C . GLY A 1 681 ? -24.254 4.422 22.499 1.00 95.25 681 GLY A C 1
ATOM 5231 O O . GLY A 1 681 ? -24.979 5.262 21.953 1.00 95.25 681 GLY A O 1
ATOM 5232 N N . ILE A 1 682 ? -22.984 4.218 22.184 1.00 96.75 682 ILE A N 1
ATOM 5233 C CA . ILE A 1 682 ? -22.203 4.871 21.135 1.00 96.75 682 ILE A CA 1
ATOM 5234 C C . ILE A 1 682 ? -21.452 3.767 20.389 1.00 96.75 682 ILE A C 1
ATOM 5236 O O . ILE A 1 682 ? -21.123 2.762 21.008 1.00 96.75 682 ILE A O 1
ATOM 5240 N N . GLU A 1 683 ? -21.224 3.954 19.095 1.00 96.12 683 GLU A N 1
ATOM 5241 C CA . GLU A 1 683 ? -20.374 3.104 18.264 1.00 96.12 683 GLU A CA 1
ATOM 5242 C C . GLU A 1 683 ? -19.626 3.979 17.242 1.00 96.12 683 GLU A C 1
ATOM 5244 O O . GLU A 1 683 ? -20.089 5.082 16.921 1.00 96.12 683 GLU A O 1
ATOM 5249 N N . VAL A 1 684 ? -18.482 3.530 16.728 1.00 94.75 684 VAL A N 1
ATOM 5250 C CA . VAL A 1 684 ? -17.749 4.211 15.651 1.00 94.75 684 VAL A CA 1
ATOM 5251 C C . VAL A 1 684 ? -17.671 3.304 14.428 1.00 94.75 684 VAL A C 1
ATOM 5253 O O . VAL A 1 684 ? -16.984 2.290 14.413 1.00 94.75 684 VAL A O 1
ATOM 5256 N N . ALA A 1 685 ? -18.367 3.719 13.374 1.00 93.19 685 ALA A N 1
ATOM 5257 C CA . ALA A 1 685 ? -18.282 3.105 12.058 1.00 93.19 685 ALA A CA 1
ATOM 5258 C C . ALA A 1 685 ? -17.394 3.939 11.127 1.00 93.19 685 ALA A C 1
ATOM 5260 O O . ALA A 1 685 ? -17.046 5.079 11.441 1.00 93.19 685 ALA A O 1
ATOM 5261 N N . PHE A 1 686 ? -17.059 3.395 9.959 1.00 88.75 686 PHE A N 1
ATOM 5262 C CA . PHE A 1 686 ? -16.180 4.051 8.994 1.00 88.75 686 PHE A CA 1
ATOM 5263 C C . PHE A 1 686 ? -16.767 4.007 7.585 1.00 88.75 686 PHE A C 1
ATOM 5265 O O . PHE A 1 686 ? -17.179 2.952 7.110 1.00 88.75 686 PHE A O 1
ATOM 5272 N N . ASP A 1 687 ? -16.789 5.164 6.935 1.00 87.06 687 ASP A N 1
ATOM 5273 C CA . ASP A 1 687 ? -17.182 5.364 5.543 1.00 87.06 687 ASP A CA 1
ATOM 5274 C C . ASP A 1 687 ? -15.931 5.516 4.673 1.00 87.06 687 ASP A C 1
ATOM 5276 O O . ASP A 1 687 ? -15.027 6.269 5.031 1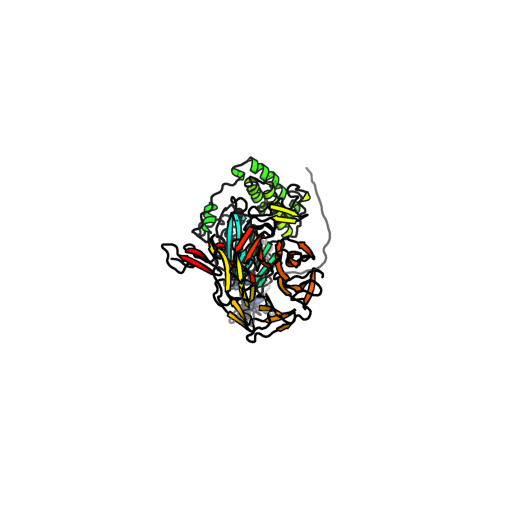.00 87.06 687 ASP A O 1
ATOM 5280 N N . GLU A 1 688 ? -15.844 4.805 3.552 1.00 82.12 688 GLU A N 1
ATOM 5281 C CA . GLU A 1 688 ? -14.687 4.907 2.657 1.00 82.12 688 GLU A CA 1
ATOM 5282 C C . GLU A 1 688 ? -14.991 5.937 1.564 1.00 82.12 688 GLU A C 1
ATOM 5284 O O . GLU A 1 688 ? -15.825 5.681 0.710 1.00 82.12 688 GLU A O 1
ATOM 5289 N N . ASP A 1 689 ? -14.317 7.091 1.568 1.00 80.75 689 ASP A N 1
ATOM 5290 C CA . ASP A 1 689 ? -14.539 8.139 0.565 1.00 80.75 689 ASP A CA 1
ATOM 5291 C C . ASP A 1 689 ? -13.977 7.691 -0.793 1.00 80.75 689 ASP A C 1
ATOM 5293 O O . ASP A 1 689 ? -12.781 7.827 -1.089 1.00 80.75 689 ASP A O 1
ATOM 5297 N N . GLU A 1 690 ? -14.843 7.152 -1.649 1.00 79.06 690 GLU A N 1
ATOM 5298 C CA . GLU A 1 690 ? -14.427 6.605 -2.940 1.00 79.06 690 GLU A CA 1
ATOM 5299 C C . GLU A 1 690 ? -13.942 7.701 -3.909 1.00 79.06 690 GLU A C 1
ATOM 5301 O O . GLU A 1 690 ? -13.134 7.437 -4.809 1.00 79.06 690 GLU A O 1
ATOM 5306 N N . CYS A 1 691 ? -14.350 8.956 -3.687 1.00 75.00 691 CYS A N 1
ATOM 5307 C CA . CYS A 1 691 ? -13.847 10.117 -4.421 1.00 75.00 691 CYS A CA 1
ATOM 5308 C C . CYS A 1 691 ? -12.400 10.468 -4.032 1.00 75.00 691 CYS A C 1
ATOM 5310 O O . CYS A 1 691 ? -11.623 10.906 -4.882 1.00 75.00 691 CYS A O 1
ATOM 5312 N N . CYS A 1 692 ? -12.020 10.259 -2.769 1.00 69.88 692 CYS A N 1
ATOM 5313 C CA . CYS A 1 692 ? -10.661 10.427 -2.247 1.00 69.88 692 CYS A CA 1
ATOM 5314 C C . CYS A 1 692 ? -9.692 9.357 -2.784 1.00 69.88 692 CYS A C 1
ATOM 5316 O O . CYS A 1 692 ? -8.515 9.646 -3.030 1.00 69.88 692 CYS A O 1
ATOM 5318 N N . ILE A 1 693 ? -10.193 8.139 -3.015 1.00 64.31 693 ILE A N 1
ATOM 5319 C CA . ILE A 1 693 ? -9.429 7.019 -3.591 1.00 64.31 693 ILE A CA 1
ATOM 5320 C C . ILE A 1 693 ? -9.165 7.246 -5.084 1.00 64.31 693 ILE A C 1
ATOM 5322 O O . ILE A 1 693 ? -8.030 7.073 -5.534 1.00 64.31 693 ILE A O 1
ATOM 5326 N N . GLY A 1 694 ? -10.168 7.742 -5.818 1.00 54.50 694 GLY A N 1
ATOM 5327 C CA . GLY A 1 694 ? -9.980 8.354 -7.138 1.00 54.50 694 GLY A CA 1
ATOM 5328 C C . GLY A 1 694 ? -10.051 7.406 -8.339 1.00 54.50 694 GLY A C 1
ATOM 5329 O O . GLY A 1 694 ? -9.423 7.686 -9.354 1.00 54.50 694 GLY A O 1
ATOM 5330 N N . THR A 1 695 ? -10.792 6.296 -8.250 1.00 55.66 695 THR A N 1
ATOM 5331 C CA . THR A 1 695 ? -10.776 5.219 -9.268 1.00 55.66 695 THR A CA 1
ATOM 5332 C C . THR A 1 695 ? -12.131 4.880 -9.911 1.00 55.66 695 THR A C 1
ATOM 5334 O O . THR A 1 695 ? -12.182 4.002 -10.771 1.00 55.66 695 THR A O 1
ATOM 5337 N N . PHE A 1 696 ? -13.231 5.551 -9.540 1.00 66.62 696 PHE A N 1
ATOM 5338 C CA . PHE A 1 696 ? -14.587 5.076 -9.881 1.00 66.62 696 PHE A CA 1
ATOM 5339 C C . PHE A 1 696 ? -15.419 5.955 -10.832 1.00 66.62 696 PHE A C 1
ATOM 5341 O O . PHE A 1 696 ? -16.318 5.442 -11.502 1.00 66.62 696 PHE A O 1
ATOM 5348 N N . CYS A 1 697 ? -15.157 7.261 -10.902 1.00 71.56 697 CYS A N 1
ATOM 5349 C CA . CYS A 1 697 ? -15.926 8.196 -11.730 1.00 71.56 697 CYS A CA 1
ATOM 5350 C C . CYS A 1 697 ? -15.205 8.543 -13.038 1.00 71.56 697 CYS A C 1
ATOM 5352 O O . CYS A 1 697 ? -13.980 8.550 -13.099 1.00 71.56 697 CYS A O 1
ATOM 5354 N N . HIS A 1 698 ? -15.962 8.865 -14.090 1.00 70.19 698 HIS A N 1
ATOM 5355 C CA . HIS A 1 698 ? -15.394 9.300 -15.36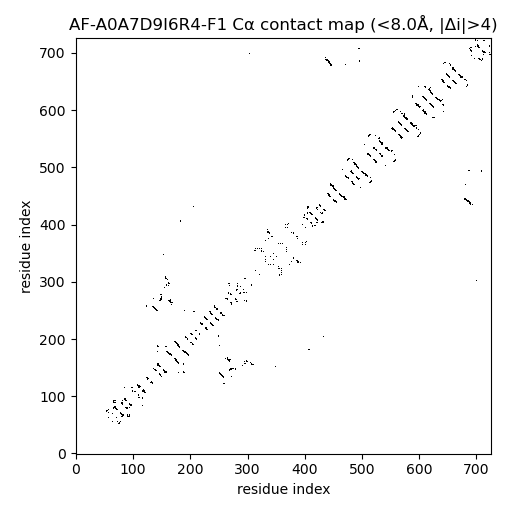8 1.00 70.19 698 HIS A CA 1
ATOM 5356 C C . HIS A 1 698 ? -14.714 10.669 -15.220 1.00 70.19 698 HIS A C 1
ATOM 5358 O O . HIS A 1 698 ? -15.268 11.539 -14.550 1.00 70.19 698 HIS A O 1
ATOM 5364 N N . GLU A 1 699 ? -13.602 10.918 -15.919 1.00 71.69 699 GLU A N 1
ATOM 5365 C CA . GLU A 1 699 ? -12.912 12.228 -15.955 1.00 71.69 699 GLU A CA 1
ATOM 5366 C C . GLU A 1 699 ? -13.867 13.408 -16.242 1.00 71.69 699 GLU A C 1
ATOM 5368 O O . GLU A 1 699 ? -13.824 14.459 -15.603 1.00 71.69 699 GLU A O 1
ATOM 5373 N N . GLN A 1 700 ? -14.820 13.211 -17.158 1.00 80.19 700 GLN A N 1
ATOM 5374 C CA . GLN A 1 700 ? -15.879 14.179 -17.471 1.00 80.19 700 GLN A CA 1
ATOM 5375 C C . GLN A 1 700 ? -17.085 14.104 -16.515 1.00 80.19 700 GLN A C 1
ATOM 5377 O O . GLN A 1 700 ? -18.225 14.311 -16.939 1.00 80.19 700 GLN A O 1
ATOM 5382 N N . SER A 1 701 ? -16.865 13.812 -15.234 1.00 80.06 701 SER A N 1
ATOM 5383 C CA . SER A 1 701 ? -17.888 13.810 -14.185 1.00 80.06 701 SER A CA 1
ATOM 5384 C C . SER A 1 701 ? -17.347 14.341 -12.857 1.00 80.06 701 SER A C 1
ATOM 5386 O O . SER A 1 701 ? -16.149 14.283 -12.592 1.00 80.06 701 SER A O 1
ATOM 5388 N N . THR A 1 702 ? -18.231 14.851 -12.003 1.00 85.44 702 THR A N 1
ATOM 5389 C CA . THR A 1 702 ? -17.923 15.129 -10.596 1.00 85.44 702 THR A CA 1
ATOM 5390 C C . THR A 1 702 ? -18.298 13.932 -9.735 1.00 85.44 702 THR A C 1
ATOM 5392 O O . THR A 1 702 ? -19.427 13.446 -9.827 1.00 85.44 702 THR A O 1
ATOM 5395 N N . CYS A 1 703 ? -17.373 13.505 -8.875 1.00 82.62 703 CYS A N 1
ATOM 5396 C CA . CYS A 1 703 ? -17.643 12.573 -7.785 1.00 82.62 703 CYS A CA 1
ATOM 5397 C C . CYS A 1 703 ? -18.139 13.348 -6.555 1.00 82.62 703 CYS A C 1
ATOM 5399 O O . CYS A 1 703 ? -17.486 14.300 -6.123 1.00 82.62 703 CYS A O 1
ATOM 5401 N N . GLU A 1 704 ? -19.278 12.949 -5.997 1.00 86.69 704 GLU A N 1
ATOM 5402 C CA . GLU A 1 704 ? -19.781 13.418 -4.704 1.00 86.69 704 GLU A CA 1
ATOM 5403 C C . GLU A 1 704 ? -19.911 12.217 -3.759 1.00 86.69 704 GLU A C 1
ATOM 5405 O O . GLU A 1 704 ? -20.738 11.333 -4.002 1.00 86.69 704 GLU A O 1
ATOM 5410 N N . ASN A 1 705 ? -19.089 12.187 -2.701 1.00 83.06 705 ASN A N 1
ATOM 5411 C CA . ASN A 1 705 ? -19.140 11.148 -1.672 1.00 83.06 705 ASN A CA 1
ATOM 5412 C C . ASN A 1 705 ? -20.384 11.309 -0.775 1.00 83.06 705 ASN A C 1
ATOM 5414 O O . ASN A 1 705 ? -20.795 12.430 -0.448 1.00 83.06 705 ASN A O 1
ATOM 5418 N N . SER A 1 706 ? -20.955 10.189 -0.346 1.00 86.00 706 SER A N 1
ATOM 5419 C CA . SER A 1 706 ? -22.017 10.086 0.648 1.00 86.00 706 SER A CA 1
ATOM 5420 C C . SER A 1 706 ? -21.824 8.821 1.494 1.00 86.00 706 SER A C 1
ATOM 5422 O O . SER A 1 706 ? -20.990 7.984 1.194 1.00 86.00 706 SER A O 1
ATOM 5424 N N . VAL A 1 707 ? -22.580 8.672 2.581 1.00 86.44 707 VAL A N 1
ATOM 5425 C CA . VAL A 1 707 ? -22.376 7.529 3.485 1.00 86.44 707 VAL A CA 1
ATOM 5426 C C . VAL A 1 707 ? -22.637 6.198 2.764 1.00 86.44 707 VAL A C 1
ATOM 5428 O O . VAL A 1 707 ? -23.725 6.015 2.219 1.00 86.44 707 VAL A O 1
ATOM 5431 N N . ALA A 1 708 ? -21.659 5.289 2.809 1.00 79.44 708 ALA A N 1
ATOM 5432 C CA . ALA A 1 708 ? -21.597 3.977 2.155 1.00 79.44 708 ALA A CA 1
ATOM 5433 C C . ALA A 1 708 ? -21.852 3.983 0.636 1.00 79.44 708 ALA A C 1
ATOM 5435 O O . ALA A 1 708 ? -22.264 2.960 0.077 1.00 79.44 708 ALA A O 1
ATOM 5436 N N . ASN A 1 709 ? -21.690 5.129 -0.035 1.00 80.62 709 ASN A N 1
ATOM 5437 C CA . ASN A 1 709 ? -21.979 5.255 -1.459 1.00 80.62 709 ASN A CA 1
ATOM 5438 C C . ASN A 1 709 ? -21.452 6.571 -2.043 1.00 80.62 709 ASN A C 1
ATOM 5440 O O . ASN A 1 709 ? -21.617 7.633 -1.453 1.00 80.62 709 ASN A O 1
ATOM 5444 N N . PHE A 1 710 ? -21.041 6.570 -3.302 1.00 84.88 710 PHE A N 1
ATOM 5445 C CA . PHE A 1 710 ? -20.671 7.778 -4.037 1.00 84.88 710 PHE A CA 1
ATOM 5446 C C . PHE A 1 710 ? -21.567 7.969 -5.259 1.00 84.88 710 PHE A C 1
ATOM 5448 O O . PHE A 1 710 ? -22.147 7.033 -5.814 1.00 84.88 710 PHE A O 1
ATOM 5455 N N . THR A 1 711 ? -21.665 9.209 -5.733 1.00 84.12 711 THR A N 1
ATOM 5456 C CA . THR A 1 711 ? -22.358 9.511 -6.988 1.00 84.12 711 THR A CA 1
ATOM 5457 C C . THR A 1 711 ? -21.435 10.198 -7.980 1.00 84.12 711 THR A C 1
ATOM 5459 O O . THR A 1 711 ? -20.827 11.224 -7.689 1.00 84.12 711 THR A O 1
ATOM 5462 N N . CYS A 1 712 ? -21.360 9.642 -9.187 1.00 84.38 712 CYS A N 1
ATOM 5463 C CA . CYS A 1 712 ? -20.709 10.278 -10.323 1.00 84.38 712 CYS A CA 1
ATOM 5464 C C . CYS A 1 712 ? -21.767 11.020 -11.148 1.00 84.38 712 CYS A C 1
ATOM 5466 O O . CYS A 1 712 ? -22.749 10.416 -11.585 1.00 84.38 712 CYS A O 1
ATOM 5468 N N . THR A 1 713 ? -21.571 12.310 -11.416 1.00 89.62 713 THR A N 1
ATOM 5469 C CA . THR A 1 713 ? -22.488 13.111 -12.245 1.00 89.62 713 THR A CA 1
ATOM 5470 C C . THR A 1 713 ? -21.745 13.722 -13.423 1.00 89.62 713 THR A C 1
ATOM 5472 O O . THR A 1 713 ? -20.820 14.502 -13.223 1.00 89.62 713 THR A O 1
ATOM 5475 N N . CYS A 1 714 ? -22.134 13.383 -14.659 1.00 82.62 714 CYS A N 1
ATOM 5476 C CA . CYS A 1 714 ? -21.479 13.917 -15.858 1.00 82.62 714 CYS A CA 1
ATOM 5477 C C . CYS A 1 714 ? -21.476 15.455 -15.879 1.00 82.62 714 CYS A C 1
ATOM 5479 O O . CYS A 1 714 ? -22.501 16.103 -15.652 1.00 82.62 714 CYS A O 1
ATOM 5481 N N . ASN A 1 715 ? -20.320 16.025 -16.215 1.00 87.62 715 ASN A N 1
ATOM 5482 C CA . ASN A 1 715 ? -20.088 17.459 -16.309 1.00 87.62 715 ASN A CA 1
ATOM 5483 C C . ASN A 1 715 ? -20.993 18.105 -17.371 1.00 87.62 715 ASN A C 1
ATOM 5485 O O . ASN A 1 715 ? -21.361 17.494 -18.376 1.00 87.62 715 ASN A O 1
ATOM 5489 N N . SER A 1 716 ? -21.325 19.384 -17.171 1.00 92.00 716 SER A N 1
ATOM 5490 C CA . SER A 1 716 ? -22.195 20.148 -18.074 1.00 92.00 716 SER A CA 1
ATOM 5491 C C . SER A 1 716 ? -21.688 20.138 -19.522 1.00 92.00 716 SER A C 1
ATOM 5493 O O . SER A 1 716 ? -20.732 20.835 -19.855 1.00 92.00 716 SER A O 1
ATOM 5495 N N . GLY A 1 717 ? -22.403 19.427 -20.394 1.00 86.31 717 GLY A N 1
ATOM 5496 C CA . GLY A 1 717 ? -22.068 19.255 -21.811 1.00 86.31 717 GLY A CA 1
ATOM 5497 C C . GLY A 1 717 ? -21.980 17.788 -22.228 1.00 86.31 717 GLY A C 1
ATOM 5498 O O . GLY A 1 717 ? -22.203 17.502 -23.400 1.00 86.31 717 GLY A O 1
ATOM 5499 N N . TYR A 1 718 ? -21.758 16.888 -21.268 1.00 74.62 718 TYR A N 1
ATOM 5500 C CA . TYR A 1 718 ? -21.698 15.443 -21.467 1.00 74.62 718 TYR A CA 1
ATOM 5501 C C . TYR A 1 718 ? -22.977 14.747 -20.992 1.00 74.62 718 TYR A C 1
ATOM 5503 O O . TYR A 1 718 ? -23.760 15.276 -20.198 1.00 74.62 718 TYR A O 1
ATOM 5511 N N . THR A 1 719 ? -23.185 13.529 -21.477 1.00 76.62 719 THR A N 1
ATOM 5512 C CA . THR A 1 719 ? -24.330 12.670 -21.183 1.00 76.62 719 THR A CA 1
ATOM 5513 C C . THR A 1 719 ? -23.871 11.248 -20.882 1.00 76.62 719 THR A C 1
ATOM 5515 O O . THR A 1 719 ? -22.971 10.723 -21.529 1.00 76.62 719 THR A O 1
ATOM 5518 N N . GLY A 1 720 ? -24.496 10.600 -19.901 1.00 84.38 720 GLY A N 1
ATOM 5519 C CA . GLY A 1 720 ? -24.090 9.265 -19.478 1.00 84.38 720 GLY A CA 1
ATOM 5520 C C . GLY A 1 720 ? -24.575 8.924 -18.075 1.00 84.38 720 GLY A C 1
ATOM 5521 O O . GLY A 1 720 ? -25.546 9.509 -17.594 1.00 84.38 720 GLY A O 1
ATOM 5522 N N . ASN A 1 721 ? -23.908 7.967 -17.436 1.00 75.94 721 ASN A N 1
ATOM 5523 C CA . ASN A 1 721 ? -24.221 7.462 -16.094 1.00 75.94 721 ASN A CA 1
ATOM 5524 C C . ASN A 1 721 ? -23.206 7.917 -15.027 1.00 75.94 721 ASN A C 1
ATOM 5526 O O . ASN A 1 721 ? -23.213 7.379 -13.925 1.00 75.94 721 ASN A O 1
ATOM 5530 N N . GLY A 1 722 ? -22.306 8.847 -15.361 1.00 77.44 722 GLY A N 1
ATOM 5531 C CA . GLY A 1 722 ? -21.272 9.350 -14.457 1.00 77.44 722 GLY A CA 1
ATOM 5532 C C . GLY A 1 722 ? -19.996 8.507 -14.430 1.00 77.44 722 GLY A C 1
ATOM 5533 O O . GLY A 1 722 ? -18.914 9.075 -14.400 1.00 77.44 722 GLY A O 1
ATOM 5534 N N . THR A 1 723 ? -20.087 7.177 -14.519 1.00 72.62 723 THR A N 1
ATOM 5535 C CA . THR A 1 723 ? -18.901 6.312 -14.715 1.00 72.62 723 THR A CA 1
ATOM 5536 C C . THR A 1 723 ? -18.476 6.217 -16.187 1.00 72.62 723 THR A C 1
ATOM 5538 O O . THR A 1 723 ? -17.346 5.854 -16.495 1.00 72.62 723 THR A O 1
ATOM 5541 N N . PHE A 1 724 ? -19.351 6.632 -17.104 1.00 68.88 724 PHE A N 1
ATOM 5542 C CA . PHE A 1 724 ? -19.080 6.894 -18.515 1.00 68.88 724 PHE A CA 1
ATOM 5543 C C . PHE A 1 724 ? -19.848 8.151 -18.953 1.00 68.88 724 PHE A C 1
ATOM 5545 O O . PHE A 1 724 ? -21.048 8.258 -18.677 1.00 68.88 724 PHE A O 1
ATOM 5552 N N . CYS A 1 725 ? -19.185 9.095 -19.632 1.00 71.56 725 CYS A N 1
ATOM 5553 C CA . CYS A 1 725 ? -19.779 10.367 -20.069 1.00 71.56 725 CYS A CA 1
ATOM 5554 C C . CYS A 1 725 ? -19.282 10.770 -21.473 1.00 71.56 725 CYS A C 1
ATOM 5556 O O . CYS A 1 725 ? -18.077 10.838 -21.699 1.00 71.56 725 CYS A O 1
ATOM 5558 N N . GLN A 1 726 ? -20.211 11.074 -22.390 1.00 78.25 726 GLN A N 1
ATOM 5559 C CA . GLN A 1 726 ? -19.964 11.410 -23.809 1.00 78.25 726 GLN A CA 1
ATOM 5560 C C . GLN A 1 726 ? -20.746 12.644 -24.288 1.00 78.25 726 GLN A C 1
ATOM 5562 O O . GLN A 1 726 ? -21.859 12.881 -23.755 1.00 78.25 726 GLN A O 1
#

Radius of gyration: 38.31 Å; Cα contacts (8 Å, |Δi|>4): 1568; chains: 1; bounding box: 111×94×119 Å

pLDDT: mean 81.63, std 16.68, range [23.61, 98.19]

Mean predicted aligned error: 17.66 Å

Nearest PDB structures (foldseek):
  6rbf-assembly3_C  TM=8.128E-01  e=1.601E-21  Homo sapiens
  6rbf-assembly4_D  TM=7.876E-01  e=3.170E-22  Homo sapiens
  9gvj-assembly1_D  TM=5.835E-01  e=1.895E-24  Homo sapiens
  9gvq-assembly1_A  TM=3.982E-01  e=2.345E-25  Homo sapiens
  9gvq-assembly1_B  TM=4.108E-01  e=1.459E-24  Homo sapiens

Secondary structure (DSSP, 8-state):
------------------------------PPP-----------------------GGGSSS-SS-TTEEEEEETTEEEEEEPTTEEE-SSS-EEEP-TTT----TTEEEEEETTEEEEEE-TTEESTTS-EEPEEEEEEETTTEEE-TT--EEE----SEEEEEEETTT---EEEEEEEEETTTTEEEEEEEEEEETTEEEEEETTEEEETTEE-PSSEE-TTSEEEEEETTEEEEEETTSEEEEE-SSSEEEEEEEGGGTT-EESTT---SS-TTT-SB-TTS-B-S-HHHHHHHTBS-TTSPPPP----HHHH-HHHHHHHHHHHGGGGSTTGGGGTTTS-TTTT-HHHHHHHHHHH-SS-HHHHHHHHHHHHHHHHHHTT-----GGG-GGG-SGGGG----TTPEEEEETTEEEEEPPTT-BSTTS-B-TTSEEEEEEEEETTEEEEEEEETTEEE--EEETT--SEEEEETTTTEEEEE-SSEEEEE-TTS-S-EEEEE-SSEEEEEEETTTTEEEEEETTTTEEEEEESSSTT--EEEEEEEEESEEEEEEETTTTEEEEEESSSSSEEEEETTT--EEEEE-SSS---EEEEETTTTEEEEEEE-TTS-EEEEEEETT--EEEEEEEESS-EEEEE-SSEEEEEETTTTEEEEEETTT--EEEEEE--TT--EEEEEEEE-HHHHT-SS-TTEEEEEETTEEEEEE-BTB-BSSSSB-

Sequence (726 aa):
MQAQTTIFVRGLQNDLSGPEHYEITRMENDLPSPEHSVSFIDLLIMYITPFTVDIDECSNATSPCHADADCVNIPGNYTCMCKLGFSGDGQQNCVAIDCEVLNCGANEVCMDVDGLYRCVCHPDYTGDSCDQEIKGTCLARGDPHYTTFDGTHYDFMGVCEYVLAKDSRDNIFEIRQVNEPCGSGLVACTKSLSLVIPGFLVNLERNRVMVNGSTVSLPANYSGSMLIRPVGGETHIETNYGVNIVWNNVYNVEIEVLGRYLNSVEGLCGTFNDDNSDDLLTSDNVTTTNVTAFGNSWKTDPTCGDAPTVENPCVTNSVRAAMARDNCSALLRAPFWVCNETVNATERYFIADCEYDMCACENNPDACLCQIFDAYASACSAENITIQWIDDFPRCSTPCASSPCFNGATCRNEGSSYTCDCADGYIGDRCNIRDVCNIPIIVYYGPSAINYQVTINNVTTSPSLVSGGAKDMDYDPFSRRLFYYDSSNFYSIELDGSDLRLIAAAQQVARFIVDGRNSIIYYIHESTDTVYMLNMTDLENTQVGDLTDVTGAKDIDIDHVNNNLVIAKTSGDNIVRYNLETKALDPIKPAGDFPQDVSVDADNGVVYWVNFNANFEQNVMSTSYAGETIDLNITDADTIKIAQDELYLYVLVVSNVTIYKYKKSTWEQMGSIVVPSGTSGIEVAFDEDECCIGTFCHEQSTCENSVANFTCTCNSGYTGNGTFCQ

InterPro domains:
  IPR000152 EGF-type aspartate/asparagine hydroxylation site [PS00010] (71-82)
  IPR000152 EGF-type aspartate/asparagine hydroxylation site [PS00010] (110-121)
  IPR000152 EGF-type aspartate/asparagine hydroxylation site [PS00010] (411-422)
  IPR000152 EGF-type aspartate/asparagine hydroxylation site [PS00010] (703-714)
  IPR000742 EGF-like domain [PF00008] (400-430)
  IPR000742 EGF-like domain [PS00022] (119-130)
  IPR000742 EGF-like domain [PS00022] (420-431)
  IPR000742 EGF-like domain [PS01186] (80-94)
  IPR000742 EGF-like domain [PS01186] (420-431)
  IPR000742 EGF-like domain [PS50026] (54-95)
  IPR000742 EGF-like domain [PS50026] (96-131)
  IPR000742 EGF-like domain [PS50026] (397-432)
  IPR000742 EGF-like domain [PS50026] (687-721)
  IPR000742 EGF-like domain [SM00181] (57-95)
  IPR000742 EGF-like domain [SM00181] (98-131)
  IPR000742 EGF-like domain [SM00181] (399-432)
  IPR000742 EGF-like domain [SM00181] (690-726)
  IPR001846 von Willebrand factor, type D domain [PF00094] (138-285)
  IPR001846 von Willebrand factor, type D domain [PS51233] (136-305)
  IPR001846 von Willebrand factor, type D domain [SM00216] (127-285)

Organism: Paramuricea clavata (NCBI:txid317549)

Solvent-accessible surface area (backbone atoms only — not comparable to full-atom values): 40452 Å² total; per-residue (Å²): 133,88,80,93,86,92,88,92,87,82,90,86,86,86,82,94,85,85,81,89,87,85,85,88,77,89,85,81,89,85,84,87,86,89,87,83,88,86,89,83,88,88,82,86,89,82,84,85,77,86,78,81,72,69,69,62,58,52,80,41,99,64,62,77,33,22,92,56,25,48,62,46,63,48,98,81,47,72,48,39,42,37,35,95,52,34,46,72,68,4,45,85,40,50,44,75,45,39,72,92,72,53,82,55,63,73,54,35,38,61,42,78,57,99,91,32,53,42,67,41,50,31,60,39,28,37,72,102,70,24,79,42,74,37,69,34,56,24,39,38,47,49,43,36,40,35,28,14,34,46,62,48,68,51,71,49,59,52,64,41,47,29,37,36,39,27,33,72,75,80,61,57,38,37,32,35,39,30,26,38,71,37,72,89,62,86,38,35,25,44,56,35,38,36,43,39,41,90,96,40,45,34,40,44,40,63,95,43,42,27,51,71,89,39,80,56,72,76,68,40,73,56,89,73,51,32,39,37,36,76,53,101,71,24,45,36,38,46,34,71,86,42,47,33,40,41,31,53,62,53,28,44,38,39,38,39,38,33,28,71,44,57,69,27,36,40,31,71,29,14,38,37,69,83,52,52,88,50,30,42,40,21,76,84,76,45,70,54,93,46,55,50,63,28,54,55,47,31,39,76,52,86,84,49,72,73,41,65,86,75,78,63,42,32,77,80,33,64,67,42,31,55,54,16,49,64,59,33,57,42,54,75,30,83,66,48,36,81,36,40,87,78,56,37,44,68,87,69,38,53,38,58,55,34,25,41,44,33,30,59,38,84,88,53,38,67,22,48,52,30,40,48,54,50,54,51,40,48,59,25,38,74,75,71,42,78,66,86,47,48,86,83,37,70,82,44,60,45,56,42,30,39,54,66,32,29,66,78,22,49,65,41,71,52,88,91,37,59,47,40,50,48,34,94,55,31,35,66,82,31,14,76,41,66,52,68,34,60,41,64,28,48,32,41,24,10,76,60,32,28,30,37,37,39,66,58,98,89,45,73,50,69,59,74,59,38,82,68,26,23,77,41,66,42,60,27,81,82,71,61,31,40,34,38,30,63,80,48,36,38,32,39,25,41,77,67,47,46,78,72,38,79,72,40,78,50,71,58,72,65,37,54,36,64,40,55,86,81,34,34,39,42,31,32,31,62,90,66,23,31,38,33,35,34,44,72,82,52,99,74,54,47,75,75,50,65,45,82,91,45,50,40,45,61,27,56,36,63,26,83,83,80,47,22,40,38,38,26,10,74,50,69,49,21,31,31,36,37,30,72,84,85,67,45,76,48,66,39,35,74,61,85,71,48,40,64,41,58,40,63,40,52,94,80,40,32,37,38,34,32,32,58,47,99,85,68,26,32,33,39,30,38,31,33,72,88,42,56,73,46,78,70,83,48,70,43,78,52,61,73,41,60,34,55,61,96,61,33,42,35,40,33,35,48,82,82,29,34,35,36,35,23,34,66,93,74,67,47,76,77,49,74,45,81,57,64,90,68,42,74,47,61,42,54,41,74,31,70,33,56,57,70,73,64,83,71,56,21,90,56,26,49,64,47,67,51,66,75,47,70,45,38,43,38,36,98,90,40,49,68,74,4,58,45,52,86